Protein AF-A0A9W5TD82-F1 (afdb_monomer)

Radius of gyration: 38.45 Å; Cα contacts (8 Å, |Δi|>4): 663; chains: 1; bounding box: 114×70×144 Å

pLDDT: mean 74.04, std 18.41, range [22.84, 94.94]

Foldseek 3Di:
DDDDDDDDDDDDDDDVVNVVVVVVVVVVVVVVVVVVVVVVVVCVVPVDDDPVVVCVVAPPVRVVVVVCCVVVVVVVVPPPPPPPCDLVCVLCVQVQPVVPDDLVRLLLVLVQLLLAPDRPVVSNLVSLVVCLVCVVPDDLQSLLSVLLSLVSDDPVRSVVSLVRNVVSVLVVLVPDDLVNLLPPDLLSLLSSLLSCLPSPLVPLVSNLSSLQSRDQDDDDPLVSVLVSLLSNLNSCVSNVFDDLVSLVSVLVSLLVLLVQLLVVLVVVVVVVVVVVVVPDDDPPPVPDDRSQDPLVSVLSSVVSCLVLQFADASSLVSVQVSLLSVLLVLLVDPLSLVVLLCPLVDDSCPLVVLLSVLSVVLPQQDPPPRDGVSVVSVVVSVVVVPPPDDSDDDLVSLLSCLVFSYQELLSSVSSLVSSLVRHDLVSDDLVSLLSSLLSLVVNCLNPVVSVVCNVSSDDDDDDDDDDDPPPPPPDDPDPDDDDDDDVRVVLVVLLVVLLVVCVVPVDPVSVVSNVVSLVVQLVCPPRGGNPVSLQSVLVCCLPVVPLVCLVSSLSSLVSHQCLRPDCLSVLLSLLSNQVCLVVVPPPDPCSLVSLLSSLSVLLSVLVSQLSGQAHDLSNLLSLLLSLLVLLLCLVPNDPDDDPSSVVSSVSSNVSSLVSLLCPLVRYGSLLVDQADLVSLVSNLVSLCSNVVHDPPDPQSDLVNSLVVLVVCCPDDPVSSSVSCVVNSNSSSVNSVVVD

Structure (mmCIF, N/CA/C/O backbone):
data_AF-A0A9W5TD82-F1
#
_entry.id   AF-A0A9W5TD82-F1
#
loop_
_atom_site.group_PDB
_atom_site.id
_atom_site.type_symbol
_atom_site.label_atom_id
_atom_site.label_alt_id
_atom_site.label_comp_id
_atom_site.label_asym_id
_atom_site.label_entity_id
_atom_site.label_seq_id
_atom_site.pdbx_PDB_ins_code
_atom_site.Cartn_x
_atom_site.Cartn_y
_atom_site.Cartn_z
_atom_site.occupancy
_atom_site.B_iso_or_equiv
_atom_site.auth_seq_id
_atom_site.auth_comp_id
_atom_site.auth_asym_id
_atom_site.auth_atom_id
_atom_site.pdbx_PDB_model_num
ATOM 1 N N . MET A 1 1 ? -15.168 21.835 96.822 1.00 30.12 1 MET A N 1
ATOM 2 C CA . MET A 1 1 ? -13.746 21.613 96.493 1.00 30.12 1 MET A CA 1
ATOM 3 C C . MET A 1 1 ? -13.657 20.948 95.129 1.00 30.12 1 MET A C 1
ATOM 5 O O . MET A 1 1 ? -14.215 19.878 94.968 1.00 30.12 1 MET A O 1
ATOM 9 N N . VAL A 1 2 ? -12.972 21.638 94.210 1.00 30.30 2 VAL A N 1
ATOM 10 C CA . VAL A 1 2 ? -12.342 21.179 92.954 1.00 30.30 2 VAL A CA 1
ATOM 11 C C . VAL A 1 2 ? -13.241 20.743 91.771 1.00 30.30 2 VAL A C 1
ATOM 13 O O . VAL A 1 2 ? -13.835 19.673 91.743 1.00 30.30 2 VAL A O 1
ATOM 16 N N . LEU A 1 3 ? -13.264 21.672 90.801 1.00 34.59 3 LEU A N 1
ATOM 17 C CA . LEU A 1 3 ? -13.464 21.640 89.334 1.00 34.59 3 LEU A CA 1
ATOM 18 C C . LEU A 1 3 ? -13.036 20.316 88.640 1.00 34.59 3 LEU A C 1
ATOM 20 O O . LEU A 1 3 ? -12.207 19.596 89.170 1.00 34.59 3 LEU A O 1
ATOM 24 N N . GLU A 1 4 ? -13.491 19.925 87.439 1.00 35.03 4 GLU A N 1
ATOM 25 C CA . GLU A 1 4 ? -13.308 20.644 86.167 1.00 35.03 4 GLU A CA 1
ATOM 26 C C . GLU A 1 4 ? -13.984 19.897 84.977 1.00 35.03 4 GLU A C 1
ATOM 28 O O . GLU A 1 4 ? -13.792 18.693 84.822 1.00 35.03 4 GLU A O 1
ATOM 33 N N . LYS A 1 5 ? -14.746 20.610 84.123 1.00 30.27 5 LYS A N 1
ATOM 34 C CA . LYS A 1 5 ? -14.637 20.678 82.635 1.00 30.27 5 LYS A CA 1
ATOM 35 C C . LYS A 1 5 ? -15.947 21.102 81.941 1.00 30.27 5 LYS A C 1
ATOM 37 O O . LYS A 1 5 ? -17.017 20.535 82.132 1.00 30.27 5 LYS A O 1
ATOM 42 N N . ARG A 1 6 ? -15.814 22.140 81.107 1.00 33.31 6 ARG A N 1
ATOM 43 C CA . ARG A 1 6 ? -16.829 22.824 80.277 1.00 33.31 6 ARG A CA 1
ATOM 44 C C . ARG A 1 6 ? -16.805 22.286 78.811 1.00 33.31 6 ARG A C 1
ATOM 46 O O . ARG A 1 6 ? -15.998 21.407 78.527 1.00 33.31 6 ARG A O 1
ATOM 53 N N . PRO A 1 7 ? -17.700 22.727 77.896 1.00 50.22 7 PRO A N 1
ATOM 54 C CA . PRO A 1 7 ? -18.595 21.874 77.096 1.00 50.22 7 PRO A CA 1
ATOM 55 C C . PRO A 1 7 ? -18.141 21.633 75.640 1.00 50.22 7 PRO A C 1
ATOM 57 O O . PRO A 1 7 ? -17.290 22.352 75.126 1.00 50.22 7 PRO A O 1
ATOM 60 N N . THR A 1 8 ? -18.788 20.702 74.915 1.00 33.00 8 THR A N 1
ATOM 61 C CA . THR A 1 8 ? -18.704 20.648 73.438 1.00 33.00 8 THR A CA 1
ATOM 62 C C . THR A 1 8 ? -20.072 20.623 72.747 1.00 33.00 8 THR A C 1
ATOM 64 O O . THR A 1 8 ? -20.986 19.871 73.085 1.00 33.00 8 THR A O 1
ATOM 67 N N . ALA A 1 9 ? -20.188 21.489 71.741 1.00 38.78 9 ALA A N 1
ATOM 68 C CA . ALA A 1 9 ? -21.336 21.704 70.878 1.00 38.78 9 ALA A CA 1
ATOM 69 C C . ALA A 1 9 ? -21.517 20.562 69.859 1.00 38.78 9 ALA A C 1
ATOM 71 O O . ALA A 1 9 ? -20.910 20.564 68.792 1.00 38.78 9 ALA A O 1
ATOM 72 N N . LYS A 1 10 ? -22.396 19.598 70.152 1.00 39.66 10 LYS A N 1
ATOM 73 C CA . LYS A 1 10 ? -22.949 18.651 69.164 1.00 39.66 10 LYS 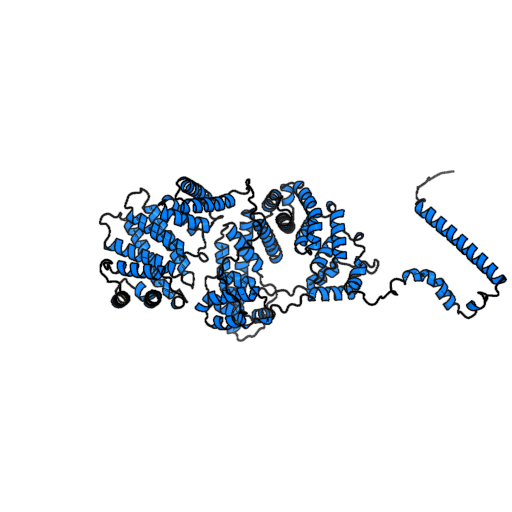A CA 1
ATOM 74 C C . LYS A 1 10 ? -24.371 18.242 69.556 1.00 39.66 10 LYS A C 1
ATOM 76 O O . LYS A 1 10 ? -24.547 17.169 70.115 1.00 39.66 10 LYS A O 1
ATOM 81 N N . ARG A 1 11 ? -25.387 19.070 69.266 1.00 43.03 11 ARG A N 1
ATOM 82 C CA . ARG A 1 11 ? -26.815 18.661 69.193 1.00 43.03 11 ARG A CA 1
ATOM 83 C C . ARG A 1 11 ? -27.714 19.810 68.707 1.00 43.03 11 ARG A C 1
ATOM 85 O O . ARG A 1 11 ? -28.364 20.466 69.502 1.00 43.03 11 ARG A O 1
ATOM 92 N N . ALA A 1 12 ? -27.750 20.037 67.393 1.00 43.84 12 ALA A N 1
ATOM 93 C CA . ALA A 1 12 ? -28.890 20.637 66.681 1.00 43.84 12 ALA A CA 1
ATOM 94 C C . ALA A 1 12 ? -28.622 20.602 65.165 1.00 43.84 12 ALA A C 1
ATOM 96 O O . ALA A 1 12 ? -27.940 21.467 64.626 1.00 43.84 12 ALA A O 1
ATOM 97 N N . ARG A 1 13 ? -29.126 19.586 64.455 1.00 43.56 13 ARG A N 1
ATOM 98 C CA . ARG A 1 13 ? -29.185 19.580 62.979 1.00 43.56 13 ARG A CA 1
ATOM 99 C C . ARG A 1 13 ? -30.500 18.963 62.499 1.00 43.56 13 ARG A C 1
ATOM 101 O O . ARG A 1 13 ? -30.515 17.939 61.823 1.00 43.56 13 ARG A O 1
ATOM 108 N N . PHE A 1 14 ? -31.618 19.590 62.848 1.00 44.75 14 PHE A N 1
ATOM 109 C CA . PHE A 1 14 ? -32.830 19.482 62.038 1.00 44.75 14 PHE A CA 1
ATOM 110 C C . PHE A 1 14 ? -32.966 20.796 61.273 1.00 44.75 14 PHE A C 1
ATOM 112 O O . PHE A 1 14 ? -33.014 21.862 61.875 1.00 44.75 14 PHE A O 1
ATOM 119 N N . THR A 1 15 ? -32.948 20.733 59.943 1.00 51.16 15 THR A N 1
ATOM 120 C CA . THR A 1 15 ? -33.184 21.906 59.093 1.00 51.16 15 THR A CA 1
ATOM 121 C C . THR A 1 15 ? -34.631 22.378 59.263 1.00 51.16 15 THR A C 1
ATOM 123 O O . THR A 1 15 ? -35.515 21.552 59.501 1.00 51.16 15 THR A O 1
ATOM 126 N N . CYS A 1 16 ? -34.916 23.674 59.088 1.00 46.06 16 CYS A N 1
ATOM 127 C CA . CYS A 1 16 ? -36.289 24.203 59.167 1.00 46.06 16 CYS A CA 1
ATOM 128 C C . CYS A 1 16 ? -37.269 23.458 58.239 1.00 46.06 16 CYS A C 1
ATOM 130 O O . CYS A 1 16 ? -38.423 23.260 58.602 1.00 46.06 16 CYS A O 1
ATOM 132 N N . LYS A 1 17 ? -36.800 22.926 57.098 1.00 47.19 17 LYS A N 1
ATOM 133 C CA . LYS A 1 17 ? -37.586 22.038 56.217 1.00 47.19 17 LYS A CA 1
ATOM 134 C C . LYS A 1 17 ? -38.019 20.733 56.894 1.00 47.19 17 LYS A C 1
ATOM 136 O O . LYS A 1 17 ? -39.119 20.254 56.647 1.00 47.19 17 LYS A O 1
ATOM 141 N N . LYS A 1 18 ? -37.167 20.148 57.740 1.00 48.59 18 LYS A N 1
ATOM 142 C CA . LYS A 1 18 ? -37.455 18.896 58.451 1.00 48.59 18 LYS A CA 1
ATOM 143 C C . LYS A 1 18 ? -38.401 19.123 59.633 1.00 48.59 18 LYS A C 1
ATOM 145 O O . LYS A 1 18 ? -39.261 18.283 59.865 1.00 48.59 18 LYS A O 1
ATOM 150 N N . LEU A 1 19 ? -38.308 20.273 60.305 1.00 51.56 19 LEU A N 1
ATOM 151 C CA . LEU A 1 19 ? -39.296 20.697 61.307 1.00 51.56 19 LEU A CA 1
ATOM 152 C C . LEU A 1 19 ? -40.656 21.007 60.662 1.00 51.56 19 LEU A C 1
ATOM 154 O O . LEU A 1 19 ? -41.666 20.494 61.123 1.00 51.56 19 LEU A O 1
ATOM 158 N N . ALA A 1 20 ? -40.682 21.725 59.534 1.00 48.22 20 ALA A N 1
ATOM 159 C CA . ALA A 1 20 ? -41.911 21.990 58.783 1.00 48.22 20 ALA A CA 1
ATOM 160 C C . ALA A 1 20 ? -42.574 20.704 58.254 1.00 48.22 20 ALA A C 1
ATOM 162 O O . ALA A 1 20 ? -43.794 20.575 58.291 1.00 48.22 20 ALA A O 1
ATOM 163 N N . PHE A 1 21 ? -41.785 19.718 57.811 1.00 55.75 21 PHE A N 1
ATOM 164 C CA . PHE A 1 21 ? -42.303 18.408 57.411 1.00 55.75 21 PHE A CA 1
ATOM 165 C C . PHE A 1 21 ? -42.918 17.637 58.587 1.00 55.75 21 PHE A C 1
ATOM 167 O O . PHE A 1 21 ? -43.986 17.044 58.440 1.00 55.75 21 PHE A O 1
ATOM 174 N N . LEU A 1 22 ? -42.271 17.647 59.757 1.00 55.12 22 LEU A N 1
ATOM 175 C CA . LEU A 1 22 ? -42.804 16.998 60.958 1.00 55.12 22 LEU A CA 1
ATOM 176 C C . LEU A 1 22 ? -44.090 17.681 61.446 1.00 55.12 22 LEU A C 1
ATOM 178 O O . LEU A 1 22 ? -45.036 16.989 61.822 1.00 55.12 22 LEU A O 1
ATOM 182 N N . GLU A 1 23 ? -44.173 19.007 61.336 1.00 56.53 23 GLU A N 1
ATOM 183 C CA . GLU A 1 23 ? -45.374 19.757 61.710 1.00 56.53 23 GLU A CA 1
ATOM 184 C C . GLU A 1 23 ? -46.519 19.563 60.704 1.00 56.53 23 GLU A C 1
ATOM 186 O O . GLU A 1 23 ? -47.672 19.395 61.102 1.00 56.53 23 GLU A O 1
ATOM 191 N N . LEU A 1 24 ? -46.211 19.436 59.407 1.00 54.56 24 LEU A N 1
ATOM 192 C CA . LEU A 1 24 ? -47.179 19.033 58.379 1.00 54.56 24 LEU A CA 1
ATOM 193 C C . LEU A 1 24 ? -47.731 17.621 58.649 1.00 54.56 24 LEU A C 1
ATOM 195 O O . LEU A 1 24 ? -48.933 17.385 58.525 1.00 54.56 24 LEU A O 1
ATOM 199 N N . GLN A 1 25 ? -46.875 16.677 59.052 1.00 57.06 25 GLN A N 1
ATOM 200 C CA . GLN A 1 25 ? -47.285 15.317 59.424 1.00 57.06 25 GLN A CA 1
ATOM 201 C C . GLN A 1 25 ? -48.162 15.307 60.683 1.00 57.06 25 GLN A C 1
ATOM 203 O O . GLN A 1 25 ? -49.162 14.588 60.739 1.00 57.06 25 GLN A O 1
ATOM 208 N N . ARG A 1 26 ? -47.841 16.143 61.678 1.00 64.56 26 ARG A N 1
ATOM 209 C CA . ARG A 1 26 ? -48.674 16.349 62.871 1.00 64.56 26 ARG A CA 1
ATOM 210 C C . ARG A 1 26 ? -50.048 16.917 62.504 1.00 64.56 26 ARG A C 1
ATOM 212 O O . ARG A 1 26 ? -51.060 16.407 62.985 1.00 64.56 26 ARG A O 1
ATOM 219 N N . HIS A 1 27 ? -50.097 17.910 61.615 1.00 54.66 27 HIS A N 1
ATOM 220 C CA . HIS A 1 27 ? -51.346 18.514 61.152 1.00 54.66 27 HIS A CA 1
ATOM 221 C C . HIS A 1 27 ? -52.212 17.516 60.364 1.00 54.66 27 HIS A C 1
ATOM 223 O O . HIS A 1 27 ? -53.412 17.411 60.619 1.00 54.66 27 HIS A O 1
ATOM 229 N N . ARG A 1 28 ? -51.614 16.706 59.478 1.00 57.12 28 ARG A N 1
ATOM 230 C CA . ARG A 1 28 ? -52.328 15.645 58.742 1.00 57.12 28 ARG A CA 1
ATOM 231 C C . ARG A 1 28 ? -52.883 14.557 59.665 1.00 57.12 28 ARG A C 1
ATOM 233 O O . ARG A 1 28 ? -53.996 14.088 59.448 1.00 57.12 28 ARG A O 1
ATOM 240 N N . ARG A 1 29 ? -52.164 14.186 60.733 1.00 57.06 29 ARG A N 1
ATOM 241 C CA . ARG A 1 29 ? -52.676 13.257 61.764 1.00 57.06 29 ARG A CA 1
ATOM 242 C C . ARG A 1 29 ? -53.866 13.836 62.530 1.00 57.06 29 ARG A C 1
ATOM 244 O O . ARG A 1 29 ? -54.816 13.108 62.807 1.00 57.06 29 ARG A O 1
ATOM 251 N N . LEU A 1 30 ? -53.839 15.132 62.844 1.00 57.97 30 LEU A N 1
ATOM 252 C CA . LEU A 1 30 ? -54.962 15.826 63.485 1.00 57.97 30 LEU A CA 1
ATOM 253 C C . LEU A 1 30 ? -56.186 15.906 62.563 1.00 57.97 30 LEU A C 1
ATOM 255 O O . LEU A 1 30 ? -57.307 15.690 63.023 1.00 57.97 30 LEU A O 1
ATOM 259 N N . GLU A 1 31 ? -55.993 16.154 61.267 1.00 54.47 31 GLU A N 1
ATOM 260 C CA . GLU A 1 31 ? -57.073 16.104 60.273 1.00 54.47 31 GLU A CA 1
ATOM 261 C C . GLU A 1 31 ? -57.645 14.697 60.101 1.00 54.47 31 GLU A C 1
ATOM 263 O O . GLU A 1 31 ? -58.865 14.542 60.080 1.00 54.47 31 GLU A O 1
ATOM 268 N N . TYR A 1 32 ? -56.793 13.670 60.074 1.00 53.03 32 TYR A N 1
ATOM 269 C CA . TYR A 1 32 ? -57.229 12.275 60.025 1.00 53.03 32 TYR A CA 1
ATOM 270 C C . TYR A 1 32 ? -58.030 11.898 61.278 1.00 53.03 32 TYR A C 1
ATOM 272 O O . TYR A 1 32 ? -59.094 11.294 61.177 1.00 53.03 32 TYR A O 1
ATOM 280 N N . GLY A 1 33 ? -57.592 12.340 62.463 1.00 52.53 33 GLY A N 1
ATOM 281 C CA . GLY A 1 33 ? -58.340 12.179 63.712 1.00 52.53 33 GLY A CA 1
ATOM 282 C C . GLY A 1 33 ? -59.697 12.892 63.689 1.00 52.53 33 GLY A C 1
ATOM 283 O O . GLY A 1 33 ? -60.710 12.310 64.081 1.00 52.53 33 GLY A O 1
ATOM 284 N N . ARG A 1 34 ? -59.762 14.121 63.158 1.00 57.97 34 ARG A N 1
ATOM 285 C CA . ARG A 1 34 ? -61.026 14.854 62.958 1.00 57.97 34 ARG A CA 1
ATOM 286 C C . ARG A 1 34 ? -61.945 14.137 61.968 1.00 57.97 34 ARG A C 1
ATOM 288 O O . ARG A 1 34 ? -63.142 14.048 62.230 1.00 57.97 34 ARG A O 1
ATOM 295 N N . TRP A 1 35 ? -61.406 13.592 60.879 1.00 55.91 35 TRP A N 1
ATOM 296 C CA . TRP A 1 35 ? -62.153 12.802 59.898 1.00 55.91 35 TRP A CA 1
ATOM 297 C C . TRP A 1 35 ? -62.719 11.518 60.515 1.00 55.91 35 TRP A C 1
ATOM 299 O O . TRP A 1 35 ? -63.910 11.253 60.384 1.00 55.91 35 TRP A O 1
ATOM 309 N N . LEU A 1 36 ? -61.916 10.789 61.293 1.00 51.50 36 LEU A N 1
ATOM 310 C CA . LEU A 1 36 ? -62.342 9.586 62.012 1.00 51.50 36 LEU A CA 1
ATOM 311 C C . LEU A 1 36 ? -63.442 9.893 63.040 1.00 51.50 36 LEU A C 1
ATOM 313 O O . LEU A 1 36 ? -64.390 9.131 63.198 1.00 51.50 36 LEU A O 1
ATOM 317 N N . THR A 1 37 ? -63.353 11.046 63.707 1.00 55.91 37 THR A N 1
ATOM 318 C CA . THR A 1 37 ? -64.356 11.500 64.684 1.00 55.91 37 THR A CA 1
ATOM 319 C C . THR A 1 37 ? -65.659 11.937 64.003 1.00 55.91 37 THR A C 1
ATOM 321 O O . THR A 1 37 ? -66.744 11.643 64.504 1.00 55.91 37 THR A O 1
ATOM 324 N N . ARG A 1 38 ? -65.574 12.592 62.835 1.00 51.44 38 ARG A N 1
ATOM 325 C CA . ARG A 1 38 ? -66.734 12.906 61.980 1.00 51.44 38 ARG A CA 1
ATOM 326 C C . ARG A 1 38 ? -67.393 11.634 61.446 1.00 51.44 38 ARG A C 1
ATOM 328 O O . ARG A 1 38 ? -68.615 11.549 61.459 1.00 51.44 38 ARG A O 1
ATOM 335 N N . ARG A 1 39 ? -66.601 10.627 61.069 1.00 51.06 39 ARG A N 1
ATOM 336 C CA . ARG A 1 39 ? -67.082 9.315 60.617 1.00 51.06 39 ARG A CA 1
ATOM 337 C C . ARG A 1 39 ? -67.772 8.539 61.744 1.00 51.06 39 ARG A C 1
ATOM 339 O O . ARG A 1 39 ? -68.879 8.074 61.530 1.00 51.06 39 ARG A O 1
ATOM 346 N N . LYS A 1 40 ? -67.221 8.538 62.966 1.00 51.84 40 LYS A N 1
ATOM 347 C CA . LYS A 1 40 ? -67.881 7.995 64.176 1.00 51.84 40 LYS A CA 1
ATOM 348 C C . LYS A 1 40 ? -69.170 8.732 64.567 1.00 51.84 40 LYS A C 1
ATOM 350 O O . LYS A 1 40 ? -70.061 8.143 65.169 1.00 51.84 40 LYS A O 1
ATOM 355 N N . ARG A 1 41 ? -69.290 10.032 64.256 1.00 52.47 41 ARG A N 1
ATOM 356 C CA . ARG A 1 41 ? -70.565 10.765 64.396 1.00 52.47 41 ARG A CA 1
ATOM 357 C C . ARG A 1 41 ? -71.565 10.386 63.305 1.00 52.47 41 ARG A C 1
ATOM 359 O O . ARG A 1 41 ? -72.737 10.246 63.624 1.00 52.47 41 ARG A O 1
ATOM 366 N N . ALA A 1 42 ? -71.116 10.192 62.065 1.00 46.56 42 ALA A N 1
ATOM 367 C CA . ALA A 1 42 ? -71.962 9.729 60.962 1.00 46.56 42 ALA A CA 1
ATOM 368 C C . ALA A 1 42 ? -72.470 8.288 61.180 1.00 46.56 42 ALA A C 1
ATOM 370 O O . ALA A 1 42 ? -73.617 7.990 60.864 1.00 46.56 42 ALA A O 1
ATOM 371 N N . GLU A 1 43 ? -71.658 7.437 61.816 1.00 44.81 43 GLU A N 1
ATOM 372 C CA . GLU A 1 43 ? -71.994 6.070 62.252 1.00 44.81 43 GLU A CA 1
ATOM 373 C C . GLU A 1 43 ? -73.216 6.041 63.194 1.00 44.81 43 GLU A C 1
ATOM 375 O O . GLU A 1 43 ? -74.022 5.120 63.129 1.00 44.81 43 GLU A O 1
ATOM 380 N N . ARG A 1 44 ? -73.426 7.091 64.008 1.00 47.72 44 ARG A N 1
ATOM 381 C CA . ARG A 1 44 ? -74.595 7.222 64.903 1.00 47.72 44 ARG A CA 1
ATOM 382 C C . ARG A 1 44 ? -75.876 7.712 64.223 1.00 47.72 44 ARG A C 1
ATOM 384 O O . ARG A 1 44 ? -76.928 7.647 64.847 1.00 47.72 44 ARG A O 1
ATOM 391 N N . VAL A 1 45 ? -75.795 8.238 63.001 1.00 50.28 45 VAL A N 1
ATOM 392 C CA . VAL A 1 45 ? -76.944 8.840 62.295 1.00 50.28 45 VAL A CA 1
ATOM 393 C C . VAL A 1 45 ? -77.456 7.940 61.165 1.00 50.28 45 VAL A C 1
ATOM 395 O O . VAL A 1 45 ? -78.639 7.989 60.855 1.00 50.28 45 VAL A O 1
ATOM 398 N N . TYR A 1 46 ? -76.604 7.087 60.584 1.00 41.91 46 TYR A N 1
ATOM 399 C CA . TYR A 1 46 ? -76.930 6.320 59.372 1.00 41.91 46 TYR A CA 1
ATOM 400 C C . TYR A 1 46 ? -76.959 4.788 59.532 1.00 41.91 46 TYR A C 1
ATOM 402 O O . TYR A 1 46 ? -77.027 4.102 58.519 1.00 41.91 46 TYR A O 1
ATOM 410 N N . PHE A 1 47 ? -76.917 4.241 60.759 1.00 47.91 47 PHE A N 1
ATOM 411 C CA . PHE A 1 47 ? -76.963 2.786 61.030 1.00 47.91 47 PHE A CA 1
ATOM 412 C C . PHE A 1 47 ? -76.083 1.944 60.075 1.00 47.91 47 PHE A C 1
ATOM 414 O O . PHE A 1 47 ? -76.516 0.932 59.530 1.00 47.91 47 PHE A O 1
ATOM 421 N N . LEU A 1 48 ? -74.836 2.373 59.855 1.00 47.81 48 LEU A N 1
ATOM 422 C CA . LEU A 1 48 ? -73.838 1.565 59.148 1.00 47.81 48 LEU A CA 1
ATOM 423 C C . LEU A 1 48 ? -73.165 0.581 60.129 1.00 47.81 48 LEU A C 1
ATOM 425 O O . LEU A 1 48 ? -73.077 0.904 61.318 1.00 47.81 48 LEU A O 1
ATOM 429 N N . PRO A 1 49 ? -72.686 -0.592 59.662 1.00 42.22 49 PRO A N 1
ATOM 430 C CA . PRO A 1 49 ? -72.108 -1.623 60.526 1.00 42.22 49 PRO A CA 1
ATOM 431 C C . PRO A 1 49 ? -70.913 -1.102 61.330 1.00 42.22 49 PRO A C 1
ATOM 433 O O . PRO A 1 49 ? -70.111 -0.314 60.822 1.00 42.22 49 PRO A O 1
ATOM 436 N N . SER A 1 50 ? -70.790 -1.550 62.583 1.00 44.03 50 SER A N 1
ATOM 437 C CA . SER A 1 50 ? -69.741 -1.084 63.486 1.00 44.03 50 SER A CA 1
ATOM 438 C C . SER A 1 50 ? -68.391 -1.726 63.152 1.00 44.03 50 SER A C 1
ATOM 440 O O . SER A 1 50 ? -68.291 -2.932 62.933 1.00 44.03 50 SER A O 1
ATOM 442 N N . VAL A 1 51 ? -67.311 -0.940 63.211 1.00 47.56 51 VAL A N 1
ATOM 443 C CA . VAL A 1 51 ? -65.920 -1.406 62.990 1.00 47.56 51 VAL A CA 1
ATOM 444 C C . VAL A 1 51 ? -65.494 -2.521 63.971 1.00 47.56 51 VAL A C 1
ATOM 446 O O . VAL A 1 51 ? -64.463 -3.159 63.780 1.00 47.56 51 VAL A O 1
ATOM 449 N N . LYS A 1 52 ? -66.264 -2.785 65.037 1.00 45.62 52 LYS A N 1
ATOM 450 C CA . LYS A 1 52 ? -65.990 -3.891 65.967 1.00 45.62 52 LYS A CA 1
ATOM 451 C C . LYS A 1 52 ? -66.441 -5.254 65.436 1.00 45.62 52 LYS A C 1
ATOM 453 O O . LYS A 1 52 ? -65.816 -6.246 65.799 1.00 45.62 52 LYS A O 1
ATOM 458 N N . ASP A 1 53 ? -67.443 -5.300 64.562 1.00 45.97 53 ASP A N 1
ATOM 459 C CA . ASP A 1 53 ? -68.009 -6.564 64.075 1.00 45.97 53 ASP A CA 1
ATOM 460 C C . ASP A 1 53 ? -67.173 -7.176 62.934 1.00 45.97 53 ASP A C 1
ATOM 462 O O . ASP A 1 53 ? -67.133 -8.393 62.777 1.00 45.97 53 ASP A O 1
ATOM 466 N N . GLU A 1 54 ? -66.395 -6.366 62.207 1.00 47.62 54 GLU A N 1
ATOM 467 C CA . GLU A 1 54 ? -65.483 -6.844 61.149 1.00 47.62 54 GLU A CA 1
ATOM 468 C C . GLU A 1 54 ? -64.102 -7.291 61.670 1.00 47.62 54 GLU A C 1
ATOM 470 O O . GLU A 1 54 ? -63.383 -8.023 60.991 1.00 47.62 54 GLU A O 1
ATOM 475 N N . VAL A 1 55 ? -63.714 -6.891 62.886 1.00 47.50 55 VAL A N 1
ATOM 476 C CA . VAL A 1 55 ? -62.390 -7.217 63.459 1.00 47.50 55 VAL A CA 1
ATOM 477 C C . VAL A 1 55 ? -62.436 -8.462 64.358 1.00 47.50 55 VAL A C 1
ATOM 479 O O . VAL A 1 55 ? -61.399 -9.066 64.619 1.00 47.50 55 VAL A O 1
ATOM 482 N N . GLY A 1 56 ? -63.625 -8.912 64.778 1.00 44.50 56 GLY A N 1
ATOM 483 C CA . GLY A 1 56 ? -63.800 -10.102 65.625 1.00 44.50 56 GLY A CA 1
ATOM 484 C C . GLY A 1 56 ? -63.509 -11.448 64.945 1.00 44.50 56 GLY A C 1
ATOM 485 O O . GLY A 1 56 ? -63.328 -12.445 65.637 1.00 44.50 56 GLY A O 1
ATOM 486 N N . VAL A 1 57 ? -63.428 -11.490 63.610 1.00 46.84 57 VAL A N 1
ATOM 487 C CA . VAL A 1 57 ? -63.173 -12.724 62.832 1.00 46.84 57 VAL A CA 1
ATOM 488 C C . VAL A 1 57 ? -61.706 -12.833 62.379 1.00 46.84 57 VAL A C 1
ATOM 490 O O . VAL A 1 57 ? -61.279 -13.844 61.826 1.00 46.84 57 VAL A O 1
ATOM 493 N N . LEU A 1 58 ? -60.888 -11.813 62.639 1.00 45.41 58 LEU A N 1
ATOM 494 C CA . LEU A 1 58 ? -59.505 -11.761 62.175 1.00 45.41 58 LEU A CA 1
ATOM 495 C C . LEU A 1 58 ? -58.548 -12.172 63.299 1.00 45.41 58 LEU A C 1
ATOM 497 O O . LEU A 1 58 ? -58.472 -11.529 64.343 1.00 45.41 58 LEU A O 1
ATOM 501 N N . SER A 1 59 ? -57.789 -13.249 63.072 1.00 49.53 59 SER A N 1
ATOM 502 C CA . SER A 1 59 ? -56.754 -13.719 64.000 1.00 49.53 59 SER A CA 1
ATOM 503 C C . SER A 1 59 ? -55.728 -12.618 64.316 1.00 49.53 59 SER A C 1
ATOM 505 O O . SER A 1 59 ? -55.506 -11.710 63.511 1.00 49.53 59 SER A O 1
ATOM 507 N N . ALA A 1 60 ? -55.042 -12.710 65.462 1.00 48.38 60 ALA A N 1
ATOM 508 C CA . ALA A 1 60 ? -53.978 -11.769 65.840 1.00 48.38 60 ALA A CA 1
ATOM 509 C C . ALA A 1 60 ? -52.882 -11.639 64.756 1.00 48.38 60 ALA A C 1
ATOM 511 O O . ALA A 1 60 ? -52.341 -10.552 64.549 1.00 48.38 60 ALA A O 1
ATOM 512 N N . GLU A 1 61 ? -52.633 -12.708 63.991 1.00 45.41 61 GLU A N 1
ATOM 513 C CA . GLU A 1 61 ? -51.788 -12.692 62.787 1.00 45.41 61 GLU A CA 1
ATOM 514 C C . GLU A 1 61 ? -52.348 -11.817 61.659 1.00 45.41 61 GLU A C 1
ATOM 516 O O . GLU A 1 61 ? -51.598 -11.135 60.964 1.00 45.41 61 GLU A O 1
ATOM 521 N N . SER A 1 62 ? -53.663 -11.806 61.465 1.00 48.19 62 SER A N 1
ATOM 522 C CA . SER A 1 62 ? -54.335 -11.012 60.432 1.00 48.19 62 SER A CA 1
ATOM 523 C C . SER A 1 62 ? -54.307 -9.519 60.774 1.00 48.19 62 SER A C 1
ATOM 525 O O . SER A 1 62 ? -54.040 -8.683 59.911 1.00 48.19 62 SER A O 1
ATOM 527 N N . VAL A 1 63 ? -54.478 -9.184 62.056 1.00 46.09 63 VAL A N 1
ATOM 528 C CA . VAL A 1 63 ? -54.335 -7.812 62.573 1.00 46.09 63 VAL A CA 1
ATOM 529 C C . VAL A 1 63 ? -52.879 -7.339 62.486 1.00 46.09 63 VAL A C 1
ATOM 531 O O . VAL A 1 63 ? -52.627 -6.201 62.081 1.00 46.09 63 VAL A O 1
ATOM 534 N N . GLN A 1 64 ? -51.908 -8.216 62.771 1.00 48.22 64 GLN A N 1
ATOM 535 C CA . GLN A 1 64 ? -50.493 -7.927 62.529 1.00 48.22 64 GLN A CA 1
ATOM 536 C C . GLN A 1 64 ? -50.184 -7.737 61.042 1.00 48.22 64 GLN A C 1
ATOM 538 O O . GLN A 1 64 ? -49.431 -6.824 60.724 1.00 48.22 64 GLN A O 1
ATOM 543 N N . ARG A 1 65 ? -50.787 -8.507 60.124 1.00 45.75 65 ARG A N 1
ATOM 544 C CA . ARG A 1 65 ? -50.620 -8.306 58.671 1.00 45.75 65 ARG A CA 1
ATOM 545 C C . ARG A 1 65 ? -51.162 -6.957 58.204 1.00 45.75 65 ARG A C 1
ATOM 547 O O . ARG A 1 65 ? -50.495 -6.298 57.414 1.00 45.75 65 ARG A O 1
ATOM 554 N N . ILE A 1 66 ? -52.310 -6.509 58.715 1.00 47.38 66 ILE A N 1
ATOM 555 C CA . ILE A 1 66 ? -52.897 -5.205 58.355 1.00 47.38 66 ILE A CA 1
ATOM 556 C C . ILE A 1 66 ? -52.063 -4.047 58.929 1.00 47.38 66 ILE A C 1
ATOM 558 O O . ILE A 1 66 ? -51.786 -3.076 58.229 1.00 47.38 66 ILE A O 1
ATOM 562 N N . LEU A 1 67 ? -51.573 -4.151 60.169 1.00 43.72 67 LEU A N 1
ATOM 563 C CA . LEU A 1 67 ? -50.685 -3.135 60.754 1.00 43.72 67 LEU A CA 1
ATOM 564 C C . LEU A 1 67 ? -49.278 -3.142 60.120 1.00 43.72 67 LEU A C 1
ATOM 566 O O . LEU A 1 67 ? -48.676 -2.079 59.956 1.00 43.72 67 LEU A O 1
ATOM 570 N N . HIS A 1 68 ? -48.788 -4.298 59.661 1.00 45.72 68 HIS A N 1
ATOM 571 C CA . HIS A 1 68 ? -47.565 -4.408 58.857 1.00 45.72 68 HIS A CA 1
ATOM 572 C C . HIS A 1 68 ? -47.735 -3.988 57.387 1.00 45.72 68 HIS A C 1
ATOM 574 O O . HIS A 1 68 ? -46.732 -3.857 56.680 1.00 45.72 68 HIS A O 1
ATOM 580 N N . GLN A 1 69 ? -48.938 -3.649 56.909 1.00 42.34 69 GLN A N 1
ATOM 581 C CA . GLN A 1 69 ? -49.080 -2.981 55.607 1.00 42.34 69 GLN A CA 1
ATOM 582 C C . GLN A 1 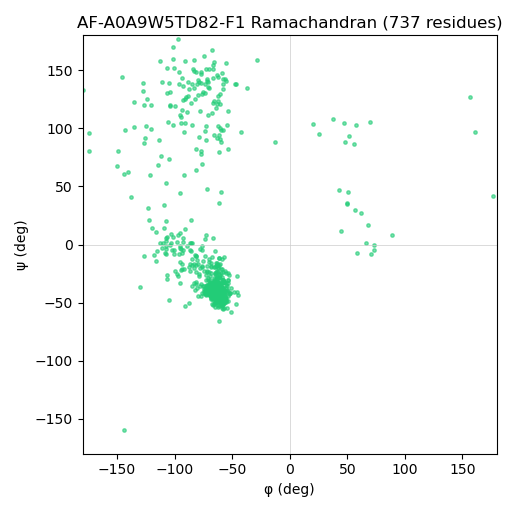69 ? -48.569 -1.530 55.620 1.00 42.34 69 GLN A C 1
ATOM 584 O O . GLN A 1 69 ? -48.265 -0.983 54.563 1.00 42.34 69 GLN A O 1
ATOM 589 N N . GLY A 1 70 ? -48.307 -0.939 56.794 1.00 38.03 70 GLY A N 1
ATOM 590 C CA . GLY A 1 70 ? -47.492 0.279 56.898 1.00 38.03 70 GLY A CA 1
ATOM 591 C C . GLY A 1 70 ? -46.035 0.087 56.440 1.00 38.03 70 GLY A C 1
ATOM 592 O O . GLY A 1 70 ? -45.395 1.044 56.011 1.00 38.03 70 GLY A O 1
ATOM 593 N N . SER A 1 71 ? -45.528 -1.153 56.459 1.00 39.53 71 SER A N 1
ATOM 594 C CA . SER A 1 71 ? -44.239 -1.547 55.865 1.00 39.53 71 SER A CA 1
ATOM 595 C C . SER A 1 71 ? -44.350 -2.058 54.418 1.00 39.53 71 SER A C 1
ATOM 597 O O . SER A 1 71 ? -43.329 -2.251 53.762 1.00 39.53 71 SER A O 1
ATOM 599 N N . ALA A 1 72 ? -45.565 -2.199 53.871 1.00 36.75 72 ALA A N 1
ATOM 600 C CA . ALA A 1 72 ? -45.804 -2.629 52.489 1.00 36.75 72 ALA A CA 1
ATOM 601 C C . ALA A 1 72 ? -45.747 -1.485 51.453 1.00 36.75 72 ALA A C 1
ATOM 603 O O . ALA A 1 72 ? -45.824 -1.745 50.255 1.00 36.75 72 ALA A O 1
ATOM 604 N N . PHE A 1 73 ? -45.477 -0.238 51.862 1.00 35.66 73 PHE A N 1
ATOM 605 C CA . PHE A 1 73 ? -45.074 0.834 50.932 1.00 35.66 73 PHE A CA 1
ATOM 606 C C . PHE A 1 73 ? -43.631 0.689 50.402 1.00 35.66 73 PHE A C 1
ATOM 608 O O . PHE A 1 73 ? -43.160 1.532 49.640 1.00 35.66 73 PHE A O 1
ATOM 615 N N . HIS A 1 74 ? -42.941 -0.404 50.750 1.00 38.28 74 HIS A N 1
ATOM 616 C CA . HIS A 1 74 ? -41.711 -0.842 50.087 1.00 38.28 74 HIS A CA 1
ATOM 617 C C . HIS A 1 74 ? -41.898 -2.035 49.130 1.00 38.28 74 HIS A C 1
ATOM 619 O O . HIS A 1 74 ? -40.935 -2.401 48.466 1.00 38.28 74 HIS A O 1
ATOM 625 N N . PHE A 1 75 ? -43.116 -2.579 48.983 1.00 32.84 75 PHE A N 1
ATOM 626 C CA . PHE A 1 75 ? -43.417 -3.701 48.075 1.00 32.84 75 PHE A CA 1
ATOM 627 C C . PHE A 1 75 ? -44.267 -3.322 46.847 1.00 32.84 75 PHE A C 1
ATOM 629 O O . PHE A 1 75 ? -44.534 -4.161 45.994 1.00 32.84 75 PHE A O 1
ATOM 636 N N . SER A 1 76 ? -44.637 -2.049 46.675 1.00 33.72 76 SER A N 1
ATOM 637 C CA . SER A 1 76 ? -45.406 -1.582 45.509 1.00 33.72 76 SER A CA 1
ATOM 638 C C . SER A 1 76 ? -44.551 -1.219 44.283 1.00 33.72 76 SER A C 1
ATOM 640 O O . SER A 1 76 ? -45.003 -0.453 43.435 1.00 33.72 76 SER A O 1
ATOM 642 N N . LYS A 1 77 ? -43.313 -1.722 44.181 1.00 37.56 77 LYS A N 1
ATOM 643 C CA . LYS A 1 77 ? -42.544 -1.673 42.924 1.00 37.56 77 LYS A CA 1
ATOM 644 C C . LYS A 1 77 ? -42.691 -2.933 42.070 1.00 37.56 77 LYS A C 1
ATOM 646 O O . LYS A 1 77 ? -42.441 -2.844 40.878 1.00 37.56 77 LYS A O 1
ATOM 651 N N . ASP A 1 78 ? -43.179 -4.036 42.638 1.00 32.28 78 ASP A N 1
ATOM 652 C CA . ASP A 1 78 ? -43.198 -5.334 41.949 1.00 32.28 78 ASP A CA 1
ATOM 653 C C . ASP A 1 78 ? -44.604 -5.778 41.481 1.00 32.28 78 ASP A C 1
ATOM 655 O O . ASP A 1 78 ? -44.763 -6.894 40.994 1.00 32.28 78 ASP A O 1
ATOM 659 N N . ILE A 1 79 ? -45.642 -4.930 41.604 1.00 33.38 79 ILE A N 1
ATOM 660 C CA . ILE A 1 79 ? -47.050 -5.282 41.274 1.00 33.38 79 ILE A CA 1
ATOM 661 C C . ILE A 1 79 ? -47.654 -4.387 40.166 1.00 33.38 79 ILE A C 1
ATOM 663 O O . ILE A 1 79 ? -48.847 -4.424 39.893 1.00 33.38 79 ILE A O 1
ATOM 667 N N . VAL A 1 80 ? -46.828 -3.637 39.432 1.00 31.83 80 VAL A N 1
ATOM 668 C CA . VAL A 1 80 ? -47.199 -3.143 38.092 1.00 31.83 80 VAL A CA 1
ATOM 669 C C . VAL A 1 80 ? -46.270 -3.808 37.086 1.00 31.83 80 VAL A C 1
ATOM 671 O O . VAL A 1 80 ? -45.410 -3.174 36.491 1.00 31.83 80 VAL A O 1
ATOM 674 N N . ARG A 1 81 ? -46.424 -5.125 36.911 1.00 32.31 81 ARG A N 1
ATOM 675 C CA . ARG A 1 81 ? -46.003 -5.769 35.664 1.00 32.31 81 ARG A CA 1
ATOM 676 C C . ARG A 1 81 ? -47.064 -5.458 34.620 1.00 32.31 81 ARG A C 1
ATOM 678 O O . ARG A 1 81 ? -47.932 -6.277 34.330 1.00 32.31 81 ARG A O 1
ATOM 685 N N . GLU A 1 82 ? -47.004 -4.241 34.090 1.00 30.81 82 GLU A N 1
ATOM 686 C CA . GLU A 1 82 ? -47.539 -3.995 32.760 1.00 30.81 82 GLU A CA 1
ATOM 687 C C . GLU A 1 82 ? -46.763 -4.897 31.801 1.00 30.81 82 GLU A C 1
ATOM 689 O O . GLU A 1 82 ? -45.533 -4.882 31.723 1.00 30.81 82 GLU A O 1
ATOM 694 N N . SER A 1 83 ? -47.509 -5.754 31.119 1.00 36.88 83 SER A N 1
ATOM 695 C CA . SER A 1 83 ? -47.059 -6.641 30.062 1.00 36.88 83 SER A CA 1
ATOM 696 C C . SER A 1 83 ? -46.507 -5.828 28.888 1.00 36.88 83 SER A C 1
ATOM 698 O O . SER A 1 83 ? -47.210 -5.568 27.920 1.00 36.88 83 SER A O 1
ATOM 700 N N . SER A 1 84 ? -45.267 -5.359 29.021 1.00 32.88 84 SER A N 1
ATOM 701 C CA . SER A 1 84 ? -44.316 -4.999 27.959 1.00 32.88 84 SER A CA 1
ATOM 702 C C . SER A 1 84 ? -43.031 -4.417 28.570 1.00 32.88 84 SER A C 1
ATOM 704 O O . SER A 1 84 ? -42.475 -3.440 28.069 1.00 32.88 84 SER A O 1
ATOM 706 N N . GLU A 1 85 ? -42.515 -5.003 29.661 1.00 37.12 85 GLU A N 1
ATOM 707 C CA . GLU A 1 85 ? -41.144 -4.709 30.091 1.00 37.12 85 GLU A CA 1
ATOM 708 C C . GLU A 1 85 ? -40.198 -5.139 28.967 1.00 37.12 85 GLU A C 1
ATOM 710 O O . GLU A 1 85 ? -39.820 -6.305 28.846 1.00 37.12 85 GLU A O 1
ATOM 715 N N . SER A 1 86 ? -39.846 -4.191 28.094 1.00 45.78 86 SER A N 1
ATOM 716 C CA . SER A 1 86 ? -38.772 -4.375 27.126 1.00 45.78 86 SER A CA 1
ATOM 717 C C . SER A 1 86 ? -37.572 -4.956 27.875 1.00 45.78 86 SER A C 1
ATOM 719 O O . SER A 1 86 ? -37.268 -4.532 28.990 1.00 45.78 86 SER A O 1
ATOM 721 N N . PHE A 1 87 ? -36.881 -5.924 27.279 1.00 47.28 87 PHE A N 1
ATOM 722 C CA . PHE A 1 87 ? -35.669 -6.544 27.830 1.00 47.28 87 PHE A CA 1
ATOM 723 C C . PHE A 1 87 ? -34.661 -5.504 28.378 1.00 47.28 87 PHE A C 1
ATOM 725 O O . PHE A 1 87 ? -33.938 -5.763 29.338 1.00 47.28 87 PHE A O 1
ATOM 732 N N . HIS A 1 88 ? -34.693 -4.282 27.833 1.00 49.00 88 HIS A N 1
ATOM 733 C CA . HIS A 1 88 ? -33.980 -3.101 28.313 1.00 49.00 88 HIS A CA 1
ATOM 734 C C . HIS A 1 88 ? -34.396 -2.578 29.703 1.00 49.00 88 HIS A C 1
ATOM 736 O O . HIS A 1 88 ? -33.521 -2.158 30.456 1.00 49.00 88 HIS A O 1
ATOM 742 N N . GLY A 1 89 ? -35.677 -2.581 30.079 1.00 47.19 89 GLY A N 1
ATOM 743 C CA . GLY A 1 89 ? -36.132 -2.143 31.410 1.00 47.19 89 GLY A CA 1
ATOM 744 C C . GLY A 1 89 ? -35.569 -3.030 32.525 1.00 47.19 89 GLY A C 1
ATOM 745 O O . GLY A 1 89 ? -34.903 -2.549 33.440 1.00 47.19 89 GLY A O 1
ATOM 746 N N . LEU A 1 90 ? -35.686 -4.350 32.355 1.00 48.88 90 LEU A N 1
ATOM 747 C CA . LEU A 1 90 ? -35.179 -5.354 33.300 1.00 48.88 90 LEU A CA 1
ATOM 748 C C . LEU A 1 90 ? -33.651 -5.317 33.493 1.00 48.88 90 LEU A C 1
ATOM 750 O O . LEU A 1 90 ? -33.163 -5.614 34.584 1.00 48.88 90 LEU A O 1
ATOM 754 N N . LEU A 1 91 ? -32.885 -4.960 32.454 1.00 50.88 91 LEU A N 1
ATOM 755 C CA . LEU A 1 91 ? -31.418 -4.891 32.521 1.00 50.88 91 LEU A CA 1
ATOM 756 C C . LEU A 1 91 ? -30.893 -3.595 33.155 1.00 50.88 91 LEU A C 1
ATOM 758 O O . LEU A 1 91 ? -29.850 -3.620 33.810 1.00 50.88 91 LEU A O 1
ATOM 762 N N . PHE A 1 92 ? -31.596 -2.471 32.978 1.00 55.44 92 PHE A N 1
ATOM 763 C CA . PHE A 1 92 ? -31.067 -1.139 33.291 1.00 55.44 92 PHE A CA 1
ATOM 764 C C . PHE A 1 92 ? -31.798 -0.395 34.421 1.00 55.44 92 PHE A C 1
ATOM 766 O O . PHE A 1 92 ? -31.298 0.642 34.864 1.00 55.44 92 PHE A O 1
ATOM 773 N N . ASP A 1 93 ? -32.906 -0.915 34.962 1.00 52.59 93 ASP A N 1
ATOM 774 C CA . ASP A 1 93 ? -33.671 -0.258 36.037 1.00 52.59 93 ASP A CA 1
ATOM 775 C C . ASP A 1 93 ? -32.857 0.004 37.320 1.00 52.59 93 ASP A C 1
ATOM 777 O O . ASP A 1 93 ? -33.086 0.990 38.028 1.00 52.59 93 ASP A O 1
ATOM 781 N N . GLY A 1 94 ? -31.832 -0.812 37.591 1.00 52.34 94 GLY A N 1
ATOM 782 C CA . GLY A 1 94 ? -30.872 -0.589 38.683 1.00 52.34 94 GLY A CA 1
ATOM 783 C C . GLY A 1 94 ? -29.816 0.498 38.410 1.00 52.34 94 GLY A C 1
ATOM 784 O O . GLY A 1 94 ? -29.222 1.021 39.354 1.00 52.34 94 GLY A O 1
ATOM 785 N N . ILE A 1 95 ? -29.598 0.863 37.141 1.00 56.72 95 ILE A N 1
ATOM 786 C CA . ILE A 1 95 ? -28.546 1.779 36.649 1.00 56.72 95 ILE A CA 1
ATOM 787 C C . ILE A 1 95 ? -29.111 3.195 36.376 1.00 56.72 95 ILE A C 1
ATOM 789 O O . ILE A 1 95 ? -28.366 4.157 36.196 1.00 56.72 95 ILE A O 1
ATOM 793 N N . LEU A 1 96 ? -30.436 3.384 36.437 1.00 53.88 96 LEU A N 1
ATOM 794 C CA . LEU A 1 96 ? -31.124 4.638 36.085 1.00 53.88 96 LEU A CA 1
ATOM 795 C C . LEU A 1 96 ? -30.688 5.886 36.874 1.00 53.88 96 LEU A C 1
ATOM 797 O O . LEU A 1 96 ? -30.862 7.005 36.381 1.00 53.88 96 LEU A O 1
ATOM 801 N N . ASN A 1 97 ? -30.125 5.745 38.080 1.00 60.75 97 ASN A N 1
ATOM 802 C CA . ASN A 1 97 ? -29.682 6.891 38.881 1.00 60.75 97 ASN A CA 1
ATOM 803 C C . ASN A 1 97 ? -28.209 7.239 38.631 1.00 60.75 97 ASN A C 1
ATOM 805 O O . ASN A 1 97 ? -27.387 7.264 39.550 1.00 60.75 97 ASN A O 1
ATOM 809 N N . VAL A 1 98 ? -27.913 7.550 37.369 1.00 62.09 98 VAL A N 1
ATOM 810 C CA . VAL A 1 98 ? -26.572 7.820 36.828 1.00 62.09 98 VAL A CA 1
ATOM 811 C C . VAL A 1 98 ? -25.799 8.889 37.622 1.00 62.09 98 VAL A C 1
ATOM 813 O O . VAL A 1 98 ? -24.579 8.851 37.728 1.00 62.09 98 VAL A O 1
ATOM 816 N N . ARG A 1 99 ? -26.515 9.798 38.300 1.00 60.31 99 ARG A N 1
ATOM 817 C CA . ARG A 1 99 ? -25.947 10.831 39.186 1.00 60.31 99 ARG A CA 1
ATOM 818 C C . ARG A 1 99 ? -25.136 10.274 40.365 1.00 60.31 99 ARG A C 1
ATOM 820 O O . ARG A 1 99 ? -24.369 11.025 40.961 1.00 60.31 99 ARG A O 1
ATOM 827 N N . ARG A 1 100 ? -25.333 9.011 40.756 1.00 66.00 100 ARG A N 1
ATOM 828 C CA . ARG A 1 100 ? -24.655 8.388 41.909 1.00 66.00 100 ARG A CA 1
ATOM 829 C C . ARG A 1 100 ? -23.384 7.618 41.547 1.00 66.00 100 ARG A C 1
ATOM 831 O O . ARG A 1 100 ? -22.739 7.121 42.471 1.00 66.00 100 ARG A O 1
ATOM 838 N N . PHE A 1 101 ? -23.061 7.508 40.260 1.00 71.56 101 PHE A N 1
ATOM 839 C CA . PHE A 1 101 ? -21.827 6.877 39.805 1.00 71.56 101 PHE A CA 1
ATOM 840 C C . PHE A 1 101 ? -20.626 7.809 39.995 1.00 71.56 101 PHE A C 1
ATOM 842 O O . PHE A 1 101 ? -20.760 9.040 39.913 1.00 71.56 101 PHE A O 1
ATOM 849 N N . SER A 1 102 ? -19.471 7.208 40.284 1.00 77.44 102 SER A N 1
ATOM 850 C CA . SER A 1 102 ? -18.162 7.868 40.215 1.00 77.44 102 SER A CA 1
ATOM 851 C C . SER A 1 102 ? -17.801 8.206 38.761 1.00 77.44 102 SER A C 1
ATOM 853 O O . SER A 1 102 ? -18.459 7.727 37.836 1.00 77.44 102 SER A O 1
ATOM 855 N N . GLN A 1 103 ? -16.771 9.036 38.531 1.00 81.81 103 GLN A N 1
ATOM 856 C CA . GLN A 1 103 ? -16.304 9.316 37.163 1.00 81.81 103 GLN A CA 1
ATOM 857 C C . GLN A 1 103 ? -15.918 8.024 36.442 1.00 81.81 103 GLN A C 1
ATOM 859 O O . GLN A 1 103 ? -16.433 7.748 35.363 1.00 81.81 103 GLN A O 1
ATOM 864 N N . HIS A 1 104 ? -15.110 7.189 37.094 1.00 81.56 104 HIS A N 1
ATOM 865 C CA . HIS A 1 104 ? -14.654 5.923 36.536 1.00 81.56 104 HIS A CA 1
ATOM 866 C C . HIS A 1 104 ? -15.812 4.977 36.170 1.00 81.56 104 HIS A C 1
ATOM 868 O O . HIS A 1 104 ? -15.832 4.396 35.088 1.00 81.56 104 HIS A O 1
ATOM 874 N N . GLU A 1 105 ? -16.830 4.868 37.032 1.00 76.00 105 GLU A N 1
ATOM 875 C CA . GLU A 1 105 ? -18.031 4.064 36.760 1.00 76.00 105 GLU A CA 1
ATOM 876 C C . GLU A 1 105 ? -18.838 4.607 35.565 1.00 76.00 105 GLU A C 1
ATOM 878 O O . GLU A 1 105 ? -19.391 3.818 34.799 1.00 76.00 105 GLU A O 1
ATOM 883 N N . LEU A 1 106 ? -18.895 5.934 35.379 1.00 81.31 106 LEU A N 1
ATOM 884 C CA . LEU A 1 106 ? -19.538 6.552 34.211 1.00 81.31 106 LEU A CA 1
ATOM 885 C C . LEU A 1 106 ? -18.793 6.222 32.918 1.00 81.31 106 LEU A C 1
ATOM 887 O O . LEU A 1 106 ? -19.437 5.871 31.929 1.00 81.31 106 LEU A O 1
ATOM 891 N N . VAL A 1 107 ? -17.459 6.305 32.934 1.00 84.00 107 VAL A N 1
ATOM 892 C CA . VAL A 1 107 ? -16.624 5.948 31.781 1.00 84.00 107 VAL A CA 1
ATOM 893 C C . VAL A 1 107 ? -16.870 4.492 31.396 1.00 84.00 107 VAL A C 1
ATOM 895 O O . VAL A 1 107 ? -17.267 4.227 30.265 1.00 84.00 107 VAL A O 1
ATOM 898 N N . LEU A 1 108 ? -16.747 3.569 32.355 1.00 79.19 108 LEU A N 1
ATOM 899 C CA . LEU A 1 108 ? -16.982 2.139 32.139 1.00 79.19 108 LEU A CA 1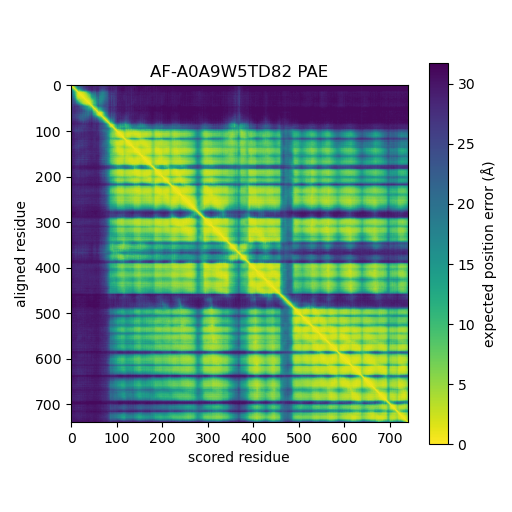
ATOM 900 C C . LEU A 1 108 ? -18.384 1.848 31.593 1.00 79.19 108 LEU A C 1
ATOM 902 O O . LEU A 1 108 ? -18.534 1.034 30.684 1.00 79.19 108 LEU A O 1
ATOM 906 N N . LEU A 1 109 ? -19.411 2.517 32.125 1.00 78.94 109 LEU A N 1
ATOM 907 C CA . LEU A 1 109 ? -20.786 2.350 31.662 1.00 78.94 109 LEU A CA 1
ATOM 908 C C . LEU A 1 109 ? -20.933 2.749 30.187 1.00 78.94 109 LEU A C 1
ATOM 910 O O . LEU A 1 109 ? -21.532 2.005 29.411 1.00 78.94 109 LEU A O 1
ATOM 914 N N . ILE A 1 110 ? -20.378 3.895 29.784 1.00 83.81 110 ILE A N 1
ATOM 915 C CA . ILE A 1 110 ? -20.447 4.360 28.392 1.00 83.81 110 ILE A CA 1
ATOM 916 C C . ILE A 1 110 ? -19.667 3.409 27.475 1.00 83.81 110 ILE A C 1
ATOM 918 O O . ILE A 1 110 ? -20.206 3.005 26.447 1.00 83.81 110 ILE A O 1
ATOM 922 N N . SER A 1 111 ? -18.469 2.963 27.872 1.00 81.69 111 SER A N 1
ATOM 923 C CA . SER A 1 111 ? -17.651 2.016 27.093 1.00 81.69 111 SER A CA 1
ATOM 924 C C . SER A 1 111 ? -18.379 0.712 26.747 1.00 81.69 111 SER A C 1
ATOM 926 O O . SER A 1 111 ? -18.006 0.039 25.787 1.00 81.69 111 SER A O 1
ATOM 928 N N . VAL A 1 112 ? -19.391 0.336 27.533 1.00 75.81 112 VAL A N 1
ATOM 929 C CA . VAL A 1 112 ? -20.240 -0.841 27.299 1.00 75.81 112 VAL A CA 1
ATOM 930 C C . VAL A 1 112 ? -21.457 -0.499 26.483 1.00 75.81 112 VAL A C 1
ATOM 932 O O . VAL A 1 112 ? -21.717 -1.166 25.490 1.00 75.81 112 VAL A O 1
ATOM 935 N N . LEU A 1 113 ? -22.215 0.517 26.911 1.00 77.44 113 LEU A N 1
ATOM 936 C CA . LEU A 1 113 ? -23.499 0.862 26.302 1.00 77.44 113 LEU A CA 1
ATOM 937 C C . LEU A 1 113 ? -23.367 1.100 24.805 1.00 77.44 113 LEU A C 1
ATOM 939 O O . LEU A 1 113 ? -24.270 0.765 24.050 1.00 77.44 113 LEU A O 1
ATOM 943 N N . VAL A 1 114 ? -22.230 1.655 24.408 1.00 78.44 114 VAL A N 1
ATOM 944 C CA . VAL A 1 114 ? -21.905 2.001 23.034 1.00 78.44 114 VAL A CA 1
ATOM 945 C C . VAL A 1 114 ? -21.519 0.777 22.182 1.00 78.44 114 VAL A C 1
ATOM 947 O O . VAL A 1 114 ? -21.630 0.820 20.965 1.00 78.44 114 VAL A O 1
ATOM 950 N N . LYS A 1 115 ? -21.130 -0.343 22.805 1.00 73.62 115 LYS A N 1
ATOM 951 C CA . LYS A 1 115 ? -20.796 -1.610 22.127 1.00 73.62 115 LYS A CA 1
ATOM 952 C C . LYS A 1 115 ? -21.959 -2.604 22.050 1.00 73.62 115 LYS A C 1
ATOM 954 O O . LYS A 1 115 ? -21.789 -3.696 21.517 1.00 73.62 115 LYS A O 1
ATOM 959 N N . LEU A 1 116 ? -23.115 -2.282 22.630 1.00 71.31 116 LEU A N 1
ATOM 960 C CA . LEU A 1 116 ? -24.291 -3.151 22.576 1.00 71.31 116 LEU A CA 1
ATOM 961 C C . LEU A 1 116 ? -24.985 -3.014 21.216 1.00 71.31 116 LEU A C 1
ATOM 963 O O . LEU A 1 116 ? -25.151 -1.897 20.732 1.00 71.31 116 LEU A O 1
ATOM 967 N N . SER A 1 117 ? -25.461 -4.131 20.652 1.00 63.91 117 SER A N 1
ATOM 968 C CA . SER A 1 117 ? -26.181 -4.155 19.364 1.00 63.91 117 SER A CA 1
ATOM 969 C C . SER A 1 117 ? -27.422 -3.251 19.357 1.00 63.91 117 SER A C 1
ATOM 971 O O . SER A 1 117 ? -27.745 -2.633 18.347 1.00 63.91 117 SER A O 1
ATOM 973 N N . THR A 1 118 ? -28.080 -3.101 20.508 1.00 66.12 118 THR A N 1
ATOM 974 C CA . THR A 1 118 ? -29.190 -2.161 20.724 1.00 66.12 118 THR A CA 1
ATOM 975 C C . THR A 1 118 ? -28.887 -1.259 21.931 1.00 66.12 118 THR A C 1
ATOM 977 O O . THR A 1 118 ? -29.177 -1.643 23.073 1.00 66.12 118 THR A O 1
ATOM 980 N N . PRO A 1 119 ? -28.275 -0.075 21.742 1.00 65.25 119 PRO A N 1
ATOM 981 C CA . PRO A 1 119 ? -27.954 0.818 22.850 1.00 65.25 119 PRO A CA 1
ATOM 982 C C . PRO A 1 119 ? -29.227 1.451 23.433 1.00 65.25 119 PRO A C 1
ATOM 984 O O . PRO A 1 119 ? -30.086 1.963 22.717 1.00 65.25 119 PRO A O 1
ATOM 987 N N . ASN A 1 120 ? -29.355 1.490 24.765 1.00 71.25 120 ASN A N 1
ATOM 988 C CA . ASN A 1 120 ? -30.428 2.257 25.405 1.00 71.25 120 ASN A CA 1
ATOM 989 C C . ASN A 1 120 ? -30.119 3.760 25.292 1.00 71.25 120 ASN A C 1
ATOM 991 O O . ASN A 1 120 ? -29.486 4.342 26.177 1.00 71.25 120 ASN A O 1
ATOM 995 N N . HIS A 1 121 ? -30.587 4.389 24.211 1.00 75.00 121 HIS A N 1
ATOM 996 C CA . HIS A 1 121 ? -30.326 5.798 23.896 1.00 75.00 121 HIS A CA 1
ATOM 997 C C . HIS A 1 121 ? -30.685 6.760 25.040 1.00 75.00 121 HIS A C 1
ATOM 999 O O . HIS A 1 121 ? -29.983 7.747 25.252 1.00 75.00 121 HIS A O 1
ATOM 1005 N N . LYS A 1 122 ? -31.727 6.464 25.835 1.00 76.00 122 LYS A N 1
ATOM 1006 C CA . LYS A 1 122 ? -32.121 7.298 26.987 1.00 76.00 122 LYS A CA 1
ATOM 1007 C C . LYS A 1 122 ? -31.099 7.231 28.120 1.00 76.00 122 LYS A C 1
ATOM 1009 O O . LYS A 1 122 ? -30.800 8.252 28.738 1.00 76.00 122 LYS A O 1
ATOM 1014 N N . LEU A 1 123 ? -30.582 6.039 28.420 1.00 77.62 123 LEU A N 1
ATOM 1015 C CA . LEU A 1 123 ? -29.551 5.865 29.443 1.00 77.62 123 LEU A CA 1
ATOM 1016 C C . LEU A 1 123 ? -28.214 6.449 28.977 1.00 77.62 123 LEU A C 1
ATOM 1018 O O . LEU A 1 123 ? -27.575 7.170 29.742 1.00 77.62 123 LEU A O 1
ATOM 1022 N N . LEU A 1 124 ? -27.842 6.193 27.720 1.00 83.25 124 LEU A N 1
ATOM 1023 C CA . LEU A 1 124 ? -26.625 6.713 27.104 1.00 83.25 124 LEU A CA 1
ATOM 1024 C C . LEU A 1 124 ? -26.624 8.248 27.080 1.00 83.25 124 LEU A C 1
ATOM 1026 O O . LEU A 1 124 ? -25.687 8.857 27.582 1.00 83.25 124 LEU A O 1
ATOM 1030 N N . SER A 1 125 ? -27.711 8.880 26.626 1.00 83.19 125 SER A N 1
ATOM 1031 C CA . SER A 1 125 ? -27.878 10.342 26.652 1.00 83.19 125 SER A CA 1
ATOM 1032 C C . SER A 1 125 ? -27.733 10.921 28.068 1.00 83.19 125 SER A C 1
ATOM 1034 O O . SER A 1 125 ? -26.998 11.886 28.285 1.00 83.19 125 SER A O 1
ATOM 1036 N N . ARG A 1 126 ? -28.358 10.295 29.078 1.00 82.06 126 ARG A N 1
ATOM 1037 C CA . ARG A 1 126 ? -28.226 10.729 30.481 1.00 82.06 126 ARG A CA 1
ATOM 1038 C C . ARG A 1 126 ? -26.803 10.579 31.016 1.00 82.06 126 ARG A C 1
ATOM 1040 O O . ARG A 1 126 ? -26.377 11.427 31.800 1.00 82.06 126 ARG A O 1
ATOM 1047 N N . ALA A 1 127 ? -26.095 9.516 30.636 1.00 84.25 127 ALA A N 1
ATOM 1048 C CA . ALA A 1 127 ? -24.700 9.303 31.013 1.00 84.25 127 ALA A CA 1
ATOM 1049 C C . ALA A 1 127 ? -23.780 10.346 30.376 1.00 84.25 127 ALA A C 1
ATOM 1051 O O . ALA A 1 127 ? -23.038 11.005 31.103 1.00 84.25 127 ALA A O 1
ATOM 1052 N N . LEU A 1 128 ? -23.921 10.589 29.072 1.00 88.00 128 LEU A N 1
ATOM 1053 C CA . LEU A 1 128 ? -23.175 11.619 28.346 1.00 88.00 128 LEU A CA 1
ATOM 1054 C C . LEU A 1 128 ? -23.396 13.015 28.948 1.00 88.00 128 LEU A C 1
ATOM 1056 O O . LEU A 1 128 ? -22.431 13.738 29.184 1.00 88.00 128 LEU A O 1
ATOM 1060 N N . LEU A 1 129 ? -24.637 13.365 29.309 1.00 86.94 129 LEU A N 1
ATOM 1061 C CA . LEU A 1 129 ? -24.939 14.630 29.989 1.00 86.94 129 LEU A CA 1
ATOM 1062 C C . LEU A 1 129 ? -24.258 14.741 31.366 1.00 86.94 129 LEU A C 1
ATOM 1064 O O . LEU A 1 129 ? -23.830 15.818 31.774 1.00 86.94 129 LEU A O 1
ATOM 1068 N N . GLN A 1 130 ? -24.163 13.648 32.129 1.00 86.25 130 GLN A N 1
ATOM 1069 C CA . GLN A 1 130 ? -23.423 13.679 33.396 1.00 86.25 130 GLN A CA 1
ATOM 1070 C C . GLN A 1 130 ? -21.915 13.826 33.173 1.00 86.25 130 GLN A C 1
ATOM 1072 O O . GLN A 1 130 ? -21.270 14.506 33.971 1.00 86.25 130 GLN A O 1
ATOM 1077 N N . CYS A 1 131 ? -21.366 13.259 32.096 1.00 88.69 131 CYS A N 1
ATOM 1078 C CA . CYS A 1 131 ? -19.976 13.478 31.710 1.00 88.69 131 CYS A CA 1
ATOM 1079 C C . CYS A 1 131 ? -19.718 14.950 31.369 1.00 88.69 131 CYS A C 1
ATOM 1081 O O . CYS A 1 131 ? -18.808 15.546 31.942 1.00 88.69 131 CYS A O 1
ATOM 1083 N N . THR A 1 132 ? -20.548 15.584 30.530 1.00 88.44 132 THR A N 1
ATOM 1084 C CA . THR A 1 132 ? -20.351 17.001 30.164 1.00 88.44 132 THR A CA 1
ATOM 1085 C C . THR A 1 132 ? -20.431 17.933 31.374 1.00 88.44 132 THR A C 1
ATOM 1087 O O . THR A 1 132 ? -19.636 18.871 31.476 1.00 88.44 132 THR A O 1
ATOM 1090 N N . LEU A 1 133 ? -21.345 17.678 32.317 1.00 87.12 133 LEU A N 1
ATOM 1091 C CA . LEU A 1 133 ? -21.496 18.476 33.542 1.00 87.12 133 LEU A CA 1
ATOM 1092 C C . LEU A 1 133 ? -20.334 18.311 34.530 1.00 87.12 133 LEU A C 1
ATOM 1094 O O . LEU A 1 133 ? -20.083 19.217 35.319 1.00 87.12 133 LEU A O 1
ATOM 1098 N N . ARG A 1 134 ? -19.642 17.168 34.509 1.00 88.19 134 ARG A N 1
ATOM 1099 C CA . ARG A 1 134 ? -18.557 16.830 35.446 1.00 88.19 134 ARG A CA 1
ATOM 1100 C C . ARG A 1 134 ? -17.170 16.866 34.802 1.00 88.19 134 ARG A C 1
ATOM 1102 O O . ARG A 1 134 ? -16.250 16.262 35.347 1.00 88.19 134 ARG A O 1
ATOM 1109 N N . PHE A 1 135 ? -17.022 17.561 33.674 1.00 88.69 135 PHE A N 1
ATOM 1110 C CA . PHE A 1 135 ? -15.797 17.583 32.869 1.00 88.69 135 PHE A CA 1
ATOM 1111 C C . PHE A 1 135 ? -14.520 17.801 33.699 1.00 88.69 135 PHE A C 1
ATOM 1113 O O . PHE A 1 135 ? -13.620 16.972 33.648 1.00 88.69 135 PHE A O 1
ATOM 1120 N N . ASP A 1 136 ? -14.493 18.837 34.544 1.00 86.69 136 ASP A N 1
ATOM 1121 C CA . ASP A 1 136 ? -13.304 19.246 35.319 1.00 86.69 136 ASP A CA 1
ATOM 1122 C C . ASP A 1 136 ? -12.843 18.219 36.366 1.00 86.69 136 ASP A C 1
ATOM 1124 O O . ASP A 1 136 ? -11.838 18.408 37.043 1.00 86.69 136 ASP A O 1
ATOM 1128 N N . SER A 1 137 ? -13.613 17.149 36.549 1.00 86.75 137 SER A N 1
ATOM 1129 C CA . SER A 1 137 ? -13.372 16.135 37.565 1.00 86.75 137 SER A CA 1
ATOM 1130 C C . SER A 1 137 ? -12.865 14.806 36.995 1.00 86.75 137 SER A C 1
ATOM 1132 O O . SER A 1 137 ? -12.576 13.898 37.769 1.00 86.75 137 SER A O 1
ATOM 1134 N N . PHE A 1 138 ? -12.770 14.684 35.667 1.00 88.12 138 PHE A N 1
ATOM 1135 C CA . PHE A 1 138 ? -12.184 13.522 35.001 1.00 88.12 138 PHE A CA 1
ATOM 1136 C C . PHE A 1 138 ? -10.661 13.632 34.929 1.00 88.12 138 PHE A C 1
ATOM 1138 O O . PHE A 1 138 ? -10.103 14.723 34.806 1.00 88.12 138 PHE A O 1
ATOM 1145 N N . THR A 1 139 ? -9.987 12.486 34.963 1.00 88.38 139 THR A N 1
ATOM 1146 C CA . THR A 1 139 ? -8.548 12.418 34.675 1.00 88.38 139 THR A CA 1
ATOM 1147 C C . THR A 1 139 ? -8.279 12.567 33.173 1.00 88.38 139 THR A C 1
ATOM 1149 O O . THR A 1 139 ? -9.167 12.356 32.345 1.00 88.38 139 THR A O 1
ATOM 1152 N N . PHE A 1 140 ? -7.040 12.895 32.791 1.00 86.94 140 PHE A N 1
ATOM 1153 C CA . PHE A 1 140 ? -6.657 13.045 31.380 1.00 86.94 140 PHE A CA 1
ATOM 1154 C C . PHE A 1 140 ? -6.951 11.785 30.545 1.00 86.94 140 PHE A C 1
ATOM 1156 O O . PHE A 1 140 ? -7.503 11.879 29.450 1.00 86.94 140 PHE A O 1
ATOM 1163 N N . SER A 1 141 ? -6.662 10.596 31.086 1.00 87.62 141 SER A N 1
ATOM 1164 C CA . SER A 1 141 ? -6.923 9.318 30.412 1.00 87.62 141 SER A CA 1
ATOM 1165 C C . SER A 1 141 ? -8.419 9.017 30.266 1.00 87.62 141 SER A C 1
ATOM 1167 O O . SER A 1 141 ? -8.848 8.470 29.248 1.00 87.62 141 SER A O 1
ATOM 1169 N N . GLU A 1 142 ? -9.242 9.424 31.236 1.00 89.56 142 GLU A N 1
ATOM 1170 C CA . GLU A 1 142 ? -10.702 9.329 31.145 1.00 89.56 142 GLU A CA 1
ATOM 1171 C C . GLU A 1 142 ? -11.270 10.289 30.095 1.00 89.56 142 GLU A C 1
ATOM 1173 O O . GLU A 1 142 ? -12.131 9.889 29.309 1.00 89.56 142 GLU A O 1
ATOM 1178 N N . VAL A 1 143 ? -10.759 11.525 30.026 1.00 91.44 143 VAL A N 1
ATOM 1179 C CA . VAL A 1 143 ? -11.129 12.492 28.979 1.00 91.44 143 VAL A CA 1
ATOM 1180 C C . VAL A 1 143 ? -10.750 11.955 27.599 1.00 91.44 143 VAL A C 1
ATOM 1182 O O . VAL A 1 143 ? -11.576 11.991 26.684 1.00 91.44 143 VAL A O 1
ATOM 1185 N N . ALA A 1 144 ? -9.548 11.394 27.451 1.00 90.19 144 ALA A N 1
ATOM 1186 C CA . ALA A 1 144 ? -9.101 10.759 26.215 1.00 90.19 144 ALA A CA 1
ATOM 1187 C C . ALA A 1 144 ? -10.012 9.595 25.803 1.00 90.19 144 ALA A C 1
ATOM 1189 O O . ALA A 1 144 ? -10.439 9.509 24.651 1.00 90.19 144 ALA A O 1
ATOM 1190 N N . HIS A 1 145 ? -10.367 8.719 26.748 1.00 90.19 145 HIS A N 1
ATOM 1191 C CA . HIS A 1 145 ? -11.238 7.586 26.459 1.00 90.19 145 HIS A CA 1
ATOM 1192 C C . HIS A 1 145 ? -12.654 8.019 26.066 1.00 90.19 145 HIS A C 1
ATOM 1194 O O . HIS A 1 145 ? -13.175 7.531 25.067 1.00 90.19 145 HIS A O 1
ATOM 1200 N N . LEU A 1 146 ? -13.263 8.960 26.795 1.00 90.94 146 LEU A N 1
ATOM 1201 C CA . LEU A 1 146 ? -14.590 9.490 26.464 1.00 90.94 146 LEU A CA 1
ATOM 1202 C C . LEU A 1 146 ? -14.611 10.186 25.098 1.00 90.94 146 LEU A C 1
ATOM 1204 O O . LEU A 1 146 ? -15.575 10.027 24.354 1.00 90.94 146 LEU A O 1
ATOM 1208 N N . SER A 1 147 ? -13.541 10.903 24.750 1.00 92.00 147 SER A N 1
ATOM 1209 C CA . SER A 1 147 ? -13.407 11.560 23.444 1.00 92.00 147 SER A CA 1
ATOM 1210 C C . SER A 1 147 ? -13.300 10.539 22.307 1.00 92.00 147 SER A C 1
ATOM 1212 O O . SER A 1 147 ? -13.926 10.705 21.266 1.00 92.00 147 SER A O 1
ATOM 1214 N N . PHE A 1 148 ? -12.581 9.435 22.520 1.00 91.12 148 PHE A N 1
ATOM 1215 C CA . PHE A 1 148 ? -12.514 8.334 21.556 1.00 91.12 148 PHE A CA 1
ATOM 1216 C C . PHE A 1 148 ? -13.862 7.623 21.363 1.00 91.12 148 PHE A C 1
ATOM 1218 O O . PHE A 1 148 ? -14.217 7.261 20.240 1.00 91.12 148 PHE A O 1
ATOM 1225 N N . LEU A 1 149 ? -14.643 7.452 22.437 1.00 88.88 149 LEU A N 1
ATOM 1226 C CA . LEU A 1 149 ? -15.945 6.775 22.388 1.00 88.88 149 LEU A CA 1
ATOM 1227 C C . LEU A 1 149 ? -16.986 7.497 21.521 1.00 88.88 149 LEU A C 1
ATOM 1229 O O . LEU A 1 149 ? -17.966 6.865 21.132 1.00 88.88 149 LEU A O 1
ATOM 1233 N N . ILE A 1 150 ? -16.761 8.769 21.171 1.00 87.75 150 ILE A N 1
ATOM 1234 C CA . ILE A 1 150 ? -17.613 9.528 20.245 1.00 87.75 150 ILE A CA 1
ATOM 1235 C C . ILE A 1 150 ? -17.772 8.795 18.906 1.00 87.75 150 ILE A C 1
ATOM 1237 O O . ILE A 1 150 ? -18.872 8.782 18.360 1.00 87.75 150 ILE A O 1
ATOM 1241 N N . SER A 1 151 ? -16.721 8.116 18.434 1.00 85.94 151 SER A N 1
ATOM 1242 C CA . SER A 1 151 ? -16.718 7.365 17.165 1.00 85.94 151 SER A CA 1
ATOM 1243 C C . SER A 1 151 ? -17.704 6.212 17.088 1.00 85.94 151 SER A C 1
ATOM 1245 O O . SER A 1 151 ? -18.076 5.796 15.997 1.00 85.94 151 SER A O 1
ATOM 1247 N N . TYR A 1 152 ? -18.159 5.723 18.233 1.00 84.88 152 TYR A N 1
ATOM 1248 C CA . TYR A 1 152 ? -19.108 4.624 18.304 1.00 84.88 152 TYR A CA 1
ATOM 1249 C C . TYR A 1 152 ? -20.509 5.103 18.721 1.00 84.88 152 TYR A C 1
ATOM 1251 O O . TYR A 1 152 ? -21.436 4.300 18.824 1.00 84.88 152 TYR A O 1
ATOM 1259 N N . LEU A 1 153 ? -20.692 6.403 18.993 1.00 85.50 153 LEU A N 1
ATOM 1260 C CA . LEU A 1 153 ? -21.996 6.946 19.361 1.00 85.50 153 LEU A CA 1
ATOM 1261 C C . LEU A 1 153 ? -22.939 6.986 18.148 1.00 85.50 153 LEU A C 1
ATOM 1263 O O . LEU A 1 153 ? -22.518 7.366 17.058 1.00 85.50 153 LEU A O 1
ATOM 1267 N N . PRO A 1 154 ? -24.242 6.706 18.343 1.00 84.25 154 PRO A N 1
ATOM 1268 C CA . PRO A 1 154 ? -25.255 6.961 17.323 1.00 84.25 154 PRO A CA 1
ATOM 1269 C C . PRO A 1 154 ? -25.234 8.428 16.878 1.00 84.25 154 PRO A C 1
ATOM 1271 O O . PRO A 1 154 ? -25.137 9.317 17.731 1.00 84.25 154 PRO A O 1
ATOM 1274 N N . GLU A 1 155 ? -25.407 8.690 15.578 1.00 81.38 155 GLU A N 1
ATOM 1275 C CA . GLU A 1 155 ? -25.366 10.045 14.993 1.00 81.38 155 GLU A CA 1
ATOM 1276 C C . GLU A 1 155 ? -26.276 11.047 15.717 1.00 81.38 155 GLU A C 1
ATOM 1278 O O . GLU A 1 155 ? -25.904 12.196 15.955 1.00 81.38 155 GLU A O 1
ATOM 1283 N N . SER A 1 156 ? -27.451 10.586 16.162 1.00 81.19 156 SER A N 1
ATOM 1284 C CA . SER A 1 156 ? -28.419 11.404 16.898 1.00 81.19 156 SER A CA 1
ATOM 1285 C C . SER A 1 156 ? -27.883 11.963 18.223 1.00 81.19 156 SER A C 1
ATOM 1287 O O . SER A 1 156 ? -28.400 12.958 18.716 1.00 81.19 156 SER A O 1
ATOM 1289 N N . LEU A 1 157 ? -26.899 11.299 18.841 1.00 83.94 157 LEU A N 1
ATOM 1290 C CA . LEU A 1 157 ? -26.300 11.695 20.121 1.00 83.94 157 LEU A CA 1
ATOM 1291 C C . LEU A 1 157 ? -24.891 12.272 19.953 1.00 83.94 157 LEU A C 1
ATOM 1293 O O . LEU A 1 157 ? -24.481 13.104 20.765 1.00 83.94 157 LEU A O 1
ATOM 1297 N N . SER A 1 158 ? -24.151 11.841 18.928 1.00 86.88 158 SER A N 1
ATOM 1298 C CA . SER A 1 158 ? -22.764 12.259 18.712 1.00 86.88 158 SER A CA 1
ATOM 1299 C C . SER A 1 158 ? -22.669 13.766 18.472 1.00 86.88 158 SER A C 1
ATOM 1301 O O . SER A 1 158 ? -21.894 14.433 19.152 1.00 86.88 158 SER A O 1
ATOM 1303 N N . LEU A 1 159 ? -23.513 14.329 17.602 1.00 86.69 159 LEU A N 1
ATOM 1304 C CA . LEU A 1 159 ? -23.476 15.751 17.237 1.00 86.69 159 LEU A CA 1
ATOM 1305 C C . LEU A 1 159 ? -23.714 16.685 18.432 1.00 86.69 159 LEU A C 1
ATOM 1307 O O . LEU A 1 159 ? -23.012 17.685 18.591 1.00 86.69 159 LEU A O 1
ATOM 1311 N N . GLU A 1 160 ? -24.694 16.374 19.284 1.00 86.88 160 GLU A N 1
ATOM 1312 C CA . GLU A 1 160 ? -24.992 17.189 20.468 1.00 86.88 160 GLU A CA 1
ATOM 1313 C C . GLU A 1 160 ? -23.868 17.093 21.506 1.00 86.88 160 GLU A C 1
ATOM 1315 O O . GLU A 1 160 ? -23.454 18.105 22.079 1.00 86.88 160 GLU A O 1
ATOM 1320 N N . PHE A 1 161 ? -23.330 15.888 21.710 1.00 90.56 161 PHE A N 1
ATOM 1321 C CA . PHE A 1 161 ? -22.230 15.673 22.638 1.00 90.56 161 PHE A CA 1
ATOM 1322 C C . PHE A 1 161 ? -20.939 16.350 22.162 1.00 90.56 161 PHE A C 1
ATOM 1324 O O . PHE A 1 161 ? -20.312 17.049 22.955 1.00 90.56 161 PHE A O 1
ATOM 1331 N N . ILE A 1 162 ? -20.582 16.239 20.876 1.00 90.69 162 ILE A N 1
ATOM 1332 C CA . ILE A 1 162 ? -19.410 16.894 20.265 1.00 90.69 162 ILE A CA 1
ATOM 1333 C C . ILE A 1 162 ? -19.439 18.403 20.525 1.00 90.69 162 ILE A C 1
ATOM 1335 O O . ILE A 1 162 ? -18.458 18.951 21.031 1.00 90.69 162 ILE A O 1
ATOM 1339 N N . LYS A 1 163 ? -20.581 19.060 20.269 1.00 89.31 163 LYS A N 1
ATOM 1340 C CA . LYS A 1 163 ? -20.752 20.512 20.466 1.00 89.31 163 LYS A CA 1
ATOM 1341 C C . LYS A 1 163 ? -20.486 20.969 21.901 1.00 89.31 163 LYS A C 1
ATOM 1343 O O . LYS A 1 163 ? -20.053 22.098 22.106 1.00 89.31 163 LYS A O 1
ATOM 1348 N N . GLN A 1 164 ? -20.751 20.123 22.897 1.00 91.25 164 GLN A N 1
ATOM 1349 C CA . GLN A 1 164 ? -20.552 20.459 24.312 1.00 91.25 164 GLN A CA 1
ATOM 1350 C C . GLN A 1 164 ? -19.203 19.979 24.864 1.00 91.25 164 GLN A C 1
ATOM 1352 O O . GLN A 1 164 ? -18.650 20.606 25.769 1.00 91.25 164 GLN A O 1
ATOM 1357 N N . TRP A 1 165 ? -18.701 18.850 24.365 1.00 94.12 165 TRP A N 1
ATOM 1358 C CA . TRP A 1 165 ? -17.524 18.158 24.884 1.00 94.12 165 TRP A CA 1
ATOM 1359 C C . TRP A 1 165 ? -16.227 18.673 24.257 1.00 94.12 165 TRP A C 1
ATOM 1361 O O . TRP A 1 165 ? -15.312 19.059 24.985 1.00 94.12 165 TRP A O 1
ATOM 1371 N N . MET A 1 166 ? -16.156 18.758 22.924 1.00 92.81 166 MET A N 1
ATOM 1372 C CA . MET A 1 166 ? -14.917 19.104 22.214 1.00 92.81 166 MET A CA 1
ATOM 1373 C C . MET A 1 166 ? -14.376 20.503 22.542 1.00 92.81 166 MET A C 1
ATOM 1375 O O . MET A 1 166 ? -13.167 20.612 22.749 1.00 92.81 166 MET A O 1
ATOM 1379 N N . PRO A 1 167 ? -15.203 21.558 22.712 1.00 91.94 167 PRO 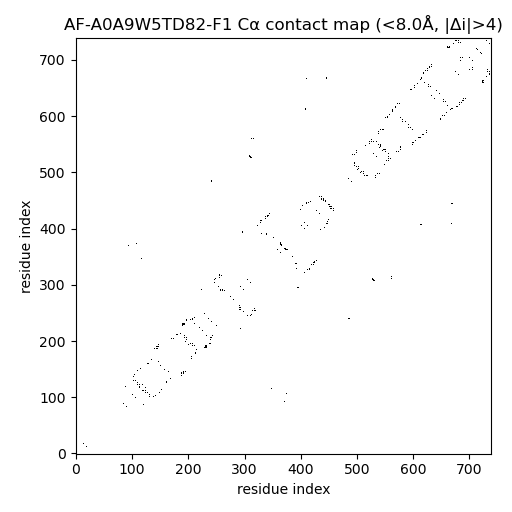A N 1
ATOM 1380 C CA . PRO A 1 167 ? -14.690 22.859 23.143 1.00 91.94 167 PRO A CA 1
ATOM 1381 C C . PRO A 1 167 ? -13.996 22.810 24.510 1.00 91.94 167 PRO A C 1
ATOM 1383 O O . PRO A 1 167 ? -12.991 23.486 24.719 1.00 91.94 167 PRO A O 1
ATOM 1386 N N . LYS A 1 168 ? -14.491 21.982 25.443 1.00 92.50 168 LYS A N 1
ATOM 1387 C CA . LYS A 1 168 ? -13.864 21.808 26.762 1.00 92.50 168 LYS A CA 1
ATOM 1388 C C . LYS A 1 168 ? -12.533 21.070 26.657 1.00 92.50 168 LYS A C 1
ATOM 1390 O O . LYS A 1 168 ? -11.572 21.474 27.305 1.00 92.50 168 LYS A O 1
ATOM 1395 N N . VAL A 1 169 ? -12.467 20.041 25.809 1.00 91.50 169 VAL A N 1
ATOM 1396 C CA . VAL A 1 169 ? -11.220 19.321 25.506 1.00 91.50 169 VAL A CA 1
ATOM 1397 C C . VAL A 1 169 ? -10.189 20.268 24.892 1.00 91.50 169 VAL A C 1
ATOM 1399 O O . VAL A 1 169 ? -9.064 20.318 25.372 1.00 91.50 169 VAL A O 1
ATOM 1402 N N . ALA A 1 170 ? -10.573 21.088 23.910 1.00 88.88 170 ALA A N 1
ATOM 1403 C CA . ALA A 1 170 ? -9.670 22.056 23.288 1.00 88.88 170 ALA A CA 1
ATOM 1404 C C . ALA A 1 170 ? -9.132 23.091 24.295 1.00 88.88 170 ALA A C 1
ATOM 1406 O O . ALA A 1 170 ? -7.946 23.410 24.277 1.00 88.88 170 ALA A O 1
ATOM 1407 N N . ILE A 1 171 ? -9.973 23.592 25.210 1.00 89.12 171 ILE A N 1
ATOM 1408 C CA . ILE A 1 171 ? -9.539 24.507 26.281 1.00 89.12 171 ILE A CA 1
ATOM 1409 C C . ILE A 1 171 ? -8.577 23.811 27.250 1.00 89.12 171 ILE A C 1
ATOM 1411 O O . ILE A 1 171 ? -7.598 24.425 27.666 1.00 89.12 171 ILE A O 1
ATOM 1415 N N . LEU A 1 172 ? -8.849 22.556 27.618 1.00 88.50 172 LEU A N 1
ATOM 1416 C CA . LEU A 1 172 ? -7.969 21.768 28.480 1.00 88.50 172 LEU A CA 1
ATOM 1417 C C . LEU A 1 172 ? -6.600 21.561 27.822 1.00 88.50 172 LEU A C 1
ATOM 1419 O O . LEU A 1 172 ? -5.588 21.822 28.461 1.00 88.50 172 LEU A O 1
ATOM 1423 N N . LEU A 1 173 ? -6.571 21.181 26.543 1.00 85.94 173 LEU A N 1
ATOM 1424 C CA . LEU A 1 173 ? -5.332 20.965 25.796 1.00 85.94 173 LEU A CA 1
ATOM 1425 C C . LEU A 1 173 ? -4.511 22.247 25.632 1.00 85.94 173 LEU A C 1
ATOM 1427 O O . LEU A 1 173 ? -3.311 22.210 25.842 1.00 85.94 173 LEU A O 1
ATOM 1431 N N . ARG A 1 174 ? -5.148 23.396 25.362 1.00 85.25 174 ARG A N 1
ATOM 1432 C CA . ARG A 1 174 ? -4.453 24.699 25.274 1.00 85.25 174 ARG A CA 1
ATOM 1433 C C . ARG A 1 174 ? -3.830 25.169 26.591 1.00 85.25 174 ARG A C 1
ATOM 1435 O O . ARG A 1 174 ? -3.023 26.091 26.579 1.00 85.25 174 ARG A O 1
ATOM 1442 N N . ARG A 1 175 ? -4.278 24.631 27.728 1.00 81.62 175 ARG A N 1
ATOM 1443 C CA . ARG A 1 175 ? -3.769 24.992 29.062 1.00 81.62 175 ARG A CA 1
ATOM 1444 C C . ARG A 1 175 ? -2.621 24.106 29.522 1.00 81.62 175 ARG A C 1
ATOM 1446 O O . ARG A 1 175 ? -1.919 24.503 30.444 1.00 81.62 175 ARG A O 1
ATOM 1453 N N . LEU A 1 176 ? -2.496 22.913 28.951 1.00 76.50 176 LEU A N 1
ATOM 1454 C CA . LEU A 1 176 ? -1.398 22.003 29.243 1.00 76.50 176 LEU A CA 1
ATOM 1455 C C . LEU A 1 176 ? -0.185 22.468 28.442 1.00 76.50 176 LEU A C 1
ATOM 1457 O O . LEU A 1 176 ? -0.301 22.708 27.241 1.00 76.50 176 LEU A O 1
ATOM 1461 N N . ASP A 1 177 ? 0.954 22.642 29.109 1.00 65.50 177 ASP A N 1
ATOM 1462 C CA . ASP A 1 177 ? 2.186 22.978 28.406 1.00 65.50 177 ASP A CA 1
ATOM 1463 C C . ASP A 1 177 ? 2.689 21.738 27.652 1.00 65.50 177 ASP A C 1
ATOM 1465 O O . ASP A 1 177 ? 2.484 20.600 28.080 1.00 65.50 177 ASP A O 1
ATOM 1469 N N . PHE A 1 178 ? 3.392 21.936 26.540 1.00 61.88 178 PHE A N 1
ATOM 1470 C CA . PHE A 1 178 ? 3.876 20.840 25.690 1.00 61.88 178 PHE A CA 1
ATOM 1471 C C . PHE A 1 178 ? 4.775 19.859 26.446 1.00 61.88 178 PHE A C 1
ATOM 1473 O O . PHE A 1 178 ? 4.812 18.664 26.157 1.00 61.88 178 PHE A O 1
ATOM 1480 N N . LYS A 1 179 ? 5.491 20.373 27.449 1.00 59.56 179 LYS A N 1
ATOM 1481 C CA . LYS A 1 179 ? 6.375 19.597 28.322 1.00 59.56 179 LYS A CA 1
ATOM 1482 C C . LYS A 1 179 ? 5.609 18.704 29.300 1.00 59.56 179 LYS A C 1
ATOM 1484 O O . LYS A 1 179 ? 6.152 17.688 29.726 1.00 59.56 179 LYS A O 1
ATOM 1489 N N . ASP A 1 180 ? 4.355 19.032 29.609 1.00 58.06 180 ASP A N 1
ATOM 1490 C CA . ASP A 1 180 ? 3.515 18.252 30.521 1.00 58.06 180 ASP A CA 1
ATOM 1491 C C . ASP A 1 180 ? 2.942 16.992 29.848 1.00 58.06 180 ASP A C 1
ATOM 1493 O O . ASP A 1 180 ? 2.602 16.028 30.538 1.00 58.06 180 ASP A O 1
ATOM 1497 N N . PHE A 1 181 ? 2.897 16.941 28.508 1.00 59.62 181 PHE A N 1
ATOM 1498 C CA . PHE A 1 181 ? 2.508 15.734 27.767 1.00 59.62 181 PHE A CA 1
ATOM 1499 C C . PHE A 1 181 ? 3.556 14.615 27.848 1.00 59.62 181 PHE A C 1
ATOM 1501 O O . PHE A 1 181 ? 3.193 13.444 27.734 1.00 59.62 181 PHE A O 1
ATOM 1508 N N . GLY A 1 182 ? 4.828 14.938 28.112 1.00 51.88 182 GLY A N 1
ATOM 1509 C CA . GLY A 1 182 ? 5.932 13.967 28.135 1.00 51.88 182 GLY A CA 1
ATOM 1510 C C . GLY A 1 182 ? 5.813 12.872 29.206 1.00 51.88 182 GLY A C 1
ATOM 1511 O O . GLY A 1 182 ? 6.443 11.827 29.077 1.00 51.88 182 GLY A O 1
ATOM 1512 N N . ASN A 1 183 ? 4.972 13.076 30.227 1.00 55.88 183 ASN A N 1
ATOM 1513 C CA . ASN A 1 183 ? 4.666 12.086 31.270 1.00 55.88 183 ASN A CA 1
ATOM 1514 C C . ASN A 1 183 ? 3.315 11.372 31.063 1.00 55.88 183 ASN A C 1
ATOM 1516 O O . ASN A 1 183 ? 2.859 10.656 31.956 1.00 55.88 183 ASN A O 1
ATOM 1520 N N . THR A 1 184 ? 2.632 11.596 29.936 1.00 65.75 184 THR A N 1
ATOM 1521 C CA . THR A 1 184 ? 1.298 11.030 29.677 1.00 65.75 184 THR A CA 1
ATOM 1522 C C . THR A 1 184 ? 1.357 9.745 28.851 1.00 65.75 184 THR A C 1
ATOM 1524 O O . THR A 1 184 ? 2.230 9.560 28.006 1.00 65.75 184 THR A O 1
ATOM 1527 N N . ASP A 1 185 ? 0.403 8.839 29.090 1.00 79.69 185 ASP A N 1
ATOM 1528 C CA . ASP A 1 185 ? 0.321 7.561 28.377 1.00 79.69 185 ASP A CA 1
ATOM 1529 C C . ASP A 1 185 ? 0.099 7.775 26.869 1.00 79.69 185 ASP A C 1
ATOM 1531 O O . ASP A 1 185 ? -0.894 8.398 26.474 1.00 79.69 185 ASP A O 1
ATOM 1535 N N . PHE A 1 186 ? 0.940 7.156 26.028 1.00 85.00 186 PHE A N 1
ATOM 1536 C CA . PHE A 1 186 ? 0.826 7.153 24.558 1.00 85.00 186 PHE A CA 1
ATOM 1537 C C . PHE A 1 186 ? -0.613 6.899 24.075 1.00 85.00 186 PHE A C 1
ATOM 1539 O O . PHE A 1 186 ? -1.140 7.607 23.220 1.00 85.00 186 PHE A O 1
ATOM 1546 N N . SER A 1 187 ? -1.295 5.929 24.695 1.00 87.81 187 SER A N 1
ATOM 1547 C CA . SER A 1 187 ? -2.677 5.561 24.365 1.00 87.81 187 SER A CA 1
ATOM 1548 C C . SER A 1 187 ? -3.675 6.710 24.538 1.00 87.81 187 SER A C 1
ATOM 1550 O O . SER A 1 187 ? -4.668 6.793 23.814 1.00 87.81 187 SER A O 1
ATOM 1552 N N . SER A 1 188 ? -3.454 7.582 25.522 1.00 89.12 188 SER A N 1
ATOM 1553 C CA . SER A 1 188 ? -4.321 8.735 25.773 1.00 89.12 188 SER A CA 1
ATOM 1554 C C . SER A 1 188 ? -4.098 9.816 24.716 1.00 89.12 188 SER A C 1
ATOM 1556 O O . SER A 1 188 ? -5.071 10.352 24.187 1.00 89.12 188 SER A O 1
ATOM 1558 N N . LEU A 1 189 ? -2.839 10.072 24.350 1.00 89.25 189 LEU A N 1
ATOM 1559 C CA . LEU A 1 189 ? -2.487 11.020 23.290 1.00 89.25 189 LEU A CA 1
ATOM 1560 C C . LEU A 1 189 ? -3.013 10.567 21.923 1.00 89.25 189 LEU A C 1
ATOM 1562 O O . LEU A 1 189 ? -3.661 11.358 21.246 1.00 89.25 189 LEU A O 1
ATOM 1566 N N . ALA A 1 190 ? -2.849 9.289 21.564 1.00 90.25 190 ALA A N 1
ATOM 1567 C CA . ALA A 1 190 ? -3.367 8.719 20.315 1.00 90.25 190 ALA A CA 1
ATOM 1568 C C . ALA A 1 190 ? -4.900 8.836 20.188 1.00 90.25 190 ALA A C 1
ATOM 1570 O O . ALA A 1 190 ? -5.443 9.132 19.124 1.00 90.25 190 ALA A O 1
ATOM 1571 N N . LYS A 1 191 ? -5.626 8.633 21.293 1.00 92.12 191 LYS A N 1
ATOM 1572 C CA . LYS A 1 191 ? -7.089 8.796 21.332 1.00 92.12 191 LYS A CA 1
ATOM 1573 C C . LYS A 1 191 ? -7.517 10.252 21.194 1.00 92.12 191 LYS A C 1
ATOM 1575 O O . LYS A 1 191 ? -8.525 10.529 20.545 1.00 92.12 191 LYS A O 1
ATOM 1580 N N . LEU A 1 192 ? -6.784 11.172 21.819 1.00 92.06 192 LEU A N 1
ATOM 1581 C CA . LEU A 1 192 ? -7.075 12.602 21.749 1.00 92.06 192 LEU A CA 1
ATOM 1582 C C . LEU A 1 192 ? -6.734 13.186 20.381 1.00 92.06 192 LEU A C 1
ATOM 1584 O O . LEU A 1 192 ? -7.551 13.933 19.854 1.00 92.06 192 LEU A O 1
ATOM 1588 N N . SER A 1 193 ? -5.600 12.817 19.779 1.00 90.94 193 SER A N 1
ATOM 1589 C CA . SER A 1 193 ? -5.243 13.256 18.425 1.00 90.94 193 SER A CA 1
ATOM 1590 C C . SER A 1 193 ? -6.305 12.813 17.416 1.00 90.94 193 SER A C 1
ATOM 1592 O O . SER A 1 193 ? -6.837 13.638 16.671 1.00 90.94 193 SER A O 1
ATOM 1594 N N . TYR A 1 194 ? -6.735 11.549 17.493 1.00 92.81 194 TYR A N 1
ATOM 1595 C CA . TYR A 1 194 ? -7.852 11.029 16.706 1.00 92.81 194 TYR A CA 1
ATOM 1596 C C . TYR A 1 194 ? -9.154 11.820 16.929 1.00 92.81 194 TYR A C 1
ATOM 1598 O O . TYR A 1 194 ? -9.782 12.271 15.973 1.00 92.81 194 TYR A O 1
ATOM 1606 N N . ALA A 1 195 ? -9.561 12.041 18.182 1.00 92.00 195 ALA A N 1
ATOM 1607 C CA . ALA A 1 195 ? -10.817 12.731 18.472 1.00 92.00 195 ALA A CA 1
ATOM 1608 C C . ALA A 1 195 ? -10.803 14.210 18.041 1.00 92.00 195 ALA A C 1
ATOM 1610 O O . ALA A 1 195 ? -11.796 14.709 17.513 1.00 92.00 195 ALA A O 1
ATOM 1611 N N . VAL A 1 196 ? -9.695 14.924 18.254 1.00 90.69 196 VAL A N 1
ATOM 1612 C CA . VAL A 1 196 ? -9.571 16.342 17.880 1.00 90.69 196 VAL A CA 1
ATOM 1613 C C . VAL A 1 196 ? -9.533 16.501 16.362 1.00 90.69 196 VAL A C 1
ATOM 1615 O O . VAL A 1 196 ? -10.248 17.356 15.844 1.00 90.69 196 VAL A O 1
ATOM 1618 N N . SER A 1 197 ? -8.781 15.658 15.646 1.00 89.44 197 SER A N 1
ATOM 1619 C CA . SER A 1 197 ? -8.710 15.705 14.177 1.00 89.44 197 SER A CA 1
ATOM 1620 C C . SER A 1 197 ? -10.068 15.461 13.510 1.00 89.44 197 SER A C 1
ATOM 1622 O O . SER A 1 197 ? -10.427 16.192 12.592 1.00 89.44 197 SER A O 1
ATOM 1624 N N . HIS A 1 198 ? -10.855 14.497 14.001 1.00 88.38 198 HIS A N 1
ATOM 1625 C CA . HIS A 1 198 ? -12.130 14.120 13.378 1.00 88.38 198 HIS A CA 1
ATOM 1626 C C . HIS A 1 198 ? -13.313 14.998 13.809 1.00 88.38 198 HIS A C 1
ATOM 1628 O O . HIS A 1 198 ? -14.203 15.267 13.006 1.00 88.38 198 HIS A O 1
ATOM 1634 N N . TYR A 1 199 ? -13.355 15.443 15.071 1.00 88.75 199 TYR A N 1
ATOM 1635 C CA . TYR A 1 199 ? -14.528 16.143 15.622 1.00 88.75 199 TYR A CA 1
ATOM 1636 C C . TYR A 1 199 ? -14.316 17.637 15.860 1.00 88.75 199 TYR A C 1
ATOM 1638 O O . TYR A 1 199 ? -15.267 18.340 16.199 1.00 88.75 199 TYR A O 1
ATOM 1646 N N . SER A 1 200 ? -13.090 18.138 15.706 1.00 85.62 200 SER A N 1
ATOM 1647 C CA . SER A 1 200 ? -12.762 19.556 15.858 1.00 85.62 200 SER A CA 1
ATOM 1648 C C . SER A 1 200 ? -11.677 19.992 14.857 1.00 85.62 200 SER A C 1
ATOM 1650 O O . SER A 1 200 ? -10.625 20.488 15.275 1.00 85.62 200 SER A O 1
ATOM 1652 N N . PRO A 1 201 ? -11.928 19.872 13.537 1.00 78.12 201 PRO A N 1
ATOM 1653 C CA . PRO A 1 201 ? -10.924 20.108 12.492 1.00 78.12 201 PRO A CA 1
ATOM 1654 C C . PRO A 1 201 ? -10.389 21.551 12.450 1.00 78.12 201 PRO A C 1
ATOM 1656 O O . PRO A 1 201 ? -9.354 21.817 11.849 1.00 78.12 201 PRO A O 1
ATOM 1659 N N . GLU A 1 202 ? -11.067 22.502 13.095 1.00 80.19 202 GLU A N 1
ATOM 1660 C CA . GLU A 1 202 ? -10.599 23.886 13.249 1.00 80.19 202 GLU A CA 1
ATOM 1661 C C . GLU A 1 202 ? -9.362 23.997 14.163 1.00 80.19 202 GLU A C 1
ATOM 1663 O O . GLU A 1 202 ? -8.618 24.972 14.099 1.00 80.19 202 GLU A O 1
ATOM 1668 N N . CYS A 1 203 ? -9.104 22.989 15.002 1.00 81.25 203 CYS A N 1
ATOM 1669 C CA . CYS A 1 203 ? -8.013 22.964 15.976 1.00 81.25 203 CYS A CA 1
ATOM 1670 C C . CYS A 1 203 ? -6.754 22.246 15.456 1.00 81.25 203 CYS A C 1
ATOM 1672 O O . CYS A 1 203 ? -6.149 21.462 16.183 1.00 81.25 203 CYS A O 1
ATOM 1674 N N . HIS A 1 204 ? -6.346 22.513 14.214 1.00 77.50 204 HIS A N 1
ATOM 1675 C CA . HIS A 1 204 ? -5.201 21.848 13.574 1.00 77.50 204 HIS A CA 1
ATOM 1676 C C . HIS A 1 204 ? -3.879 22.014 14.346 1.00 77.50 204 HIS A C 1
ATOM 1678 O O . HIS A 1 204 ? -3.127 21.049 14.463 1.00 77.50 204 HIS A O 1
ATOM 1684 N N . LEU A 1 205 ? -3.631 23.190 14.943 1.00 81.44 205 LEU A N 1
ATOM 1685 C CA . LEU A 1 205 ? -2.436 23.438 15.762 1.00 81.44 205 LEU A CA 1
ATOM 1686 C C . LEU A 1 205 ? -2.352 22.454 16.934 1.00 81.44 205 LEU A C 1
ATOM 1688 O O . LEU A 1 205 ? -1.331 21.810 17.114 1.00 81.44 205 LEU A O 1
ATOM 1692 N N . LEU A 1 206 ? -3.468 22.214 17.634 1.00 85.50 206 LEU A N 1
ATOM 1693 C CA . LEU A 1 206 ? -3.503 21.253 18.743 1.00 85.50 206 LEU A CA 1
ATOM 1694 C C . LEU A 1 206 ? -3.207 19.820 18.293 1.00 85.50 206 LEU A C 1
ATOM 1696 O O . LEU A 1 206 ? -2.661 19.037 19.063 1.00 85.50 206 LEU A O 1
ATOM 1700 N N . VAL A 1 207 ? -3.584 19.452 17.066 1.00 85.69 207 VAL A N 1
ATOM 1701 C CA . VAL A 1 207 ? -3.247 18.131 16.521 1.00 85.69 207 VAL A CA 1
ATOM 1702 C C . VAL A 1 207 ? -1.745 18.039 16.270 1.00 85.69 207 VAL A C 1
ATOM 1704 O O . VAL A 1 207 ? -1.138 17.047 16.663 1.00 85.69 207 VAL A O 1
ATOM 1707 N N . SER A 1 208 ? -1.139 19.076 15.686 1.00 83.38 208 SER A N 1
ATOM 1708 C CA . SER A 1 208 ? 0.317 19.161 15.510 1.00 83.38 208 SER A CA 1
ATOM 1709 C C . SER A 1 208 ? 1.050 19.031 16.843 1.00 83.38 208 SER A C 1
ATOM 1711 O O . SER A 1 208 ? 1.972 18.229 16.980 1.00 83.38 208 SER A O 1
ATOM 1713 N N . ASP A 1 209 ? 0.569 19.751 17.850 1.00 84.06 209 ASP A N 1
ATOM 1714 C CA . ASP A 1 209 ? 1.123 19.758 19.196 1.00 84.06 209 ASP A CA 1
ATOM 1715 C C . ASP A 1 209 ? 1.101 18.357 19.819 1.00 84.06 209 ASP A C 1
ATOM 1717 O O . ASP A 1 209 ? 2.130 17.849 20.269 1.00 84.06 209 ASP A O 1
ATOM 1721 N N . LEU A 1 210 ? -0.052 17.683 19.755 1.00 87.00 210 LEU A N 1
ATOM 1722 C CA . LEU A 1 210 ? -0.225 16.319 20.257 1.00 87.00 210 LEU A CA 1
ATOM 1723 C C . LEU A 1 210 ? 0.654 15.298 19.525 1.00 87.00 210 LEU A C 1
ATOM 1725 O O . LEU A 1 210 ? 1.215 14.416 20.170 1.00 87.00 210 LEU A O 1
ATOM 1729 N N . LEU A 1 211 ? 0.772 15.402 18.198 1.00 85.62 211 LEU A N 1
ATOM 1730 C CA . LEU A 1 211 ? 1.586 14.492 17.386 1.00 85.62 211 LEU A CA 1
ATOM 1731 C C . LEU A 1 211 ? 3.089 14.687 17.628 1.00 85.62 211 LEU A C 1
ATOM 1733 O O . LEU A 1 211 ? 3.845 13.716 17.583 1.00 85.62 211 LEU A O 1
ATOM 1737 N N . SER A 1 212 ? 3.517 15.920 17.907 1.00 82.06 212 SER A N 1
ATOM 1738 C CA . SER A 1 212 ? 4.910 16.242 18.241 1.00 82.06 212 SER A CA 1
ATOM 1739 C C . SER A 1 212 ? 5.315 15.776 19.645 1.00 82.06 212 SER A C 1
ATOM 1741 O O . SER A 1 212 ? 6.485 15.491 19.887 1.00 82.06 212 SER A O 1
ATOM 1743 N N . ALA A 1 213 ? 4.345 15.661 20.557 1.00 82.69 213 ALA A N 1
ATOM 1744 C CA . ALA A 1 213 ? 4.556 15.262 21.945 1.00 82.69 213 ALA A CA 1
ATOM 1745 C C . ALA A 1 213 ? 4.406 13.748 22.191 1.00 82.69 213 ALA A C 1
ATOM 1747 O O . ALA A 1 213 ? 4.438 13.312 23.344 1.00 82.69 213 ALA A O 1
ATOM 1748 N N . LEU A 1 214 ? 4.215 12.941 21.139 1.00 83.56 214 LEU A N 1
ATOM 1749 C CA . LEU A 1 214 ? 4.093 11.490 21.274 1.00 83.56 214 LEU A CA 1
ATOM 1750 C C . LEU A 1 214 ? 5.390 10.899 21.859 1.00 83.56 214 LEU A C 1
ATOM 1752 O O . LEU A 1 214 ? 6.460 11.095 21.281 1.00 83.56 214 LEU A O 1
ATOM 1756 N N . PRO A 1 215 ? 5.326 10.165 22.986 1.00 77.81 215 PRO A N 1
ATOM 1757 C CA . PRO A 1 215 ? 6.504 9.514 23.538 1.00 77.81 215 PRO A CA 1
ATOM 1758 C C . PRO A 1 215 ? 6.940 8.346 22.645 1.00 77.81 215 PRO A C 1
ATOM 1760 O O . PRO A 1 215 ? 6.107 7.687 22.018 1.00 77.81 215 PRO A O 1
ATOM 1763 N N . GLY A 1 216 ? 8.243 8.053 22.651 1.00 68.69 216 GLY A N 1
ATOM 1764 C CA . GLY A 1 216 ? 8.776 6.831 22.049 1.00 68.69 216 GLY A CA 1
ATOM 1765 C C . GLY A 1 216 ? 8.162 5.583 22.694 1.00 68.69 216 GLY A C 1
ATOM 1766 O O . GLY A 1 216 ? 7.812 5.580 23.880 1.00 68.69 216 GLY A O 1
ATOM 1767 N N . TYR A 1 217 ? 8.001 4.520 21.908 1.00 65.19 217 TYR A N 1
ATOM 1768 C CA . TYR A 1 217 ? 7.392 3.282 22.386 1.00 65.19 217 TYR A CA 1
ATOM 1769 C C . TYR A 1 217 ? 8.227 2.629 23.498 1.00 65.19 217 TYR A C 1
ATOM 1771 O O . TYR A 1 217 ? 9.370 2.232 23.287 1.00 65.19 217 TYR A O 1
ATOM 1779 N N . ASN A 1 218 ? 7.611 2.448 24.669 1.00 58.03 218 ASN A N 1
ATOM 1780 C CA . ASN A 1 218 ? 8.186 1.738 25.807 1.00 58.03 218 ASN A CA 1
ATOM 1781 C C . ASN A 1 218 ? 7.385 0.453 26.051 1.00 58.03 218 ASN A C 1
ATOM 1783 O O . ASN A 1 218 ? 6.395 0.485 26.776 1.00 58.03 218 ASN A O 1
ATOM 1787 N N . GLY A 1 219 ? 7.799 -0.642 25.400 1.00 58.12 219 GLY A N 1
ATOM 1788 C CA . GLY A 1 219 ? 7.389 -2.041 25.618 1.00 58.12 219 GLY A CA 1
ATOM 1789 C C . GLY A 1 219 ? 6.059 -2.287 26.349 1.00 58.12 219 GLY A C 1
ATOM 1790 O O . GLY A 1 219 ? 5.989 -2.220 27.575 1.00 58.12 219 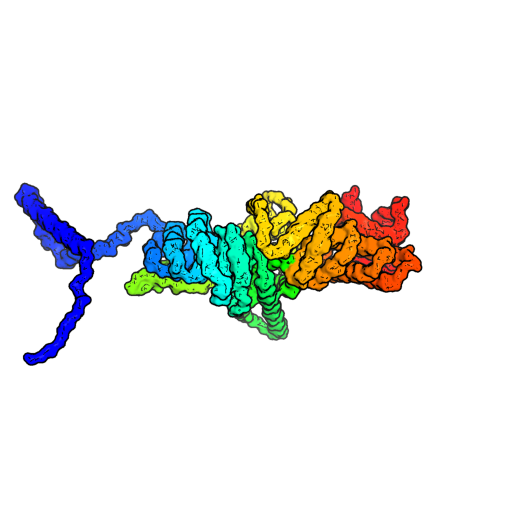GLY A O 1
ATOM 1791 N N . GLY A 1 220 ? 5.016 -2.659 25.602 1.00 66.38 220 GLY A N 1
ATOM 1792 C CA . GLY A 1 220 ? 3.684 -2.984 26.113 1.00 66.38 220 GLY A CA 1
ATOM 1793 C C . GLY A 1 220 ? 3.013 -4.128 25.344 1.00 66.38 220 GLY A C 1
ATOM 1794 O O . GLY A 1 220 ? 3.667 -4.934 24.696 1.00 66.38 220 GLY A O 1
ATOM 1795 N N . ASN A 1 221 ? 1.682 -4.227 25.433 1.00 73.50 221 ASN A N 1
ATOM 1796 C CA . ASN A 1 221 ? 0.918 -5.188 24.634 1.00 73.50 221 ASN A CA 1
ATOM 1797 C C . ASN A 1 221 ? 0.913 -4.751 23.161 1.00 73.50 221 ASN A C 1
ATOM 1799 O O . ASN A 1 221 ? 0.249 -3.775 22.807 1.00 73.50 221 ASN A O 1
ATOM 1803 N N . ASP A 1 222 ? 1.597 -5.524 22.325 1.00 76.38 222 ASP A N 1
ATOM 1804 C CA . ASP A 1 222 ? 1.749 -5.336 20.881 1.00 76.38 222 ASP A CA 1
ATOM 1805 C C . ASP A 1 222 ? 0.446 -5.017 20.138 1.00 76.38 222 ASP A C 1
ATOM 1807 O O . ASP A 1 222 ? 0.411 -4.117 19.300 1.00 76.38 222 ASP A O 1
ATOM 1811 N N . ARG A 1 223 ? -0.664 -5.682 20.483 1.00 75.56 223 ARG A N 1
ATOM 1812 C CA . ARG A 1 223 ? -1.970 -5.420 19.850 1.00 75.56 223 ARG A CA 1
ATOM 1813 C C . ARG A 1 223 ? -2.540 -4.060 20.238 1.00 75.56 223 ARG A C 1
ATOM 1815 O O . ARG A 1 223 ? -3.140 -3.376 19.415 1.00 75.56 223 ARG A O 1
ATOM 1822 N N . LEU A 1 224 ? -2.391 -3.670 21.506 1.00 78.31 224 LEU A N 1
ATOM 1823 C CA . LEU A 1 224 ? -2.851 -2.357 21.970 1.00 78.31 224 LEU A CA 1
ATOM 1824 C C . LEU A 1 224 ? -2.010 -1.240 21.355 1.00 78.31 224 LEU A C 1
ATOM 1826 O O . LEU A 1 224 ? -2.557 -0.192 21.024 1.00 78.31 224 LEU A O 1
ATOM 1830 N N . CYS A 1 225 ? -0.715 -1.492 21.174 1.00 83.62 225 CYS A N 1
ATOM 1831 C CA . CYS A 1 225 ? 0.193 -0.579 20.501 1.00 83.62 225 CYS A CA 1
ATOM 1832 C C . CYS A 1 225 ? -0.174 -0.410 19.020 1.00 83.62 225 CYS A C 1
ATOM 1834 O O . CYS A 1 225 ? -0.374 0.719 18.585 1.00 83.62 225 CYS A O 1
ATOM 1836 N N . SER A 1 226 ? -0.386 -1.509 18.288 1.00 85.25 226 SER A N 1
ATOM 1837 C CA . SER A 1 226 ? -0.803 -1.478 16.878 1.00 85.25 226 SER A CA 1
ATOM 1838 C C . SER A 1 226 ? -2.127 -0.722 16.671 1.00 85.25 226 SER A C 1
ATOM 1840 O O . SER A 1 226 ? -2.208 0.149 15.803 1.00 85.25 226 SER A O 1
ATOM 1842 N N . ARG A 1 227 ? -3.110 -0.921 17.564 1.00 87.19 227 ARG A N 1
ATOM 1843 C CA . ARG A 1 227 ? -4.347 -0.120 17.590 1.00 87.19 227 ARG A CA 1
ATOM 1844 C C . ARG A 1 227 ? -4.068 1.368 17.807 1.00 87.19 227 ARG A C 1
ATOM 1846 O O . ARG A 1 227 ? -4.664 2.221 17.161 1.00 87.19 227 ARG A O 1
ATOM 1853 N N . ASP A 1 228 ? -3.226 1.711 18.777 1.00 88.75 228 ASP A N 1
ATOM 1854 C CA . ASP A 1 228 ? -2.963 3.118 19.085 1.00 88.75 228 ASP A CA 1
ATOM 1855 C C . ASP A 1 228 ? -2.169 3.789 17.945 1.00 88.75 228 ASP A C 1
ATOM 1857 O O . ASP A 1 228 ? -2.435 4.944 17.619 1.00 88.75 228 ASP A O 1
ATOM 1861 N N . PHE A 1 229 ? -1.300 3.049 17.248 1.00 91.69 229 PHE A N 1
ATOM 1862 C CA . PHE A 1 229 ? -0.661 3.499 16.008 1.00 91.69 229 PHE A CA 1
ATOM 1863 C C . PHE A 1 229 ? -1.677 3.749 14.895 1.00 91.69 229 PHE A C 1
ATOM 1865 O O . PHE A 1 229 ? -1.585 4.770 14.213 1.00 91.69 229 PHE A O 1
ATOM 1872 N N . SER A 1 230 ? -2.676 2.876 14.733 1.00 91.81 230 SER A N 1
ATOM 1873 C CA . SER A 1 230 ? -3.712 3.070 13.716 1.00 91.81 230 SER A CA 1
ATOM 1874 C C . SER A 1 230 ? -4.578 4.306 13.997 1.00 91.81 230 SER A C 1
ATOM 1876 O O . SER A 1 230 ? -4.946 5.018 13.061 1.00 91.81 230 SER A O 1
ATOM 1878 N N . LEU A 1 231 ? -4.813 4.661 15.267 1.00 91.62 231 LEU A N 1
ATOM 1879 C CA . LEU A 1 231 ? -5.463 5.927 15.642 1.00 91.62 231 LEU A CA 1
ATOM 1880 C C . LEU A 1 231 ? -4.627 7.157 15.274 1.00 91.62 231 LEU A C 1
ATOM 1882 O O . LEU A 1 231 ? -5.173 8.116 14.724 1.00 91.62 231 LEU A O 1
ATOM 1886 N N . VAL A 1 232 ? -3.316 7.119 15.531 1.00 92.44 232 VAL A N 1
ATOM 1887 C CA . VAL A 1 232 ? -2.398 8.197 15.134 1.00 92.44 232 VAL A CA 1
ATOM 1888 C C . VAL A 1 232 ? -2.378 8.347 13.613 1.00 92.44 232 VAL A C 1
ATOM 1890 O O . VAL A 1 232 ? -2.534 9.459 13.118 1.00 92.44 232 VAL A O 1
ATOM 1893 N N . CYS A 1 233 ? -2.305 7.241 12.866 1.00 92.69 233 CYS A N 1
ATOM 1894 C CA . CYS A 1 233 ? -2.348 7.255 11.402 1.00 92.69 233 CYS A CA 1
ATOM 1895 C C . CYS A 1 233 ? -3.631 7.906 10.868 1.00 92.69 233 CYS A C 1
ATOM 1897 O O . CYS A 1 233 ? -3.570 8.803 10.030 1.00 92.69 233 CYS A O 1
ATOM 1899 N N . ARG A 1 234 ? -4.804 7.532 11.402 1.00 91.94 234 ARG A N 1
ATOM 1900 C CA . ARG A 1 234 ? -6.082 8.174 11.035 1.00 91.94 234 ARG A CA 1
ATOM 1901 C C . ARG A 1 234 ? -6.090 9.660 11.362 1.00 91.94 234 ARG A C 1
ATOM 1903 O O . ARG A 1 234 ? -6.628 10.445 10.585 1.00 91.94 234 ARG A O 1
ATOM 1910 N N . SER A 1 235 ? -5.510 10.044 12.500 1.00 90.56 235 SER A N 1
ATOM 1911 C CA . SER A 1 235 ? -5.373 11.452 12.868 1.00 90.56 235 SER A CA 1
ATOM 1912 C C . SER A 1 235 ? -4.542 12.207 11.837 1.00 90.56 235 SER A C 1
ATOM 1914 O O . SER A 1 235 ? -4.992 13.252 11.384 1.00 90.56 235 SER A O 1
ATOM 1916 N N . MET A 1 236 ? -3.380 11.671 11.452 1.00 88.50 236 MET A N 1
ATOM 1917 C CA . MET A 1 236 ? -2.498 12.279 10.454 1.00 88.50 236 MET A CA 1
ATOM 1918 C C . MET A 1 236 ? -3.205 12.421 9.103 1.00 88.50 236 MET A C 1
ATOM 1920 O O . MET A 1 236 ? -3.237 13.516 8.553 1.00 88.50 236 MET A O 1
ATOM 1924 N N . LEU A 1 237 ? -3.833 11.349 8.601 1.00 87.31 237 LEU A N 1
ATOM 1925 C CA . LEU A 1 237 ? -4.566 11.359 7.326 1.00 87.31 237 LEU A CA 1
ATOM 1926 C C . LEU A 1 237 ? -5.701 12.393 7.305 1.00 87.31 237 LEU A C 1
ATOM 1928 O O . LEU A 1 237 ? -5.947 13.020 6.283 1.00 87.31 237 LEU A O 1
ATOM 1932 N N . THR A 1 238 ? -6.385 12.586 8.434 1.00 86.50 238 THR A N 1
ATOM 1933 C CA . THR A 1 238 ? -7.518 13.523 8.528 1.00 86.50 238 THR A CA 1
ATOM 1934 C C . THR A 1 238 ? -7.061 14.970 8.692 1.00 86.50 238 THR A C 1
ATOM 1936 O O . THR A 1 238 ? -7.692 15.881 8.162 1.00 86.50 238 THR A O 1
ATOM 1939 N N . SER A 1 239 ? -5.989 15.210 9.454 1.00 83.19 239 SER A N 1
ATOM 1940 C CA . SER A 1 239 ? -5.487 16.564 9.708 1.00 83.19 239 SER A CA 1
ATOM 1941 C C . SER A 1 239 ? -4.505 17.069 8.651 1.00 83.19 239 SER A C 1
ATOM 1943 O O . SER A 1 239 ? -4.279 18.276 8.595 1.00 83.19 239 SER A O 1
ATOM 1945 N N . GLY A 1 240 ? -3.899 16.178 7.860 1.00 77.56 240 GLY A N 1
ATOM 1946 C CA . GLY A 1 240 ? -2.776 16.500 6.975 1.00 77.56 240 GLY A CA 1
ATOM 1947 C C . GLY A 1 240 ? -1.486 16.848 7.728 1.00 77.56 240 GLY A C 1
ATOM 1948 O O . GLY A 1 240 ? -0.596 17.475 7.170 1.00 77.56 240 GLY A O 1
ATOM 1949 N N . VAL A 1 241 ? -1.382 16.506 9.019 1.00 82.44 241 VAL A N 1
ATOM 1950 C CA . VAL A 1 241 ? -0.190 16.801 9.833 1.00 82.44 241 VAL A CA 1
ATOM 1951 C C . VAL A 1 241 ? 0.624 15.532 10.033 1.00 82.44 241 VAL A C 1
ATOM 1953 O O . VAL A 1 241 ? 0.079 14.507 10.442 1.00 82.44 241 VAL A O 1
ATOM 1956 N N . VAL A 1 242 ? 1.932 15.609 9.787 1.00 83.12 242 VAL A N 1
ATOM 1957 C CA . VAL A 1 242 ? 2.844 14.458 9.801 1.00 83.12 242 VAL A CA 1
ATOM 1958 C C . VAL A 1 242 ? 3.800 14.533 10.982 1.00 83.12 242 VAL A C 1
ATOM 1960 O O . VAL A 1 242 ? 4.327 15.590 11.298 1.00 83.12 242 VAL A O 1
ATOM 1963 N N . SER A 1 243 ? 4.062 13.388 11.613 1.00 85.38 243 SER A N 1
ATOM 1964 C CA . SER A 1 243 ? 5.166 13.217 12.559 1.00 85.38 243 SER A CA 1
ATOM 1965 C C . SER A 1 243 ? 6.100 12.120 12.051 1.00 85.38 243 SER A C 1
ATOM 1967 O O . SER A 1 243 ? 5.828 10.929 12.205 1.00 85.38 243 SER A O 1
ATOM 1969 N N . TYR A 1 244 ? 7.212 12.512 11.425 1.00 83.06 244 TYR A N 1
ATOM 1970 C CA . TYR A 1 244 ? 8.203 11.561 10.901 1.00 83.06 244 TYR A CA 1
ATOM 1971 C C . TYR A 1 244 ? 8.909 10.766 12.005 1.00 83.06 244 TYR A C 1
ATOM 1973 O O . TYR A 1 244 ? 9.288 9.618 11.784 1.00 83.06 244 TYR A O 1
ATOM 1981 N N . GLY A 1 245 ? 9.044 11.350 13.202 1.00 82.88 245 GLY A N 1
ATOM 1982 C CA . GLY A 1 245 ? 9.543 10.634 14.379 1.00 82.88 245 GLY A CA 1
ATOM 1983 C C . GLY A 1 245 ? 8.646 9.448 14.729 1.00 82.88 245 GLY A C 1
ATOM 1984 O O . GLY A 1 245 ? 9.134 8.330 14.861 1.00 82.88 245 GLY A O 1
ATOM 1985 N N . PHE A 1 246 ? 7.327 9.670 14.759 1.00 88.25 246 PHE A N 1
ATOM 1986 C CA . PHE A 1 246 ? 6.354 8.598 14.965 1.00 88.25 246 PHE A CA 1
ATOM 1987 C C . PHE A 1 246 ? 6.412 7.537 13.857 1.00 88.25 246 PHE A C 1
ATOM 1989 O O . PHE A 1 246 ? 6.428 6.348 14.164 1.00 88.25 246 PHE A O 1
ATOM 1996 N N . LEU A 1 247 ? 6.469 7.943 12.580 1.00 89.62 247 LEU A N 1
ATOM 1997 C CA . LEU A 1 247 ? 6.533 6.993 11.462 1.00 89.62 247 LEU A CA 1
ATOM 1998 C C . LEU A 1 247 ? 7.775 6.097 11.537 1.00 89.62 247 LEU A C 1
ATOM 2000 O O . LEU A 1 247 ? 7.672 4.896 11.301 1.00 89.62 247 LEU A O 1
ATOM 2004 N N . ARG A 1 248 ? 8.927 6.650 11.928 1.00 88.12 248 ARG A N 1
ATOM 2005 C CA . ARG A 1 248 ? 10.146 5.867 12.156 1.00 88.12 248 ARG A CA 1
ATOM 2006 C C . ARG A 1 248 ? 9.965 4.852 13.278 1.00 88.12 248 ARG A C 1
ATOM 2008 O O . ARG A 1 248 ? 10.173 3.663 13.054 1.00 88.12 248 ARG A O 1
ATOM 2015 N N . ASP A 1 249 ? 9.525 5.304 14.447 1.00 88.12 249 ASP A N 1
ATOM 2016 C CA . ASP A 1 249 ? 9.401 4.442 15.622 1.00 88.12 249 ASP A CA 1
ATOM 2017 C C . ASP A 1 249 ? 8.348 3.328 15.398 1.00 88.12 249 ASP A C 1
ATOM 2019 O O . ASP A 1 249 ? 8.554 2.173 15.778 1.00 88.12 249 ASP A O 1
ATOM 2023 N N . ALA A 1 250 ? 7.241 3.640 14.713 1.00 90.56 250 ALA A N 1
ATOM 2024 C CA . ALA A 1 250 ? 6.223 2.662 14.327 1.00 90.56 250 ALA A CA 1
ATOM 2025 C C . ALA A 1 250 ? 6.718 1.680 13.251 1.00 90.56 250 ALA A C 1
ATOM 2027 O O . ALA A 1 250 ? 6.377 0.495 13.287 1.00 90.56 250 ALA A O 1
ATOM 2028 N N . SER A 1 251 ? 7.547 2.144 12.314 1.00 91.75 251 SER A N 1
ATOM 2029 C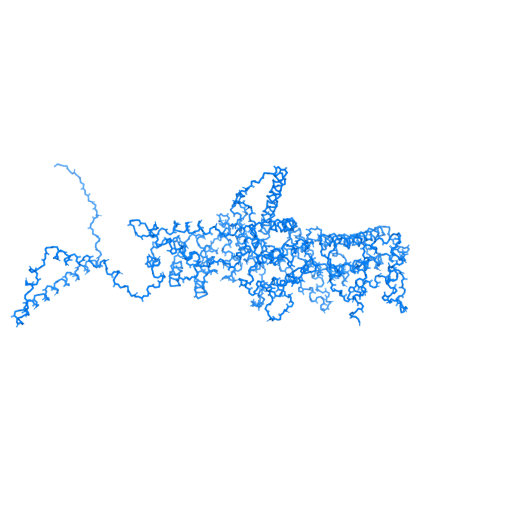 CA . SER A 1 251 ? 8.156 1.290 11.294 1.00 91.75 251 SER A CA 1
ATOM 2030 C C . SER A 1 251 ? 9.118 0.270 11.904 1.00 91.75 251 SER A C 1
ATOM 2032 O O . SER A 1 251 ? 9.067 -0.911 11.550 1.00 91.75 251 SER A O 1
ATOM 2034 N N . ASP A 1 252 ? 9.952 0.687 12.858 1.00 90.44 252 ASP A N 1
ATOM 2035 C CA . ASP A 1 252 ? 10.872 -0.208 13.569 1.00 90.44 252 ASP A CA 1
ATOM 2036 C C . ASP A 1 252 ? 10.102 -1.269 14.368 1.00 90.44 252 ASP A C 1
ATOM 2038 O O . ASP A 1 252 ? 10.416 -2.464 14.312 1.00 90.44 252 ASP A O 1
ATOM 2042 N N . PHE A 1 253 ? 9.020 -0.854 15.032 1.00 91.06 253 PHE A N 1
ATOM 2043 C CA . PHE A 1 253 ? 8.104 -1.756 15.722 1.00 91.06 253 PHE A CA 1
ATOM 2044 C C . PHE A 1 253 ? 7.511 -2.810 14.777 1.00 91.06 253 PHE A C 1
ATOM 2046 O O . PHE A 1 253 ? 7.680 -4.007 15.024 1.00 91.06 253 PHE A O 1
ATOM 2053 N N . TYR A 1 254 ? 6.873 -2.411 13.672 1.00 92.31 254 TYR A N 1
ATOM 2054 C CA . TYR A 1 254 ? 6.260 -3.370 12.747 1.00 92.31 254 TYR A CA 1
ATOM 2055 C C . TYR A 1 254 ? 7.295 -4.269 12.065 1.00 92.31 254 TYR A C 1
ATOM 2057 O O . TYR A 1 254 ? 7.048 -5.463 11.891 1.00 92.31 254 TYR A O 1
ATOM 2065 N N . THR A 1 255 ? 8.479 -3.742 11.750 1.00 93.00 255 THR A N 1
ATOM 2066 C CA . THR A 1 255 ? 9.590 -4.537 11.208 1.00 93.00 255 THR A CA 1
ATOM 2067 C C . THR A 1 255 ? 10.001 -5.635 12.187 1.00 93.00 255 THR A C 1
ATOM 2069 O O . THR A 1 255 ? 10.165 -6.792 11.790 1.00 93.00 255 THR A O 1
ATOM 2072 N N . SER A 1 256 ? 10.124 -5.306 13.478 1.00 90.62 256 SER A N 1
ATOM 2073 C CA . SER A 1 256 ? 10.452 -6.287 14.518 1.00 90.62 256 SER A CA 1
ATOM 2074 C C . SER A 1 256 ? 9.369 -7.364 14.661 1.00 90.62 256 SER A C 1
ATOM 2076 O O . SER A 1 256 ? 9.696 -8.551 14.675 1.00 90.62 256 SER A O 1
ATOM 2078 N N . GLN A 1 257 ? 8.087 -6.979 14.650 1.00 89.06 257 GLN A N 1
ATOM 2079 C CA . GLN A 1 257 ? 6.971 -7.921 14.756 1.00 89.06 257 GLN A CA 1
ATOM 2080 C C . GLN A 1 257 ? 6.879 -8.873 13.564 1.00 89.06 257 GLN A C 1
ATOM 2082 O O . GLN A 1 257 ? 6.666 -10.072 13.746 1.00 89.06 257 GLN A O 1
ATOM 2087 N N . LEU A 1 258 ? 7.054 -8.358 12.344 1.00 91.44 258 LEU A N 1
ATOM 2088 C CA . LEU A 1 258 ? 7.038 -9.171 11.128 1.00 91.44 258 LEU A CA 1
ATOM 2089 C C . LEU A 1 258 ? 8.174 -10.196 11.143 1.00 91.44 258 LEU A C 1
ATOM 2091 O O . LEU A 1 258 ? 7.933 -11.380 10.905 1.00 91.44 258 LEU A O 1
ATOM 2095 N N . ASN A 1 259 ? 9.396 -9.769 11.478 1.00 90.56 259 ASN A N 1
ATOM 2096 C CA . ASN A 1 259 ? 10.540 -10.676 11.578 1.00 90.56 259 ASN A CA 1
ATOM 2097 C C . ASN A 1 259 ? 10.327 -11.731 12.676 1.00 90.56 259 ASN A C 1
ATOM 2099 O O . ASN A 1 259 ? 10.548 -12.915 12.424 1.00 90.56 259 ASN A O 1
ATOM 2103 N N . GLN A 1 260 ? 9.817 -11.341 13.849 1.00 88.44 260 GLN A N 1
ATOM 2104 C CA . GLN A 1 260 ? 9.505 -12.277 14.931 1.00 88.44 260 GLN A CA 1
ATOM 2105 C C . GLN A 1 260 ? 8.446 -13.308 14.507 1.00 88.44 260 GLN A C 1
ATOM 2107 O O . GLN A 1 260 ? 8.583 -14.496 14.800 1.00 88.44 260 GLN A O 1
ATOM 2112 N N . ALA A 1 261 ? 7.411 -12.887 13.776 1.00 85.06 261 ALA A N 1
ATOM 2113 C CA . ALA A 1 261 ? 6.388 -13.794 13.266 1.00 85.06 261 ALA A CA 1
ATOM 2114 C C . ALA A 1 261 ? 6.943 -14.791 12.234 1.00 85.06 261 ALA A C 1
ATOM 2116 O O . ALA A 1 261 ? 6.625 -15.982 12.302 1.00 85.06 261 ALA A O 1
ATOM 2117 N N . ILE A 1 262 ? 7.822 -14.339 11.331 1.00 84.94 262 ILE A N 1
ATOM 2118 C CA . ILE A 1 262 ? 8.523 -15.215 10.378 1.00 84.94 262 ILE A CA 1
ATOM 2119 C C . ILE A 1 262 ? 9.415 -16.216 11.124 1.00 84.94 262 ILE A C 1
ATOM 2121 O O . ILE A 1 262 ? 9.375 -17.412 10.835 1.00 84.94 262 ILE A O 1
ATOM 2125 N N . GLU A 1 263 ? 10.195 -15.770 12.110 1.00 85.19 263 GLU A N 1
ATOM 2126 C CA . GLU A 1 263 ? 11.059 -16.649 12.904 1.00 85.19 263 GLU A CA 1
ATOM 2127 C C . GLU A 1 263 ? 10.256 -17.717 13.652 1.00 85.19 263 GLU A C 1
ATOM 2129 O O . GLU A 1 263 ? 10.614 -18.899 13.619 1.00 85.19 263 GLU A O 1
ATOM 2134 N N . CYS A 1 264 ? 9.136 -17.338 14.273 1.00 82.00 264 CYS A N 1
ATOM 2135 C CA . CYS A 1 264 ? 8.227 -18.286 14.910 1.00 82.00 264 CYS A CA 1
ATOM 2136 C C . CYS A 1 264 ? 7.692 -19.323 13.908 1.00 82.00 264 CYS A C 1
ATOM 2138 O O . CYS A 1 264 ? 7.654 -20.519 14.218 1.00 82.00 264 CYS A O 1
ATOM 2140 N N . LEU A 1 265 ? 7.327 -18.900 12.696 1.00 77.50 265 LEU A N 1
ATOM 2141 C CA . LEU A 1 265 ? 6.866 -19.791 11.631 1.00 77.50 265 LEU A CA 1
ATOM 2142 C C . LEU A 1 265 ? 7.968 -20.757 11.174 1.00 77.50 265 LEU A C 1
ATOM 2144 O O . LEU A 1 265 ? 7.733 -21.966 11.104 1.00 77.50 265 LEU A O 1
ATOM 2148 N N . LEU A 1 266 ? 9.186 -20.266 10.940 1.00 76.56 266 LEU A N 1
ATOM 2149 C CA . LEU A 1 266 ? 10.332 -21.098 10.561 1.00 76.56 266 LEU A CA 1
ATOM 2150 C C . LEU A 1 266 ? 10.672 -22.119 11.651 1.00 76.56 266 LEU A C 1
ATOM 2152 O O . LEU A 1 266 ? 10.904 -23.294 11.356 1.00 76.56 266 LEU A O 1
ATOM 2156 N N . GLN A 1 267 ? 10.639 -21.717 12.924 1.00 78.19 267 GLN A N 1
ATOM 2157 C CA . GLN A 1 267 ? 10.826 -22.635 14.047 1.00 78.19 267 GLN A CA 1
ATOM 2158 C C . GLN A 1 267 ? 9.743 -23.720 14.083 1.00 78.19 267 GLN A C 1
ATOM 2160 O O . GLN A 1 267 ? 10.063 -24.891 14.306 1.00 78.19 267 GLN A O 1
ATOM 2165 N N . ARG A 1 268 ? 8.473 -23.375 13.827 1.00 71.69 268 ARG A N 1
ATOM 2166 C CA . ARG A 1 268 ? 7.373 -24.354 13.749 1.00 71.69 268 ARG A CA 1
ATOM 2167 C C . ARG A 1 268 ? 7.564 -25.333 12.595 1.00 71.69 268 ARG A C 1
ATOM 2169 O O . ARG A 1 268 ? 7.457 -26.541 12.812 1.00 71.69 268 ARG A O 1
ATOM 2176 N N . LEU A 1 269 ? 7.895 -24.848 11.399 1.00 70.44 269 LEU A N 1
ATOM 2177 C CA . LEU A 1 269 ? 8.158 -25.700 10.235 1.00 70.44 269 LEU A CA 1
ATOM 2178 C C . LEU A 1 269 ? 9.346 -26.642 10.479 1.00 70.44 269 LEU A C 1
ATOM 2180 O O . LEU A 1 269 ? 9.247 -27.836 10.196 1.00 70.44 269 LEU A O 1
ATOM 2184 N N . ASN A 1 270 ? 10.423 -26.148 11.093 1.00 70.81 270 ASN A N 1
ATOM 2185 C CA . ASN A 1 270 ? 11.586 -26.959 11.460 1.00 70.81 270 ASN A CA 1
ATOM 2186 C C . ASN A 1 270 ? 11.252 -28.019 12.520 1.00 70.81 270 ASN A C 1
ATOM 2188 O O . ASN A 1 270 ? 11.674 -29.169 12.403 1.00 70.81 270 ASN A O 1
ATOM 2192 N N . ARG A 1 271 ? 10.442 -27.690 13.533 1.00 69.75 271 ARG A N 1
ATOM 2193 C CA . ARG A 1 271 ? 9.962 -28.686 14.509 1.00 69.75 271 ARG A CA 1
ATOM 2194 C C . ARG A 1 271 ? 9.117 -29.765 13.829 1.00 69.75 271 ARG A C 1
ATOM 2196 O O . ARG A 1 271 ? 9.328 -30.951 14.080 1.00 69.75 271 ARG A O 1
ATOM 2203 N N . ARG A 1 272 ? 8.203 -29.376 12.932 1.00 66.50 272 ARG A N 1
ATOM 2204 C CA . ARG A 1 272 ? 7.366 -30.315 12.165 1.00 66.50 272 ARG A CA 1
ATOM 2205 C C . ARG A 1 272 ? 8.204 -31.210 11.248 1.00 66.50 272 ARG A C 1
ATOM 2207 O O . ARG A 1 272 ? 7.947 -32.411 11.195 1.00 66.50 272 ARG A O 1
ATOM 2214 N N . SER A 1 273 ? 9.236 -30.683 10.585 1.00 64.44 273 SER A N 1
ATOM 2215 C CA . SER A 1 273 ? 10.112 -31.480 9.714 1.00 64.44 273 SER A CA 1
ATOM 2216 C C . SER A 1 273 ? 10.931 -32.511 10.506 1.00 64.44 273 SER A C 1
ATOM 2218 O O . SER A 1 273 ? 10.989 -33.679 10.111 1.00 64.44 273 SER A O 1
ATOM 2220 N N . VAL A 1 274 ? 11.456 -32.143 11.681 1.00 61.50 274 VAL A N 1
ATOM 2221 C CA . VAL A 1 274 ? 12.168 -33.060 12.592 1.00 61.50 274 VAL A CA 1
ATOM 2222 C C . VAL A 1 274 ? 11.244 -34.159 13.134 1.00 61.50 274 VAL A C 1
ATOM 2224 O O . VAL A 1 274 ? 11.646 -35.323 13.198 1.00 61.50 274 VAL A O 1
ATOM 2227 N N . LEU A 1 275 ? 9.997 -33.824 13.478 1.00 57.50 275 LEU A N 1
ATOM 2228 C CA . LEU A 1 275 ? 9.010 -34.783 13.992 1.00 57.50 275 LEU A CA 1
ATOM 2229 C C . LEU A 1 275 ? 8.451 -35.708 12.898 1.00 57.50 275 LEU A C 1
ATOM 2231 O O . LEU A 1 275 ? 8.257 -36.900 13.146 1.00 57.50 275 LEU A O 1
ATOM 2235 N N . SER A 1 276 ? 8.274 -35.204 11.671 1.00 54.75 276 SER A N 1
ATOM 2236 C CA . SER A 1 276 ? 7.820 -36.001 10.520 1.00 54.75 276 SER A CA 1
ATOM 2237 C C . SER A 1 276 ? 8.783 -37.146 10.180 1.00 54.75 276 SER A C 1
ATOM 2239 O O . SER A 1 276 ? 8.342 -38.243 9.836 1.00 54.75 276 SER A O 1
ATOM 2241 N N . ARG A 1 277 ? 10.095 -36.950 10.396 1.00 53.03 277 ARG A N 1
ATOM 2242 C CA . ARG A 1 277 ? 11.120 -37.998 10.240 1.00 53.03 277 ARG A CA 1
ATOM 2243 C C . ARG A 1 277 ? 11.023 -39.112 11.288 1.00 53.03 277 ARG A C 1
ATOM 2245 O O . ARG A 1 277 ? 11.616 -40.166 11.087 1.00 53.03 277 ARG A O 1
ATOM 2252 N N . ARG A 1 278 ? 10.288 -38.912 12.391 1.00 47.44 278 ARG A N 1
ATOM 2253 C CA . ARG A 1 278 ? 10.188 -39.880 13.498 1.00 47.44 278 ARG A CA 1
ATOM 2254 C C . ARG A 1 278 ? 8.846 -40.620 13.596 1.00 47.44 278 ARG A C 1
ATOM 2256 O O . ARG A 1 278 ? 8.712 -41.438 14.493 1.00 47.44 278 ARG A O 1
ATOM 2263 N N . ARG A 1 279 ? 7.876 -40.414 12.685 1.00 43.12 279 ARG A N 1
ATOM 2264 C CA . ARG A 1 279 ? 6.517 -41.022 12.762 1.00 43.12 279 ARG A CA 1
ATOM 2265 C C . ARG A 1 279 ? 5.847 -40.844 14.138 1.00 43.12 279 ARG A C 1
ATOM 2267 O O . ARG A 1 279 ? 5.111 -41.712 14.594 1.00 43.12 279 ARG A O 1
ATOM 2274 N N . ILE A 1 280 ? 6.083 -39.719 14.808 1.00 46.38 280 ILE A N 1
ATOM 2275 C CA . ILE A 1 280 ? 5.403 -39.407 16.066 1.00 46.38 280 ILE A CA 1
ATOM 2276 C C . ILE A 1 280 ? 4.358 -38.333 15.770 1.00 46.38 280 ILE A C 1
ATOM 2278 O O . ILE A 1 280 ? 4.692 -37.172 15.541 1.00 46.38 280 ILE A O 1
ATOM 2282 N N . VAL A 1 281 ? 3.088 -38.741 15.741 1.00 41.38 281 VAL A N 1
ATOM 2283 C CA . VAL A 1 281 ? 1.932 -37.842 15.649 1.00 41.38 281 VAL A CA 1
ATOM 2284 C C . VAL A 1 281 ? 1.654 -37.315 17.053 1.00 41.38 281 VAL A C 1
ATOM 2286 O O . VAL A 1 281 ? 0.817 -37.852 17.770 1.00 41.38 281 VAL A O 1
ATOM 2289 N N . PHE A 1 282 ? 2.384 -36.284 17.470 1.00 44.56 282 PHE A N 1
ATOM 2290 C CA . PHE A 1 282 ? 1.875 -35.415 18.524 1.00 44.56 282 PHE A CA 1
ATOM 2291 C C . PHE A 1 282 ? 0.999 -34.359 17.862 1.00 44.56 282 PHE A C 1
ATOM 2293 O O . PHE A 1 282 ? 1.458 -33.604 17.003 1.00 44.56 282 PHE A O 1
ATOM 2300 N N . THR A 1 283 ? -0.263 -34.292 18.280 1.00 45.19 283 THR A N 1
ATOM 2301 C CA . THR A 1 283 ? -0.999 -33.032 18.311 1.00 45.19 283 THR A CA 1
ATOM 2302 C C . THR A 1 283 ? -0.209 -32.108 19.230 1.00 45.19 283 THR A C 1
ATOM 2304 O O . THR A 1 283 ? -0.396 -32.122 20.444 1.00 45.19 283 THR A O 1
ATOM 2307 N N . LEU A 1 284 ? 0.761 -31.383 18.667 1.00 44.72 284 LEU A N 1
ATOM 2308 C CA . LEU A 1 284 ? 1.279 -30.180 19.298 1.00 44.72 284 LEU A CA 1
ATOM 2309 C C . LEU A 1 284 ? 0.060 -29.278 19.459 1.00 44.72 284 LEU A C 1
ATOM 2311 O O . LEU A 1 284 ? -0.408 -28.688 18.488 1.00 44.72 284 LEU A O 1
ATOM 2315 N N . GLU A 1 285 ? -0.514 -29.269 20.659 1.00 44.44 285 GLU A N 1
ATOM 2316 C CA . GLU A 1 285 ? -1.370 -28.181 21.099 1.00 44.44 285 GLU A CA 1
ATOM 2317 C C . GLU A 1 285 ? -0.480 -26.938 21.061 1.00 44.44 285 GLU A C 1
ATOM 2319 O O . GLU A 1 285 ? 0.297 -26.673 21.977 1.00 44.44 285 GLU A O 1
ATOM 2324 N N . ASP A 1 286 ? -0.493 -26.264 19.909 1.00 46.06 286 ASP A N 1
ATOM 2325 C CA . ASP A 1 286 ? 0.212 -25.016 19.664 1.00 46.06 286 ASP A CA 1
ATOM 2326 C C . ASP A 1 286 ? -0.335 -24.004 20.684 1.00 46.06 286 ASP A C 1
ATOM 2328 O O . ASP A 1 286 ? -1.438 -23.473 20.549 1.00 46.06 286 ASP A O 1
ATOM 2332 N N . SER A 1 287 ? 0.395 -23.801 21.780 1.00 45.22 287 SER A N 1
ATOM 2333 C CA . SER A 1 287 ? -0.003 -22.906 22.860 1.00 45.22 287 SER A CA 1
ATOM 2334 C C . SER A 1 287 ? -0.019 -21.447 22.378 1.00 45.22 287 SER A C 1
ATOM 2336 O O . SER A 1 287 ? 1.008 -20.776 22.359 1.00 45.22 287 SER A O 1
ATOM 2338 N N . ALA A 1 288 ? -1.203 -21.005 21.952 1.00 42.59 288 ALA A N 1
ATOM 2339 C CA . ALA A 1 288 ? -1.957 -19.779 22.262 1.00 42.59 288 ALA A CA 1
ATOM 2340 C C . ALA A 1 288 ? -1.304 -18.379 22.323 1.00 42.59 288 ALA A C 1
ATOM 2342 O O . ALA A 1 288 ? -1.985 -17.440 22.736 1.00 42.59 288 ALA A O 1
ATOM 2343 N N . SER A 1 289 ? -0.072 -18.154 21.878 1.00 50.75 289 SER A N 1
ATOM 2344 C CA . SER A 1 289 ? 0.364 -16.776 21.598 1.00 50.75 289 SER A CA 1
ATOM 2345 C C . SER A 1 289 ? 1.409 -16.730 20.495 1.00 50.75 289 SER A C 1
ATOM 2347 O O . SER A 1 289 ? 2.575 -16.412 20.723 1.00 50.75 289 SER A O 1
ATOM 2349 N N . GLU A 1 290 ? 0.989 -17.071 19.280 1.00 56.28 290 GLU A N 1
ATOM 2350 C CA . GLU A 1 290 ? 1.722 -16.619 18.101 1.00 56.28 290 GLU A CA 1
ATOM 2351 C C . GLU A 1 290 ? 1.759 -15.083 18.122 1.00 56.28 290 GLU A C 1
ATOM 2353 O O . GLU A 1 290 ? 0.740 -14.470 18.469 1.00 56.28 290 GLU A O 1
ATOM 2358 N N . PRO A 1 291 ? 2.898 -14.443 17.799 1.00 56.91 291 PRO A N 1
ATOM 2359 C CA . PRO A 1 291 ? 2.937 -13.000 17.614 1.00 56.91 291 PRO A CA 1
ATOM 2360 C C . PRO A 1 291 ? 1.982 -12.652 16.471 1.00 56.91 291 PRO A C 1
ATOM 2362 O O . PRO A 1 291 ? 2.261 -12.868 15.292 1.00 56.91 291 PRO A O 1
ATOM 2365 N N . THR A 1 292 ? 0.790 -12.190 16.834 1.00 67.38 292 THR A N 1
ATOM 2366 C CA . THR A 1 292 ? -0.238 -11.831 15.867 1.00 67.38 292 THR A CA 1
ATOM 2367 C C . THR A 1 292 ? 0.014 -10.406 15.420 1.00 67.38 292 THR A C 1
ATOM 2369 O O . THR A 1 292 ? -0.310 -9.465 16.149 1.00 67.38 292 THR A O 1
ATOM 2372 N N . VAL A 1 293 ? 0.570 -10.262 14.223 1.00 80.25 293 VAL A N 1
ATOM 2373 C CA . VAL A 1 293 ? 0.593 -8.986 13.513 1.00 80.25 293 VAL A CA 1
ATOM 2374 C C . VAL A 1 293 ? -0.849 -8.634 13.158 1.00 80.25 293 VAL A C 1
ATOM 2376 O O . VAL A 1 293 ? -1.543 -9.410 12.496 1.00 80.25 293 VAL A O 1
ATOM 2379 N N . VAL A 1 294 ? -1.324 -7.481 13.622 1.00 84.12 294 VAL A N 1
ATOM 2380 C CA . VAL A 1 294 ? -2.661 -6.993 13.269 1.00 84.12 294 VAL A CA 1
ATOM 2381 C C . VAL A 1 294 ? -2.581 -6.384 11.871 1.00 84.12 294 VAL A C 1
ATOM 2383 O O . VAL A 1 294 ? -2.219 -5.224 11.697 1.00 84.12 294 VAL A O 1
ATOM 2386 N N . MET A 1 295 ? -2.868 -7.199 10.855 1.00 87.75 295 MET A N 1
ATOM 2387 C CA . MET A 1 295 ? -2.635 -6.823 9.456 1.00 87.75 295 MET A CA 1
ATOM 2388 C C . MET A 1 295 ? -3.432 -5.609 8.994 1.00 87.75 295 MET A C 1
ATOM 2390 O O . MET A 1 295 ? -2.897 -4.805 8.240 1.00 87.75 295 MET A O 1
ATOM 2394 N N . ASP A 1 296 ? -4.669 -5.434 9.464 1.00 87.31 296 ASP A N 1
ATOM 2395 C CA . ASP A 1 296 ? -5.475 -4.264 9.098 1.00 87.31 296 ASP A CA 1
ATOM 2396 C C . ASP A 1 296 ? -4.827 -2.953 9.600 1.00 87.31 296 ASP A C 1
ATOM 2398 O O . ASP A 1 296 ? -4.813 -1.952 8.882 1.00 87.31 296 ASP A O 1
ATOM 2402 N N . ASP A 1 297 ? -4.231 -2.968 10.799 1.00 90.19 297 ASP A N 1
ATOM 2403 C CA . ASP A 1 297 ? -3.526 -1.814 11.373 1.00 90.19 297 ASP A CA 1
ATOM 2404 C C . ASP A 1 297 ? -2.185 -1.561 10.657 1.00 90.19 297 ASP A C 1
ATOM 2406 O O . ASP A 1 297 ? -1.844 -0.410 10.374 1.00 90.19 297 ASP A O 1
ATOM 2410 N N . LEU A 1 298 ? -1.449 -2.622 10.301 1.00 92.56 298 LEU A N 1
ATOM 2411 C CA . LEU A 1 298 ? -0.216 -2.521 9.511 1.00 92.56 298 LEU A CA 1
ATOM 2412 C C . LEU A 1 298 ? -0.482 -1.983 8.097 1.00 92.56 298 LEU A C 1
ATOM 2414 O O . LEU A 1 298 ? 0.250 -1.122 7.621 1.00 92.56 298 LEU A O 1
ATOM 2418 N N . LEU A 1 299 ? -1.528 -2.456 7.419 1.00 92.00 299 LEU A N 1
ATOM 2419 C CA . LEU A 1 299 ? -1.894 -1.968 6.088 1.00 92.00 299 LEU A CA 1
ATOM 2420 C C . LEU A 1 299 ? -2.303 -0.495 6.126 1.00 92.00 299 LEU A C 1
ATOM 2422 O O . LEU A 1 299 ? -1.923 0.263 5.234 1.00 92.00 299 LEU A O 1
ATOM 2426 N N . LEU A 1 300 ? -3.018 -0.071 7.175 1.00 92.38 300 LEU A N 1
ATOM 2427 C CA . LEU A 1 300 ? -3.308 1.344 7.383 1.00 92.38 300 LEU A CA 1
ATOM 2428 C C . LEU A 1 300 ? -2.017 2.148 7.567 1.00 92.38 300 LEU A C 1
ATOM 2430 O O . LEU A 1 300 ? -1.868 3.199 6.946 1.00 92.38 300 LEU A O 1
ATOM 2434 N N . PHE A 1 301 ? -1.071 1.644 8.361 1.00 94.00 301 PHE A N 1
ATOM 2435 C CA . PHE A 1 301 ? 0.234 2.275 8.535 1.00 94.00 301 PHE A CA 1
ATOM 2436 C C . PHE A 1 301 ? 0.994 2.396 7.205 1.00 94.00 301 PHE A C 1
ATOM 2438 O O . PHE A 1 301 ? 1.375 3.502 6.839 1.00 94.00 301 PHE A O 1
ATOM 2445 N N . ILE A 1 302 ? 1.119 1.316 6.424 1.00 91.94 302 ILE A N 1
ATOM 2446 C CA . ILE A 1 302 ? 1.782 1.340 5.106 1.00 91.94 302 ILE A CA 1
ATOM 2447 C C . ILE A 1 302 ? 1.084 2.327 4.160 1.00 91.94 302 ILE A C 1
ATOM 2449 O O . ILE A 1 302 ? 1.750 3.124 3.509 1.00 91.94 302 ILE A O 1
ATOM 2453 N N . SER A 1 303 ? -0.253 2.354 4.131 1.00 89.44 303 SER A N 1
ATOM 2454 C CA . SER A 1 303 ? -0.992 3.330 3.315 1.00 89.44 303 SER A CA 1
ATOM 2455 C C . SER A 1 303 ? -0.761 4.779 3.761 1.00 89.44 303 SER A C 1
ATOM 2457 O O . SER A 1 303 ? -0.744 5.690 2.938 1.00 89.44 303 SER A O 1
ATOM 2459 N N . THR A 1 304 ? -0.540 4.990 5.061 1.00 88.75 304 THR A N 1
ATOM 2460 C CA . THR A 1 304 ? -0.215 6.298 5.639 1.00 88.75 304 THR A CA 1
ATOM 2461 C C . THR A 1 304 ? 1.202 6.712 5.250 1.00 88.75 304 THR A C 1
ATOM 2463 O O . THR A 1 304 ? 1.419 7.853 4.851 1.00 88.75 304 THR A O 1
ATOM 2466 N N . CYS A 1 305 ? 2.152 5.776 5.294 1.00 88.50 305 CYS A N 1
ATOM 2467 C CA . CYS A 1 305 ? 3.508 5.965 4.792 1.00 88.50 305 CYS A CA 1
ATOM 2468 C C . CYS A 1 305 ? 3.504 6.354 3.309 1.00 88.50 305 CYS A C 1
ATOM 2470 O O . CYS A 1 305 ? 4.092 7.372 2.960 1.00 88.50 305 CYS A O 1
ATOM 2472 N N . ASP A 1 306 ? 2.760 5.631 2.468 1.00 83.44 306 ASP A N 1
ATOM 2473 C CA . ASP A 1 306 ? 2.615 5.954 1.045 1.00 83.44 306 ASP A CA 1
ATOM 2474 C C . ASP A 1 306 ? 2.017 7.353 0.824 1.00 83.44 306 ASP A C 1
ATOM 2476 O O . ASP A 1 306 ? 2.518 8.110 -0.005 1.00 83.44 306 ASP A O 1
ATOM 2480 N N . HIS A 1 307 ? 0.974 7.721 1.579 1.00 82.62 307 HIS A N 1
ATOM 2481 C CA . HIS A 1 307 ? 0.313 9.025 1.457 1.00 82.62 307 HIS A CA 1
ATOM 2482 C C . HIS A 1 307 ? 1.242 10.198 1.804 1.00 82.62 307 HIS A C 1
ATOM 2484 O O . HIS A 1 307 ? 1.208 11.236 1.146 1.00 82.62 307 HIS A O 1
ATOM 2490 N N . PHE A 1 308 ? 2.086 10.036 2.825 1.00 79.06 308 PHE A N 1
ATOM 2491 C CA . PHE A 1 308 ? 3.040 11.064 3.249 1.00 79.06 308 PHE A CA 1
ATOM 2492 C C . PHE A 1 308 ? 4.420 10.929 2.594 1.00 79.06 308 PHE A C 1
ATOM 2494 O O . PHE A 1 308 ? 5.321 11.707 2.901 1.00 79.06 308 PHE A O 1
ATOM 2501 N N . GLY A 1 309 ? 4.601 9.951 1.703 1.00 74.56 309 GLY A N 1
ATOM 2502 C CA . GLY A 1 309 ? 5.889 9.652 1.088 1.00 74.56 309 GLY A CA 1
ATOM 2503 C C . GLY A 1 309 ? 6.956 9.236 2.101 1.00 74.56 309 GLY A C 1
ATOM 2504 O O . GLY A 1 309 ? 8.129 9.480 1.863 1.00 74.56 309 GLY A O 1
ATOM 2505 N N . TYR A 1 310 ? 6.592 8.656 3.245 1.00 84.50 310 TYR A N 1
ATOM 2506 C CA . TYR A 1 310 ? 7.565 8.059 4.158 1.00 84.50 310 TYR A CA 1
ATOM 2507 C C . TYR A 1 310 ? 7.903 6.654 3.676 1.00 84.50 310 TYR A C 1
ATOM 2509 O O . TYR A 1 310 ? 7.012 5.824 3.511 1.00 84.50 310 TYR A O 1
ATOM 2517 N N . HIS A 1 311 ? 9.185 6.364 3.480 1.00 82.12 311 HIS A N 1
ATOM 2518 C CA . HIS A 1 311 ? 9.614 5.076 2.949 1.00 82.12 311 HIS A CA 1
ATOM 2519 C C . HIS A 1 311 ? 10.607 4.403 3.888 1.00 82.12 311 HIS A C 1
ATOM 2521 O O . HIS A 1 311 ? 11.649 4.959 4.216 1.00 82.12 311 HIS A O 1
ATOM 2527 N N . ASN A 1 312 ? 10.306 3.170 4.296 1.00 85.31 312 ASN A N 1
ATOM 2528 C CA . ASN A 1 312 ? 11.220 2.351 5.083 1.00 85.31 312 ASN A CA 1
ATOM 2529 C C . ASN A 1 312 ? 11.448 1.018 4.369 1.00 85.31 312 ASN A C 1
ATOM 2531 O O . ASN A 1 312 ? 10.608 0.116 4.385 1.00 85.31 312 ASN A O 1
ATOM 2535 N N . ARG A 1 313 ? 12.606 0.908 3.713 1.00 85.75 313 ARG A N 1
ATOM 2536 C CA . ARG A 1 313 ? 13.005 -0.289 2.970 1.00 85.75 313 ARG A CA 1
ATOM 2537 C C . ARG A 1 313 ? 13.015 -1.559 3.846 1.00 85.75 313 ARG A C 1
ATOM 2539 O O . ARG A 1 313 ? 12.370 -2.521 3.432 1.00 85.75 313 ARG A O 1
ATOM 2546 N N . PRO A 1 314 ? 13.635 -1.578 5.048 1.00 89.62 314 PRO A N 1
ATOM 2547 C CA . PRO A 1 314 ? 13.575 -2.732 5.952 1.00 89.62 314 PRO A CA 1
ATOM 2548 C C . PRO A 1 314 ? 12.160 -3.241 6.250 1.00 89.62 314 PRO A C 1
ATOM 2550 O O . PRO A 1 314 ? 11.936 -4.455 6.241 1.00 89.62 314 PRO A O 1
ATOM 2553 N N . LEU A 1 315 ? 11.204 -2.334 6.475 1.00 92.00 315 LEU A N 1
ATOM 2554 C CA . LEU A 1 315 ? 9.811 -2.696 6.728 1.00 92.00 315 LEU A CA 1
ATOM 2555 C C . LEU A 1 315 ? 9.181 -3.380 5.516 1.00 92.00 315 LEU A C 1
ATOM 2557 O O . LEU A 1 315 ? 8.580 -4.442 5.660 1.00 92.00 315 LEU A O 1
ATOM 2561 N N . LEU A 1 316 ? 9.320 -2.793 4.327 1.00 90.94 316 LEU A N 1
ATOM 2562 C CA . LEU A 1 316 ? 8.727 -3.337 3.103 1.00 90.94 316 LEU A CA 1
ATOM 2563 C C . LEU A 1 316 ? 9.364 -4.677 2.705 1.00 90.94 316 LEU A C 1
ATOM 2565 O O . LEU A 1 316 ? 8.653 -5.595 2.293 1.00 90.94 316 LEU A O 1
ATOM 2569 N N . ASP A 1 317 ? 10.673 -4.833 2.915 1.00 89.75 317 ASP A N 1
ATOM 2570 C CA . ASP A 1 317 ? 11.389 -6.101 2.737 1.00 89.75 317 ASP A CA 1
ATOM 2571 C C . ASP A 1 317 ? 10.903 -7.180 3.726 1.00 89.75 317 ASP A C 1
ATOM 2573 O O . ASP A 1 317 ? 10.716 -8.346 3.359 1.00 89.75 317 ASP A O 1
ATOM 2577 N N . ALA A 1 318 ? 10.691 -6.825 5.000 1.00 91.69 318 ALA A N 1
ATOM 2578 C CA . ALA A 1 318 ? 10.119 -7.730 5.999 1.00 91.69 318 ALA A CA 1
ATOM 2579 C C . ALA A 1 318 ? 8.662 -8.087 5.673 1.00 91.69 318 ALA A C 1
ATOM 2581 O O . ALA A 1 318 ? 8.280 -9.253 5.770 1.00 91.69 318 ALA A O 1
ATOM 2582 N N . PHE A 1 319 ? 7.876 -7.113 5.219 1.00 93.44 319 PHE A N 1
ATOM 2583 C CA . PHE A 1 319 ? 6.481 -7.290 4.835 1.00 93.44 319 PHE A CA 1
ATOM 2584 C C . PHE A 1 319 ? 6.328 -8.228 3.637 1.00 93.44 319 PHE A C 1
ATOM 2586 O O . PHE A 1 319 ? 5.530 -9.164 3.686 1.00 93.44 319 PHE A O 1
ATOM 2593 N N . ASN A 1 320 ? 7.149 -8.053 2.598 1.00 91.38 320 ASN A N 1
ATOM 2594 C CA . ASN A 1 320 ? 7.122 -8.921 1.424 1.00 91.38 320 ASN A CA 1
ATOM 2595 C C . ASN A 1 320 ? 7.467 -10.380 1.779 1.00 91.38 320 ASN A C 1
ATOM 2597 O O . ASN A 1 320 ? 6.788 -11.318 1.355 1.00 91.38 320 ASN A O 1
ATOM 2601 N N . ARG A 1 321 ? 8.496 -10.584 2.618 1.00 90.00 321 ARG A N 1
ATOM 2602 C CA . ARG A 1 321 ? 8.858 -11.919 3.127 1.00 90.00 321 ARG A CA 1
ATOM 2603 C C . ARG A 1 321 ? 7.732 -12.528 3.960 1.00 90.00 321 ARG A C 1
ATOM 2605 O O . ARG A 1 321 ? 7.396 -13.693 3.761 1.00 90.00 321 ARG A O 1
ATOM 2612 N N . TYR A 1 322 ? 7.117 -11.732 4.834 1.00 90.75 322 TYR A N 1
ATOM 2613 C CA . TYR A 1 322 ? 5.995 -12.161 5.663 1.00 90.75 322 TYR A CA 1
ATOM 2614 C C . TYR A 1 322 ? 4.817 -12.640 4.808 1.00 90.75 322 TYR A C 1
ATOM 2616 O O . TYR A 1 322 ? 4.325 -13.744 5.032 1.00 90.75 322 TYR A O 1
ATOM 2624 N N . ILE A 1 323 ? 4.405 -11.870 3.791 1.00 90.56 323 ILE A N 1
ATOM 2625 C CA . ILE A 1 323 ? 3.288 -12.244 2.910 1.00 90.56 323 ILE A CA 1
ATOM 2626 C C . ILE A 1 323 ? 3.554 -13.587 2.228 1.00 90.56 323 ILE A C 1
ATOM 2628 O O . ILE A 1 323 ? 2.698 -14.477 2.247 1.00 90.56 323 ILE A O 1
ATOM 2632 N N . ARG A 1 324 ? 4.745 -13.752 1.646 1.00 88.00 324 ARG A N 1
ATOM 2633 C CA . ARG A 1 324 ? 5.131 -14.981 0.946 1.00 88.00 324 ARG A CA 1
ATOM 2634 C C . ARG A 1 324 ? 5.121 -16.195 1.879 1.00 88.00 324 ARG A C 1
ATOM 2636 O O . ARG A 1 324 ? 4.524 -17.216 1.552 1.00 88.00 324 ARG A O 1
ATOM 2643 N N . ASP A 1 325 ? 5.749 -16.087 3.044 1.00 85.81 325 ASP A N 1
ATOM 2644 C CA . ASP A 1 325 ? 5.976 -17.244 3.914 1.00 85.81 325 ASP A CA 1
ATOM 2645 C C . ASP A 1 325 ? 4.699 -17.636 4.696 1.00 85.81 325 ASP A C 1
ATOM 2647 O O . ASP A 1 325 ? 4.406 -18.823 4.875 1.00 85.81 325 ASP A O 1
ATOM 2651 N N . ILE A 1 326 ? 3.887 -16.656 5.109 1.00 85.19 326 ILE A N 1
ATOM 2652 C CA . ILE A 1 326 ? 2.638 -16.883 5.860 1.00 85.19 326 ILE A CA 1
ATOM 2653 C C . ILE A 1 326 ? 1.515 -17.392 4.958 1.00 85.19 326 ILE A C 1
ATOM 2655 O O . ILE A 1 326 ? 0.806 -18.321 5.349 1.00 85.19 326 ILE A O 1
ATOM 2659 N N . SER A 1 327 ? 1.367 -16.845 3.745 1.00 86.31 327 SER A N 1
ATOM 2660 C CA . SER A 1 327 ? 0.331 -17.300 2.805 1.00 86.31 327 SER A CA 1
ATOM 2661 C C . SER A 1 327 ? 0.479 -18.789 2.474 1.00 86.31 327 SER A C 1
ATOM 2663 O O . SER A 1 327 ? -0.506 -19.529 2.501 1.00 86.31 327 SER A O 1
ATOM 2665 N N . LEU A 1 328 ? 1.713 -19.265 2.271 1.00 82.69 328 LEU A N 1
ATOM 2666 C CA . LEU A 1 328 ? 2.015 -20.686 2.076 1.00 82.69 328 LEU A CA 1
ATOM 2667 C C . LEU A 1 328 ? 1.672 -21.535 3.307 1.00 82.69 328 LEU A C 1
ATOM 2669 O O . LEU A 1 328 ? 1.151 -22.643 3.168 1.00 82.69 328 LEU A O 1
ATOM 2673 N N . SER A 1 329 ? 1.932 -21.020 4.510 1.00 81.62 329 SER A N 1
ATOM 2674 C CA . SER A 1 329 ? 1.604 -21.712 5.759 1.00 81.62 329 SER A CA 1
ATOM 2675 C C . SER A 1 329 ? 0.093 -21.875 5.945 1.00 81.62 329 SER A C 1
ATOM 2677 O O . SER A 1 329 ? -0.368 -22.985 6.225 1.00 81.62 329 SER A O 1
ATOM 2679 N N . PHE A 1 330 ? -0.692 -20.817 5.702 1.00 83.25 330 PHE A N 1
ATOM 2680 C CA . PHE A 1 330 ? -2.152 -20.835 5.857 1.00 83.25 330 PHE A CA 1
ATOM 2681 C C . PHE A 1 330 ? -2.841 -21.875 4.973 1.00 83.25 330 PHE A C 1
ATOM 2683 O O . PHE A 1 330 ? -3.772 -22.527 5.438 1.00 83.25 330 PHE A O 1
ATOM 2690 N N . ILE A 1 331 ? -2.350 -22.106 3.749 1.00 84.06 331 ILE A N 1
ATOM 2691 C CA . ILE A 1 331 ? -2.895 -23.140 2.847 1.00 84.06 331 ILE A CA 1
ATOM 2692 C C . ILE A 1 331 ? -2.860 -24.535 3.498 1.00 84.06 331 ILE A C 1
ATOM 2694 O O . ILE A 1 331 ? -3.717 -25.379 3.235 1.00 84.06 331 ILE A O 1
ATOM 2698 N N . THR A 1 332 ? -1.868 -24.794 4.353 1.00 79.25 332 THR A N 1
ATOM 2699 C CA . THR A 1 332 ? -1.688 -26.094 5.018 1.00 79.25 332 THR A CA 1
ATOM 2700 C C . THR A 1 332 ? -2.344 -26.180 6.397 1.00 79.25 332 THR A C 1
ATOM 2702 O O . THR A 1 332 ? -2.384 -27.264 6.987 1.00 79.25 332 THR A O 1
ATOM 2705 N N . ASP A 1 333 ? -2.869 -25.068 6.917 1.00 76.38 333 ASP A N 1
ATOM 2706 C CA . ASP A 1 333 ? -3.418 -24.991 8.266 1.00 76.38 333 ASP A CA 1
ATOM 2707 C C . ASP A 1 333 ? -4.924 -25.307 8.299 1.00 76.38 333 ASP A C 1
ATOM 2709 O O . ASP A 1 333 ? -5.756 -24.687 7.632 1.00 76.38 333 ASP A O 1
ATOM 2713 N N . ARG A 1 334 ? -5.299 -26.281 9.136 1.00 77.44 334 ARG A N 1
ATOM 2714 C CA . ARG A 1 334 ? -6.701 -26.659 9.358 1.00 77.44 334 ARG A CA 1
ATOM 2715 C C . ARG A 1 334 ? -7.481 -25.580 10.112 1.00 77.44 334 ARG A C 1
ATOM 2717 O O . ARG A 1 334 ? -8.688 -25.469 9.898 1.00 77.44 334 ARG A O 1
ATOM 2724 N N . HIS A 1 335 ? -6.820 -24.810 10.976 1.00 78.44 335 HIS A N 1
ATOM 2725 C CA . HIS A 1 335 ? -7.439 -23.704 11.704 1.00 78.44 335 HIS A CA 1
ATOM 2726 C C . HIS A 1 335 ? -7.797 -22.566 10.748 1.00 78.44 335 HIS A C 1
ATOM 2728 O O . HIS A 1 335 ? -8.941 -22.119 10.760 1.00 78.44 335 HIS A O 1
ATOM 2734 N N . ALA A 1 336 ? -6.904 -22.226 9.811 1.00 79.50 336 ALA A N 1
ATOM 2735 C CA . ALA A 1 336 ? -7.181 -21.243 8.760 1.00 79.50 336 ALA A CA 1
ATOM 2736 C C . ALA A 1 336 ? -8.422 -21.625 7.933 1.00 79.50 336 ALA A C 1
ATOM 2738 O O . ALA A 1 336 ? -9.315 -20.808 7.718 1.00 79.50 336 ALA A O 1
ATOM 2739 N N . ALA A 1 337 ? -8.536 -22.895 7.524 1.00 82.56 337 ALA A N 1
ATOM 2740 C CA . ALA A 1 337 ? -9.705 -23.370 6.780 1.00 82.56 337 ALA A CA 1
ATOM 2741 C C . ALA A 1 337 ? -11.009 -23.225 7.586 1.00 82.56 337 ALA A C 1
ATOM 2743 O O . ALA A 1 337 ? -12.045 -22.847 7.039 1.00 82.56 337 ALA A O 1
ATOM 2744 N N . LYS A 1 338 ? -10.973 -23.521 8.892 1.00 81.12 338 LYS A N 1
ATOM 2745 C CA . LYS A 1 338 ? -12.133 -23.361 9.780 1.00 81.12 338 LYS A CA 1
ATOM 2746 C C . LYS A 1 338 ? -12.490 -21.886 9.975 1.00 81.12 338 LYS A C 1
ATOM 2748 O O . LYS A 1 338 ? -13.675 -21.562 9.922 1.00 81.12 338 LYS A O 1
ATOM 2753 N N . TYR A 1 339 ? -11.490 -21.023 10.151 1.00 83.25 339 TYR A N 1
ATOM 2754 C CA . TYR A 1 339 ? -11.656 -19.578 10.272 1.00 83.25 339 TYR A CA 1
ATOM 2755 C C . TYR A 1 339 ? -12.430 -19.012 9.075 1.00 83.25 339 TYR A C 1
ATOM 2757 O O . TYR A 1 339 ? -13.512 -18.454 9.265 1.00 83.25 339 TYR A O 1
ATOM 2765 N N . TYR A 1 340 ? -11.967 -19.268 7.845 1.00 86.38 340 TYR A N 1
ATOM 2766 C CA . TYR A 1 340 ? -12.629 -18.766 6.635 1.00 86.38 340 TYR A CA 1
ATOM 2767 C C . TYR A 1 340 ? -14.035 -19.352 6.426 1.00 86.38 340 TYR A C 1
ATOM 2769 O O . TYR A 1 340 ? -14.942 -18.617 6.043 1.00 86.38 340 TYR A O 1
ATOM 2777 N N . ARG A 1 341 ? -14.281 -20.622 6.788 1.00 85.50 341 ARG A N 1
ATOM 2778 C CA . ARG A 1 341 ? -15.644 -21.204 6.765 1.00 85.50 341 ARG A CA 1
ATOM 2779 C C . ARG A 1 341 ? -16.613 -20.524 7.717 1.00 85.50 341 ARG A C 1
ATOM 2781 O O . ARG A 1 341 ? -17.812 -20.499 7.456 1.00 85.50 341 ARG A O 1
ATOM 2788 N N . SER A 1 342 ? -16.103 -20.018 8.835 1.00 80.94 342 SER A N 1
ATOM 2789 C CA . SER A 1 342 ? -16.898 -19.315 9.839 1.00 80.94 342 SER A CA 1
ATOM 2790 C C . SER A 1 342 ? -17.012 -17.808 9.586 1.00 80.94 342 SER A C 1
ATOM 2792 O O . SER A 1 342 ? -17.699 -17.131 10.356 1.00 80.94 342 SER A O 1
ATOM 2794 N N . HIS A 1 343 ? -16.389 -17.270 8.528 1.00 81.38 343 HIS A N 1
ATOM 2795 C CA . HIS A 1 343 ? -16.483 -15.842 8.204 1.00 81.38 343 HIS A CA 1
ATOM 2796 C C . HIS A 1 343 ? -17.946 -15.429 7.997 1.00 81.38 343 HIS A C 1
ATOM 2798 O O . HIS A 1 343 ? -18.721 -16.143 7.364 1.00 81.38 343 HIS A O 1
ATOM 2804 N N . GLY A 1 344 ? -18.344 -14.307 8.598 1.00 67.25 344 GLY A N 1
ATOM 2805 C CA . GLY A 1 344 ? -19.729 -13.819 8.567 1.00 67.25 344 GLY A CA 1
ATOM 2806 C C . GLY A 1 344 ? -20.736 -14.598 9.434 1.00 67.25 344 GLY A C 1
ATOM 2807 O O . GLY A 1 344 ? -21.875 -14.165 9.568 1.00 67.25 344 GLY A O 1
ATOM 2808 N N . SER A 1 345 ? -20.344 -15.710 10.077 1.00 67.75 345 SER A N 1
ATOM 2809 C CA . SER A 1 345 ? -21.231 -16.490 10.970 1.00 67.75 345 SER A CA 1
ATOM 2810 C C . SER A 1 345 ? -21.268 -15.982 12.422 1.00 67.75 345 SER A C 1
ATOM 2812 O O . SER A 1 345 ? -22.052 -16.476 13.239 1.00 67.75 345 SER A O 1
ATOM 2814 N N . ALA A 1 346 ? -20.429 -14.994 12.757 1.00 62.75 346 ALA A N 1
ATOM 2815 C CA . ALA A 1 346 ? -20.379 -14.388 14.082 1.00 62.75 346 ALA A CA 1
ATOM 2816 C C . ALA A 1 346 ? -21.705 -13.675 14.381 1.00 62.75 346 ALA A C 1
ATOM 2818 O O . ALA A 1 346 ? -22.099 -12.735 13.697 1.00 62.75 346 ALA A O 1
ATOM 2819 N N . ASN A 1 347 ? -22.411 -14.141 15.412 1.00 58.84 347 ASN A N 1
ATOM 2820 C CA . ASN A 1 347 ? -23.691 -13.564 15.793 1.00 58.84 347 ASN A CA 1
ATOM 2821 C C . ASN A 1 347 ? -23.447 -12.250 16.572 1.00 58.84 347 ASN A C 1
ATOM 2823 O O . ASN A 1 347 ? -22.909 -12.312 17.684 1.00 58.84 347 ASN A O 1
ATOM 2827 N N . PRO A 1 348 ? -23.849 -11.074 16.046 1.00 58.47 348 PRO A N 1
ATOM 2828 C CA . PRO A 1 348 ? -23.583 -9.776 16.678 1.00 58.47 348 PRO A CA 1
ATOM 2829 C C . PRO A 1 348 ? -24.216 -9.644 18.074 1.00 58.47 348 PRO A C 1
ATOM 2831 O O . PRO A 1 348 ? -23.788 -8.825 18.886 1.00 58.47 348 PRO A O 1
ATOM 2834 N N . ASP A 1 349 ? -25.190 -10.498 18.404 1.00 60.03 349 ASP A N 1
ATOM 2835 C CA . ASP A 1 349 ? -25.859 -10.498 19.703 1.00 60.03 349 ASP A CA 1
ATOM 2836 C C . ASP A 1 349 ? -25.150 -11.319 20.788 1.00 60.03 349 ASP A C 1
ATOM 2838 O O . ASP A 1 349 ? -25.662 -11.393 21.905 1.00 60.03 349 ASP A O 1
ATOM 2842 N N . ILE A 1 350 ? -23.995 -11.947 20.532 1.00 66.62 350 ILE A N 1
ATOM 2843 C CA . ILE A 1 350 ? -23.298 -12.756 21.555 1.00 66.62 350 ILE A CA 1
ATOM 2844 C C . ILE A 1 350 ? -22.930 -11.901 22.774 1.00 66.62 350 ILE A C 1
ATOM 2846 O O . ILE A 1 350 ? -23.162 -12.320 23.911 1.00 66.62 350 ILE A O 1
ATOM 2850 N N . ILE A 1 351 ? -22.416 -10.688 22.550 1.00 65.31 351 ILE A N 1
ATOM 2851 C CA . ILE A 1 351 ? -22.060 -9.753 23.627 1.00 65.31 351 ILE A CA 1
ATOM 2852 C C . ILE A 1 351 ? -23.316 -9.320 24.381 1.00 65.31 351 ILE A C 1
ATOM 2854 O O . ILE A 1 351 ? -23.346 -9.380 25.610 1.00 65.31 351 ILE A O 1
ATOM 2858 N N . THR A 1 352 ? -24.378 -8.953 23.663 1.00 66.50 352 THR A N 1
ATOM 2859 C CA . THR A 1 352 ? -25.653 -8.541 24.259 1.00 66.50 352 THR A CA 1
ATOM 2860 C C . THR A 1 352 ? -26.287 -9.657 25.092 1.00 66.50 352 THR A C 1
ATOM 2862 O O . THR A 1 352 ? -26.722 -9.424 26.224 1.00 66.50 352 THR A O 1
ATOM 2865 N N . LYS A 1 353 ? -26.290 -10.889 24.573 1.00 67.00 353 LYS A N 1
ATOM 2866 C CA . LYS A 1 353 ? -26.816 -12.074 25.260 1.00 67.00 353 LYS A CA 1
ATOM 2867 C C . LYS A 1 353 ? -25.997 -12.400 26.503 1.00 67.00 353 LYS A C 1
ATOM 2869 O O . LYS A 1 353 ? -26.576 -12.478 27.584 1.00 67.00 353 LYS A O 1
ATOM 2874 N N . ARG A 1 354 ? -24.667 -12.473 26.406 1.00 70.31 354 ARG A N 1
ATOM 2875 C CA . ARG A 1 354 ? -23.801 -12.751 27.566 1.00 70.31 354 ARG A CA 1
ATOM 2876 C C . ARG A 1 354 ? -23.868 -11.660 28.624 1.00 70.31 354 ARG A C 1
ATOM 2878 O O . ARG A 1 354 ? -23.967 -11.962 29.808 1.00 70.31 354 ARG A O 1
ATOM 2885 N N . PHE A 1 355 ? -23.875 -10.392 28.219 1.00 70.44 355 PHE A N 1
ATOM 2886 C CA . PHE A 1 355 ? -24.077 -9.275 29.142 1.00 70.44 355 PHE A CA 1
ATOM 2887 C C . PHE A 1 355 ? -25.404 -9.423 29.894 1.00 70.44 355 PHE A C 1
ATOM 2889 O O . PHE A 1 355 ? -25.453 -9.255 31.113 1.00 70.44 355 PHE A O 1
ATOM 2896 N N . SER A 1 356 ? -26.469 -9.820 29.191 1.00 65.44 356 SER A N 1
ATOM 2897 C CA . SER A 1 356 ? -27.766 -10.075 29.814 1.00 65.44 356 SER A CA 1
ATOM 2898 C C . SER A 1 356 ? -27.747 -11.257 30.790 1.00 65.44 356 SER A C 1
ATOM 2900 O O . SER A 1 356 ? -28.332 -11.162 31.867 1.00 65.44 356 SER A O 1
ATOM 2902 N N . GLU A 1 357 ? -27.049 -12.344 30.456 1.00 69.31 357 GLU A N 1
ATOM 2903 C CA . GLU A 1 357 ? -26.891 -13.529 31.307 1.00 69.31 357 GLU A CA 1
ATOM 2904 C C . GLU A 1 357 ? -26.105 -13.194 32.579 1.00 69.31 357 GLU A C 1
ATOM 2906 O O . GLU A 1 357 ? -26.554 -13.500 33.687 1.00 69.31 357 GLU A O 1
ATOM 2911 N N . LEU A 1 358 ? -24.986 -12.475 32.441 1.00 69.69 358 LEU A N 1
ATOM 2912 C CA . LEU A 1 358 ? -24.155 -12.041 33.564 1.00 69.69 358 LEU A CA 1
ATOM 2913 C C . LEU A 1 358 ? -24.921 -11.102 34.501 1.00 69.69 358 LEU A C 1
ATOM 2915 O O . LEU A 1 358 ? -24.887 -11.295 35.716 1.00 69.69 358 LEU A O 1
ATOM 2919 N N . ILE A 1 359 ? -25.683 -10.138 33.972 1.00 66.94 359 ILE A N 1
ATOM 2920 C CA . ILE A 1 359 ? -26.522 -9.253 34.797 1.00 66.94 359 ILE A CA 1
ATOM 2921 C C . ILE A 1 359 ? -27.633 -10.033 35.514 1.00 66.94 359 ILE A C 1
ATOM 2923 O O . ILE A 1 359 ? -27.885 -9.789 36.700 1.00 66.94 359 ILE A O 1
ATOM 2927 N N . ARG A 1 360 ? -28.286 -10.979 34.824 1.00 65.50 360 ARG A N 1
ATOM 2928 C CA . ARG A 1 360 ? -29.368 -11.811 35.382 1.00 65.50 360 ARG A CA 1
ATOM 2929 C C . ARG A 1 360 ? -28.896 -12.740 36.490 1.00 65.50 360 ARG A C 1
ATOM 2931 O O . ARG A 1 360 ? -29.663 -12.986 37.416 1.00 65.50 360 ARG A O 1
ATOM 2938 N N . SER A 1 361 ? -27.647 -13.199 36.433 1.00 68.00 361 SER A N 1
ATOM 2939 C CA . SER A 1 361 ? -27.065 -14.085 37.450 1.00 68.00 361 SER A CA 1
ATOM 2940 C C . SER A 1 361 ? -27.067 -13.482 38.864 1.00 68.00 361 SER A C 1
ATOM 2942 O O . SER A 1 361 ? -26.979 -14.204 39.852 1.00 68.00 361 SER A O 1
ATOM 2944 N N . GLY A 1 362 ? -27.158 -12.150 38.991 1.00 62.62 362 GLY A N 1
ATOM 2945 C CA . GLY A 1 362 ? -27.199 -11.456 40.281 1.00 62.62 362 GLY A CA 1
ATOM 2946 C C . GLY A 1 362 ? -25.876 -11.465 41.060 1.00 62.62 362 GLY A C 1
ATOM 2947 O O . GLY A 1 362 ? -25.753 -10.714 42.028 1.00 62.62 362 GLY A O 1
ATOM 2948 N N . HIS A 1 363 ? -24.866 -12.223 40.613 1.00 65.19 363 HIS A N 1
ATOM 2949 C CA . HIS A 1 363 ? -23.553 -12.373 41.257 1.00 65.19 363 HIS A CA 1
ATOM 2950 C C . HIS A 1 363 ? -22.745 -11.077 41.355 1.00 65.19 363 HIS A C 1
ATOM 2952 O O . HIS A 1 363 ? -21.837 -10.965 42.177 1.00 65.19 363 HIS A O 1
ATOM 2958 N N . TYR A 1 364 ? -23.092 -10.086 40.539 1.00 65.75 364 TYR A N 1
ATOM 2959 C CA . TYR A 1 364 ? -22.395 -8.808 40.453 1.00 65.75 364 TYR A CA 1
ATOM 2960 C C . TYR A 1 364 ? -23.060 -7.705 41.281 1.00 65.75 364 TYR A C 1
ATOM 2962 O O . TYR A 1 364 ? -22.668 -6.548 41.177 1.00 65.75 364 TYR A O 1
ATOM 2970 N N . LYS A 1 365 ? -24.071 -8.010 42.106 1.00 65.25 365 LYS A N 1
ATOM 2971 C CA . LYS A 1 365 ? -24.655 -7.035 43.041 1.00 65.25 365 LYS A CA 1
ATOM 2972 C C . LYS A 1 365 ? -23.923 -7.077 44.379 1.00 65.25 365 LYS A C 1
ATOM 2974 O O . LYS A 1 365 ? -23.828 -8.120 45.017 1.00 65.25 365 LYS A O 1
ATOM 2979 N N . HIS A 1 366 ? -23.457 -5.922 44.847 1.00 54.19 366 HIS A N 1
ATOM 2980 C CA . HIS A 1 366 ? -22.814 -5.804 46.147 1.00 54.19 366 HIS A CA 1
ATOM 2981 C C . HIS A 1 366 ? -23.827 -6.100 47.274 1.00 54.19 366 HIS A C 1
ATOM 2983 O O . HIS A 1 366 ? -24.842 -5.397 47.388 1.00 54.19 366 HIS A O 1
ATOM 2989 N N . PRO A 1 367 ? -23.549 -7.072 48.162 1.00 46.84 367 PRO A N 1
ATOM 2990 C CA . PRO A 1 367 ? -24.540 -7.648 49.076 1.00 46.84 367 PRO A CA 1
ATOM 2991 C C . PRO A 1 367 ? -25.115 -6.659 50.102 1.00 46.84 367 PRO A C 1
ATOM 2993 O O . PRO A 1 367 ? -26.225 -6.857 50.581 1.00 46.84 367 PRO A O 1
ATOM 2996 N N . LYS A 1 368 ? -24.399 -5.572 50.432 1.00 45.75 368 LYS A N 1
ATOM 2997 C CA . LYS A 1 368 ? -24.863 -4.558 51.408 1.00 45.75 368 LYS A CA 1
ATOM 2998 C C . LYS A 1 368 ? -25.467 -3.292 50.796 1.00 45.75 368 LYS A C 1
ATOM 3000 O O . LYS A 1 368 ? -26.183 -2.575 51.482 1.00 45.75 368 LYS A O 1
ATOM 3005 N N . SER A 1 369 ? -25.132 -2.960 49.549 1.00 52.38 369 SER A N 1
ATOM 3006 C CA . SER A 1 369 ? -25.488 -1.663 48.940 1.00 52.38 369 SER A CA 1
ATOM 3007 C C . SER A 1 369 ? -26.428 -1.800 47.746 1.00 52.38 369 SER A C 1
ATOM 3009 O O . SER A 1 369 ? -26.973 -0.795 47.293 1.00 52.38 369 SER A O 1
ATOM 3011 N N . GLY A 1 370 ? -26.596 -3.016 47.212 1.00 55.34 370 GLY A N 1
ATOM 3012 C CA . GLY A 1 370 ? -27.377 -3.279 46.005 1.00 55.34 370 GLY A CA 1
ATOM 3013 C C . GLY A 1 370 ? -26.780 -2.677 44.727 1.00 55.34 370 GLY A C 1
ATOM 3014 O O . GLY A 1 370 ? -27.374 -2.828 43.663 1.00 55.34 370 GLY A O 1
ATOM 3015 N N . LYS A 1 371 ? -25.622 -2.002 44.811 1.00 59.03 371 LYS A N 1
ATOM 3016 C CA . LYS A 1 371 ? -24.904 -1.457 43.653 1.00 59.03 371 LYS A CA 1
ATOM 3017 C C . LYS A 1 371 ? -24.301 -2.597 42.836 1.00 59.03 371 LYS A C 1
ATOM 3019 O O . LYS A 1 371 ? -23.780 -3.545 43.416 1.00 59.03 371 LYS A O 1
ATOM 3024 N N . GLN A 1 372 ? -24.359 -2.498 41.512 1.00 63.81 372 GLN A N 1
ATOM 3025 C CA . GLN A 1 372 ? -23.655 -3.433 40.639 1.00 63.81 372 GLN A CA 1
ATOM 3026 C C . GLN A 1 372 ? -22.153 -3.122 40.630 1.00 63.81 372 GLN A C 1
ATOM 3028 O O . GLN A 1 372 ? -21.765 -1.969 40.453 1.00 63.81 372 GLN A O 1
ATOM 3033 N N . ASP A 1 373 ? -21.328 -4.148 40.813 1.00 69.19 373 ASP A N 1
ATOM 3034 C CA . ASP A 1 373 ? -19.887 -4.117 40.578 1.00 69.19 373 ASP A CA 1
ATOM 3035 C C . ASP A 1 373 ? -19.636 -4.203 39.067 1.00 69.19 373 ASP A C 1
ATOM 3037 O O . ASP A 1 373 ? -19.397 -5.268 38.489 1.00 69.19 373 ASP A O 1
ATOM 3041 N N . LEU A 1 374 ? -19.777 -3.045 38.419 1.00 66.94 374 LEU A N 1
ATOM 3042 C CA . LEU A 1 374 ? -19.579 -2.873 36.982 1.00 66.94 374 LEU A CA 1
ATOM 3043 C C . LEU A 1 374 ? -18.160 -3.258 36.557 1.00 66.94 374 LEU A C 1
ATOM 3045 O O . LEU A 1 374 ? -17.987 -3.791 35.466 1.00 66.94 374 LEU A O 1
ATOM 3049 N N . GLN A 1 375 ? -17.157 -3.038 37.410 1.00 69.56 375 GLN A N 1
ATOM 3050 C CA . GLN A 1 375 ? -15.762 -3.330 37.092 1.00 69.56 375 GLN A CA 1
ATOM 3051 C C . GLN A 1 375 ? -15.524 -4.839 36.974 1.00 69.56 375 GLN A C 1
ATOM 3053 O O . GLN A 1 375 ? -14.920 -5.293 36.000 1.00 69.56 375 GLN A O 1
ATOM 3058 N N . LYS A 1 376 ? -16.042 -5.630 37.922 1.00 72.94 376 LYS A N 1
ATOM 3059 C CA . LYS A 1 376 ? -15.939 -7.093 37.874 1.00 72.94 376 LYS A CA 1
ATOM 3060 C C . LYS A 1 376 ? -16.779 -7.695 36.748 1.00 72.94 376 LYS A C 1
ATOM 3062 O O . LYS A 1 376 ? -16.281 -8.541 36.012 1.00 72.94 376 LYS A O 1
ATOM 3067 N N . LEU A 1 377 ? -18.012 -7.216 36.570 1.00 71.38 377 LEU A N 1
ATOM 3068 C CA . LEU A 1 377 ? -18.879 -7.654 35.472 1.00 71.38 377 LEU A CA 1
ATOM 3069 C C . LEU A 1 377 ? -18.219 -7.413 34.112 1.00 71.38 377 LEU A C 1
ATOM 3071 O O . LEU A 1 377 ? -18.280 -8.264 33.230 1.00 71.38 377 LEU A O 1
ATOM 3075 N N . LEU A 1 378 ? -17.547 -6.272 33.958 1.00 66.56 378 LEU A N 1
ATOM 3076 C CA . LEU A 1 378 ? -16.840 -5.944 32.732 1.00 66.56 378 LEU A CA 1
ATOM 3077 C C . LEU A 1 378 ? -15.599 -6.780 32.506 1.00 66.56 378 LEU A C 1
ATOM 3079 O O . LEU A 1 378 ? -15.367 -7.218 31.384 1.00 66.56 378 LEU A O 1
ATOM 3083 N N . LYS A 1 379 ? -14.818 -7.019 33.556 1.00 70.94 379 LYS A N 1
ATOM 3084 C CA . LYS A 1 379 ? -13.646 -7.887 33.474 1.00 70.94 379 LYS A CA 1
ATOM 3085 C C . LYS A 1 379 ? -14.029 -9.292 33.000 1.00 70.94 379 LYS A C 1
ATOM 3087 O O . LYS A 1 379 ? -13.359 -9.826 32.123 1.00 70.94 379 LYS A O 1
ATOM 3092 N N . ASP A 1 380 ? -15.126 -9.840 33.514 1.00 68.69 380 ASP A N 1
ATOM 3093 C CA . ASP A 1 380 ? -15.610 -11.173 33.141 1.00 68.69 380 ASP A CA 1
ATOM 3094 C C . ASP A 1 380 ? -16.251 -11.182 31.741 1.00 68.69 380 ASP A C 1
ATOM 3096 O O . ASP A 1 380 ? -16.030 -12.105 30.955 1.00 68.69 380 ASP A O 1
ATOM 3100 N N . LEU A 1 381 ? -16.985 -10.120 31.382 1.00 68.12 381 LEU A N 1
ATOM 3101 C CA . LEU A 1 381 ? -17.519 -9.939 30.031 1.00 68.12 381 LEU A CA 1
ATOM 3102 C C . LEU A 1 381 ? -16.377 -9.921 29.006 1.00 68.12 381 LEU A C 1
ATOM 3104 O O . LEU A 1 381 ? -16.363 -10.740 28.091 1.00 68.12 381 LEU A O 1
ATOM 3108 N N . TYR A 1 382 ? -15.388 -9.044 29.186 1.00 62.00 382 TYR A N 1
ATOM 3109 C CA . TYR A 1 382 ? -14.258 -8.914 28.268 1.00 62.00 382 TYR A CA 1
ATOM 3110 C C . TYR A 1 382 ? -13.338 -10.140 28.281 1.00 62.00 382 TYR A C 1
ATOM 3112 O O . TYR A 1 382 ? -12.877 -10.536 27.218 1.00 62.00 382 TYR A O 1
ATOM 3120 N N . GLY A 1 383 ? -13.130 -10.788 29.432 1.00 60.94 383 GLY A N 1
ATOM 3121 C CA . GLY A 1 383 ? -12.352 -12.030 29.534 1.00 60.94 383 GLY A CA 1
ATOM 3122 C C . GLY A 1 383 ? -13.011 -13.245 28.871 1.00 60.94 383 GLY A C 1
ATOM 3123 O O . GLY A 1 383 ? -12.329 -14.215 28.569 1.00 60.94 383 GLY A O 1
ATOM 3124 N N . SER A 1 384 ? -14.323 -13.201 28.618 1.00 53.19 384 SER A N 1
ATOM 3125 C CA . SER A 1 384 ? -15.044 -14.258 27.893 1.00 53.19 384 SER A CA 1
ATOM 3126 C C . SER A 1 384 ? -15.170 -13.994 26.386 1.00 53.19 384 SER A C 1
ATOM 3128 O O . SER A 1 384 ? -15.401 -14.930 25.619 1.00 53.19 384 SER A O 1
ATOM 3130 N N . ILE A 1 385 ? -15.037 -12.734 25.951 1.00 52.22 385 ILE A N 1
ATOM 3131 C CA . ILE A 1 385 ? -15.117 -12.301 24.542 1.00 52.22 385 ILE A CA 1
ATOM 3132 C C . ILE A 1 385 ? -13.791 -12.538 23.794 1.00 52.22 385 ILE A C 1
ATOM 3134 O O . ILE A 1 385 ? -13.770 -12.478 22.572 1.00 52.22 385 ILE A O 1
ATOM 3138 N N . THR A 1 386 ? -12.695 -12.883 24.480 1.00 44.81 386 THR A N 1
ATOM 3139 C CA . THR A 1 386 ? -11.379 -13.184 23.877 1.00 44.81 386 THR A CA 1
ATOM 3140 C C . THR A 1 386 ? -11.326 -14.518 23.117 1.00 44.81 386 THR A C 1
ATOM 3142 O O . THR A 1 386 ? -10.397 -15.306 23.274 1.00 44.81 386 THR A O 1
ATOM 3145 N N . HIS A 1 387 ? -12.314 -14.765 22.265 1.00 48.12 387 HIS A N 1
ATOM 3146 C CA . HIS A 1 387 ? -12.226 -15.691 21.146 1.00 48.12 387 HIS A CA 1
ATOM 3147 C C . HIS A 1 387 ? -12.513 -14.926 19.848 1.00 48.12 387 HIS A C 1
ATOM 3149 O O . HIS A 1 387 ? -13.460 -15.235 19.140 1.00 48.12 387 HIS A O 1
ATOM 3155 N N . GLU A 1 388 ? -11.698 -13.913 19.548 1.00 46.94 388 GLU A N 1
ATOM 3156 C CA . GLU A 1 388 ? -11.641 -13.266 18.232 1.00 46.94 388 GLU A CA 1
ATOM 3157 C C . GLU A 1 388 ? -10.199 -12.826 17.926 1.00 46.94 388 GLU A C 1
ATOM 3159 O O . GLU A 1 388 ? -9.498 -12.319 18.809 1.00 46.94 388 GLU A O 1
ATOM 3164 N N . PRO A 1 389 ? -9.778 -12.909 16.660 1.00 52.25 389 PRO A N 1
ATOM 3165 C CA . PRO A 1 389 ? -9.598 -14.107 15.862 1.00 52.25 389 PRO A CA 1
ATOM 3166 C C . PRO A 1 389 ? -8.162 -14.655 16.005 1.00 52.25 389 PRO A C 1
ATOM 3168 O O . PRO A 1 389 ? -7.218 -13.956 16.387 1.00 52.25 389 PRO A O 1
ATOM 3171 N N . GLU A 1 390 ? -8.020 -15.945 15.710 1.00 59.25 390 GLU A N 1
ATOM 3172 C CA . GLU A 1 390 ? -6.759 -16.611 15.363 1.00 59.25 390 GLU A CA 1
ATOM 3173 C C . GLU A 1 390 ? -6.037 -15.729 14.322 1.00 59.25 390 GLU A C 1
ATOM 3175 O O . GLU A 1 390 ? -6.733 -15.172 13.483 1.00 59.25 390 GLU A O 1
ATOM 3180 N N . GLY A 1 391 ? -4.715 -15.516 14.397 1.00 66.38 391 GLY A N 1
ATOM 3181 C CA . GLY A 1 391 ? -3.939 -14.500 13.645 1.00 66.38 391 GLY A CA 1
ATOM 3182 C C . GLY A 1 391 ? -3.930 -14.576 12.101 1.00 66.38 391 GLY A C 1
ATOM 3183 O O . GLY A 1 391 ? -2.910 -14.293 11.480 1.00 66.38 391 GLY A O 1
ATOM 3184 N N . PHE A 1 392 ? -5.042 -14.968 11.486 1.00 81.06 392 PHE A N 1
ATOM 3185 C CA . PHE A 1 392 ? -5.348 -15.029 10.068 1.00 81.06 392 PHE A CA 1
ATOM 3186 C C . PHE A 1 392 ? -5.816 -13.676 9.527 1.00 81.06 392 PHE A C 1
ATOM 3188 O O . PHE A 1 392 ? -6.272 -12.795 10.257 1.00 81.06 392 PHE A O 1
ATOM 3195 N N . TRP A 1 393 ? -5.700 -13.512 8.212 1.00 86.62 393 TRP A N 1
ATOM 3196 C CA . TRP A 1 393 ? -6.002 -12.251 7.541 1.00 86.62 393 TRP A CA 1
ATOM 3197 C C . TRP A 1 393 ? -7.489 -12.127 7.217 1.00 86.62 393 TRP A C 1
ATOM 3199 O O . TRP A 1 393 ? -8.099 -13.080 6.721 1.00 86.62 393 TRP A O 1
ATOM 3209 N N . SER A 1 394 ? -8.044 -10.933 7.438 1.00 86.69 394 SER A N 1
ATOM 3210 C CA . SER A 1 394 ? -9.405 -10.573 7.029 1.00 86.69 394 SER A CA 1
ATOM 3211 C C . SER A 1 394 ? -9.539 -10.553 5.497 1.00 86.69 394 SER A C 1
ATOM 3213 O O . SER A 1 394 ? -8.553 -10.354 4.784 1.00 86.69 394 SER A O 1
ATOM 3215 N N . ILE A 1 395 ? -10.758 -10.701 4.958 1.00 88.12 395 ILE A N 1
ATOM 3216 C CA . ILE A 1 395 ? -11.000 -10.612 3.499 1.00 88.12 395 ILE A CA 1
ATOM 3217 C C . ILE A 1 395 ? -10.521 -9.266 2.937 1.00 88.12 395 ILE A C 1
ATOM 3219 O O . ILE A 1 395 ? -9.911 -9.219 1.868 1.00 88.12 395 ILE A O 1
ATOM 3223 N N . ARG A 1 396 ? -10.738 -8.177 3.683 1.00 86.88 396 ARG A N 1
ATOM 3224 C CA . ARG A 1 396 ? -10.279 -6.832 3.310 1.00 86.88 396 ARG A CA 1
ATOM 3225 C C . ARG A 1 396 ? -8.754 -6.755 3.237 1.00 86.88 396 ARG A C 1
ATOM 3227 O O . ARG A 1 396 ? -8.232 -6.289 2.227 1.00 86.88 396 ARG A O 1
ATOM 3234 N N . SER A 1 397 ? -8.055 -7.277 4.249 1.00 89.56 397 SER A N 1
ATOM 3235 C CA . SER A 1 397 ? -6.591 -7.395 4.244 1.00 89.56 397 SER A CA 1
ATOM 3236 C C . SER A 1 397 ? -6.089 -8.184 3.031 1.00 89.56 397 SER A C 1
ATOM 3238 O O . SER A 1 397 ? -5.174 -7.738 2.346 1.00 89.56 397 SER A O 1
ATOM 3240 N N . ILE A 1 398 ? -6.710 -9.329 2.719 1.00 91.00 398 ILE A N 1
ATOM 3241 C CA . ILE A 1 398 ? -6.326 -10.172 1.574 1.00 91.00 398 ILE A CA 1
ATOM 3242 C C . ILE A 1 398 ? -6.462 -9.403 0.256 1.00 91.00 398 ILE A C 1
ATOM 3244 O O . ILE A 1 398 ? -5.551 -9.445 -0.571 1.00 91.00 398 ILE A O 1
ATOM 3248 N N . CYS A 1 399 ? -7.568 -8.678 0.068 1.00 89.81 399 CYS A N 1
ATOM 3249 C CA . CYS A 1 399 ? -7.794 -7.885 -1.139 1.00 89.81 399 CYS A CA 1
ATOM 3250 C C . CYS A 1 399 ? -6.789 -6.733 -1.270 1.00 89.81 399 CYS A C 1
ATOM 3252 O O . CYS A 1 399 ? -6.255 -6.521 -2.355 1.00 89.81 399 CYS A O 1
ATOM 3254 N N . ALA A 1 400 ? -6.495 -6.025 -0.175 1.00 88.25 400 ALA A N 1
ATOM 3255 C CA . ALA A 1 400 ? -5.530 -4.924 -0.161 1.00 88.25 400 ALA A CA 1
ATOM 3256 C C . ALA A 1 400 ? -4.088 -5.394 -0.424 1.00 88.25 400 ALA A C 1
ATOM 3258 O O . ALA A 1 400 ? -3.344 -4.747 -1.158 1.00 88.25 400 ALA A O 1
ATOM 3259 N N . ILE A 1 401 ? -3.694 -6.540 0.139 1.00 90.31 401 ILE A N 1
ATOM 3260 C CA . ILE A 1 401 ? -2.391 -7.156 -0.136 1.00 90.31 401 ILE A CA 1
ATOM 3261 C C . ILE A 1 401 ? -2.328 -7.579 -1.602 1.00 90.31 401 ILE A C 1
ATOM 3263 O O . ILE A 1 401 ? -1.428 -7.159 -2.324 1.00 90.31 401 ILE A O 1
ATOM 3267 N N . GLY A 1 402 ? -3.309 -8.362 -2.054 1.00 86.94 402 GLY A N 1
ATOM 3268 C CA . GLY A 1 402 ? -3.327 -8.958 -3.386 1.00 86.94 402 GLY A CA 1
ATOM 3269 C C . GLY A 1 402 ? -3.390 -7.962 -4.542 1.00 86.94 402 GLY A C 1
ATOM 3270 O O . GLY A 1 402 ? -2.943 -8.287 -5.640 1.00 86.94 402 GLY A O 1
ATOM 3271 N N . SER A 1 403 ? -3.920 -6.758 -4.315 1.00 84.69 403 SER A N 1
ATOM 3272 C CA . SER A 1 403 ? -4.007 -5.723 -5.346 1.00 84.69 403 SER A CA 1
ATOM 3273 C C . SER A 1 403 ? -2.703 -4.946 -5.547 1.00 84.69 403 SER A C 1
ATOM 3275 O O . SER A 1 403 ? -2.416 -4.563 -6.680 1.00 84.69 403 SER A O 1
ATOM 3277 N N . LYS A 1 404 ? -1.910 -4.722 -4.487 1.00 84.00 404 LYS A N 1
ATOM 3278 C CA . LYS A 1 404 ? -0.756 -3.801 -4.527 1.00 84.00 404 LYS A CA 1
ATOM 3279 C C . LYS A 1 404 ? 0.557 -4.379 -3.993 1.00 84.00 404 LYS A C 1
ATOM 3281 O O . LYS A 1 404 ? 1.615 -4.079 -4.536 1.00 84.00 404 LYS A O 1
ATOM 3286 N N . TYR A 1 405 ? 0.521 -5.205 -2.952 1.00 87.25 405 TYR A N 1
ATOM 3287 C CA . TYR A 1 405 ? 1.705 -5.557 -2.159 1.00 87.25 405 TYR A CA 1
ATOM 3288 C C . TYR A 1 405 ? 2.181 -7.004 -2.356 1.00 87.25 405 TYR A C 1
ATOM 3290 O O . TYR A 1 405 ? 2.672 -7.630 -1.421 1.00 87.25 405 TYR A O 1
ATOM 3298 N N . VAL A 1 406 ? 2.041 -7.561 -3.563 1.00 86.94 406 VAL A N 1
ATOM 3299 C CA . VAL A 1 406 ? 2.443 -8.946 -3.862 1.00 86.94 406 VAL A CA 1
ATOM 3300 C C . VAL A 1 406 ? 3.486 -8.993 -4.973 1.00 86.94 406 VAL A C 1
ATOM 3302 O O . VAL A 1 406 ? 3.216 -8.606 -6.111 1.00 86.94 406 VAL A O 1
ATOM 3305 N N . THR A 1 407 ? 4.665 -9.544 -4.660 1.00 85.81 407 THR A N 1
ATOM 3306 C CA . THR A 1 407 ? 5.703 -9.847 -5.662 1.00 85.81 407 THR A CA 1
ATOM 3307 C C . THR A 1 407 ? 5.653 -11.287 -6.187 1.00 85.81 407 THR A C 1
ATOM 3309 O O . THR A 1 407 ? 6.185 -11.526 -7.264 1.00 85.81 407 THR A O 1
ATOM 3312 N N . ASP A 1 408 ? 5.046 -12.225 -5.444 1.00 87.56 408 ASP A N 1
ATOM 3313 C CA . ASP A 1 408 ? 4.793 -13.629 -5.834 1.00 87.56 408 ASP A CA 1
ATOM 3314 C C . ASP A 1 408 ? 3.280 -13.856 -6.011 1.00 87.56 408 ASP A C 1
ATOM 3316 O O . ASP A 1 408 ? 2.589 -14.390 -5.134 1.00 87.56 408 ASP A O 1
ATOM 3320 N N . ARG A 1 409 ? 2.733 -13.369 -7.131 1.00 88.44 409 ARG A N 1
ATOM 3321 C CA . ARG A 1 409 ? 1.314 -13.502 -7.486 1.00 88.44 409 ARG A CA 1
ATOM 3322 C C . ARG A 1 409 ? 0.901 -14.956 -7.681 1.00 88.44 409 ARG A C 1
ATOM 3324 O O . ARG A 1 409 ? -0.236 -15.295 -7.362 1.00 88.44 409 ARG A O 1
ATOM 3331 N N . HIS A 1 410 ? 1.782 -15.833 -8.151 1.00 87.81 410 HIS A N 1
ATOM 3332 C CA . HIS A 1 410 ? 1.502 -17.253 -8.311 1.00 87.81 410 HIS A CA 1
ATOM 3333 C C . HIS A 1 410 ? 1.302 -17.941 -6.959 1.00 87.81 410 HIS A C 1
ATOM 3335 O O . HIS A 1 410 ? 0.265 -18.580 -6.753 1.00 87.81 410 HIS A O 1
ATOM 3341 N N . GLY A 1 411 ? 2.237 -17.782 -6.018 1.00 87.44 411 GLY A N 1
ATOM 3342 C CA . GLY A 1 411 ? 2.094 -18.284 -4.650 1.00 87.44 411 GLY A CA 1
ATOM 3343 C C . GLY A 1 411 ? 0.841 -17.730 -3.972 1.00 87.44 411 GLY A C 1
ATOM 3344 O O . GLY A 1 411 ? 0.019 -18.492 -3.452 1.00 87.44 411 GLY A O 1
ATOM 3345 N N . PHE A 1 412 ? 0.623 -16.418 -4.086 1.00 91.94 412 PHE A N 1
ATOM 3346 C CA . PHE A 1 412 ? -0.545 -15.756 -3.512 1.00 91.94 412 PHE A CA 1
ATOM 3347 C C . PHE A 1 412 ? -1.870 -16.209 -4.152 1.00 91.94 412 PHE A C 1
ATOM 3349 O O . PHE A 1 412 ? -2.857 -16.411 -3.451 1.00 91.94 412 PHE A O 1
ATOM 3356 N N . SER A 1 413 ? -1.911 -16.467 -5.464 1.00 91.62 413 SER A N 1
ATOM 3357 C CA . SER A 1 413 ? -3.119 -16.952 -6.154 1.00 91.62 413 SER A CA 1
ATOM 3358 C C . SER A 1 413 ? -3.576 -18.337 -5.677 1.00 91.62 413 SER A C 1
ATOM 3360 O O . SER A 1 413 ? -4.773 -18.633 -5.689 1.00 91.62 413 SER A O 1
ATOM 3362 N N . LYS A 1 414 ? -2.651 -19.188 -5.206 1.00 92.00 414 LYS A N 1
ATOM 3363 C CA . LYS A 1 414 ? -2.987 -20.469 -4.556 1.00 92.00 414 LYS A CA 1
ATOM 3364 C C . LYS A 1 414 ? -3.609 -20.251 -3.182 1.00 92.00 414 LYS A C 1
ATOM 3366 O O . LYS A 1 414 ? -4.537 -20.965 -2.813 1.00 92.00 414 LYS A O 1
ATOM 3371 N N . PHE A 1 415 ? -3.115 -19.262 -2.442 1.00 93.31 415 PHE A N 1
ATOM 3372 C CA . PHE A 1 415 ? -3.708 -18.862 -1.171 1.00 93.31 415 PHE A CA 1
ATOM 3373 C C . PHE A 1 415 ? -5.119 -18.290 -1.369 1.00 93.31 415 PHE A C 1
ATOM 3375 O O . PHE A 1 415 ? -6.036 -18.685 -0.656 1.00 93.31 415 PHE A O 1
ATOM 3382 N N . VAL A 1 416 ? -5.333 -17.452 -2.387 1.00 93.75 416 VAL A N 1
ATOM 3383 C CA . VAL A 1 416 ? -6.669 -16.933 -2.726 1.00 93.75 416 VAL A CA 1
ATOM 3384 C C . VAL A 1 416 ? -7.635 -18.061 -3.114 1.00 93.75 416 VAL A C 1
ATOM 3386 O O . VAL A 1 416 ? -8.762 -18.078 -2.628 1.00 93.75 416 VAL A O 1
ATOM 3389 N N . ASP A 1 417 ? -7.200 -19.043 -3.913 1.00 93.25 417 ASP A N 1
ATOM 3390 C CA . ASP A 1 417 ? -7.997 -20.245 -4.231 1.00 93.25 417 ASP A CA 1
ATOM 3391 C C . ASP A 1 417 ? -8.369 -21.028 -2.959 1.00 93.25 417 ASP A C 1
ATOM 3393 O O . ASP A 1 417 ? -9.530 -21.385 -2.757 1.00 93.25 417 ASP A O 1
ATOM 3397 N N . PHE A 1 418 ? -7.417 -21.212 -2.035 1.00 93.06 418 PHE A N 1
ATOM 3398 C CA . PHE A 1 418 ? -7.682 -21.822 -0.730 1.00 93.06 418 PHE A CA 1
ATOM 3399 C C . PHE A 1 418 ? -8.735 -21.048 0.075 1.00 93.06 418 PHE A C 1
ATOM 3401 O O . PHE A 1 418 ? -9.670 -21.666 0.587 1.00 93.06 418 PHE A O 1
ATOM 3408 N N . VAL A 1 419 ? -8.624 -19.720 0.166 1.00 91.50 419 VAL A N 1
ATOM 3409 C CA . VAL A 1 419 ? -9.593 -18.881 0.887 1.00 91.50 419 VAL A CA 1
ATOM 3410 C C . VAL A 1 419 ? -10.977 -19.018 0.256 1.00 91.50 419 VAL A C 1
ATOM 3412 O O . VAL A 1 419 ? -11.921 -19.390 0.948 1.00 91.50 419 VAL A O 1
ATOM 3415 N N . LEU A 1 420 ? -11.091 -18.813 -1.059 1.00 92.44 420 LEU A N 1
ATOM 3416 C CA . LEU A 1 420 ? -12.360 -18.891 -1.788 1.00 92.44 420 LEU A CA 1
ATOM 3417 C C . LEU A 1 420 ? -13.019 -20.266 -1.652 1.00 92.44 420 LEU A C 1
ATOM 3419 O O . LEU A 1 420 ? -14.209 -20.337 -1.369 1.00 92.44 420 LEU A O 1
ATOM 3423 N N . SER A 1 421 ? -12.249 -21.354 -1.740 1.00 90.75 421 SER A N 1
ATOM 3424 C CA . SER A 1 421 ? -12.772 -22.719 -1.575 1.00 90.75 421 SER A CA 1
ATOM 3425 C C . SER A 1 421 ? -13.356 -23.011 -0.183 1.00 90.75 421 SER A C 1
ATOM 3427 O O . SER A 1 421 ? -14.082 -23.991 -0.012 1.00 90.75 421 SER A O 1
ATOM 3429 N N . ASN A 1 422 ? -13.033 -22.186 0.818 1.00 89.06 422 ASN A N 1
ATOM 3430 C CA . ASN A 1 422 ? -13.496 -22.333 2.195 1.00 89.06 422 ASN A CA 1
ATOM 3431 C C . ASN A 1 422 ? -14.487 -21.242 2.623 1.00 89.06 422 ASN A C 1
ATOM 3433 O O . ASN A 1 422 ? -14.979 -21.323 3.743 1.00 89.06 422 ASN A O 1
ATOM 3437 N N . LEU A 1 423 ? -14.797 -20.248 1.787 1.00 89.81 423 LEU A N 1
ATOM 3438 C CA . LEU A 1 423 ? -15.750 -19.192 2.132 1.00 89.81 423 LEU A CA 1
ATOM 3439 C C . LEU A 1 423 ? -17.200 -19.639 1.922 1.00 89.81 423 LEU A C 1
ATOM 3441 O O . LEU A 1 423 ? -17.517 -20.400 1.010 1.00 89.81 423 LEU A O 1
ATOM 3445 N N . ASN A 1 424 ? -18.098 -19.106 2.752 1.00 85.75 424 ASN A N 1
ATOM 3446 C CA . ASN A 1 424 ? -19.533 -19.172 2.504 1.00 85.75 424 ASN A CA 1
ATOM 3447 C C . ASN A 1 424 ? -19.991 -17.893 1.785 1.00 85.75 424 ASN A C 1
ATOM 3449 O O . ASN A 1 424 ? -20.110 -16.838 2.409 1.00 85.75 424 ASN A O 1
ATOM 3453 N N . TYR A 1 425 ? -20.245 -17.991 0.478 1.00 86.06 425 TYR A N 1
ATOM 3454 C CA . TYR A 1 425 ? -20.590 -16.850 -0.378 1.00 86.06 425 TYR A CA 1
ATOM 3455 C C . TYR A 1 425 ? -21.900 -16.146 0.008 1.00 86.06 425 TYR A C 1
ATOM 3457 O O . TYR A 1 425 ? -22.049 -14.956 -0.276 1.00 86.06 425 TYR A O 1
ATOM 3465 N N . ASP A 1 426 ? -22.815 -16.845 0.684 1.00 81.94 426 ASP A N 1
ATOM 3466 C CA . ASP A 1 426 ? -24.107 -16.294 1.114 1.00 81.94 426 ASP A CA 1
ATOM 3467 C C . ASP A 1 426 ? -23.965 -15.286 2.263 1.00 81.94 426 ASP A C 1
ATOM 3469 O O . ASP A 1 426 ? -24.831 -14.437 2.461 1.00 81.94 426 ASP A O 1
ATOM 3473 N N . LEU A 1 427 ? -22.870 -15.372 3.026 1.00 83.31 427 LEU A N 1
ATOM 3474 C CA . LEU A 1 427 ? -22.599 -14.513 4.183 1.00 83.31 427 LEU A CA 1
ATOM 3475 C C . LEU A 1 427 ? -21.711 -13.307 3.842 1.00 83.31 427 LEU A C 1
ATOM 3477 O O . LEU A 1 427 ? -21.414 -12.503 4.724 1.00 83.31 427 LEU A O 1
ATOM 3481 N N . LEU A 1 428 ? -21.268 -13.184 2.587 1.00 84.00 428 LEU A N 1
ATOM 3482 C CA . LEU A 1 428 ? -20.417 -12.084 2.138 1.00 84.00 428 LEU A CA 1
ATOM 3483 C C . LEU A 1 428 ? -21.239 -10.830 1.844 1.00 84.00 428 LEU A C 1
ATOM 3485 O O . LEU A 1 428 ? -22.278 -10.889 1.182 1.00 84.00 428 LEU A O 1
ATOM 3489 N N . SER A 1 429 ? -20.721 -9.679 2.267 1.00 85.38 429 SER A N 1
ATOM 3490 C CA . SER A 1 429 ? -21.258 -8.382 1.850 1.00 85.38 429 SER A CA 1
ATOM 3491 C C . SER A 1 429 ? -21.044 -8.144 0.349 1.00 85.38 429 SER A C 1
ATOM 3493 O O . SER A 1 429 ? -20.100 -8.667 -0.250 1.00 85.38 429 SER A O 1
ATOM 3495 N N . SER A 1 430 ? -21.896 -7.319 -0.270 1.00 84.50 430 SER A N 1
ATOM 3496 C CA . SER A 1 430 ? -21.757 -6.944 -1.687 1.00 84.50 430 SER A CA 1
ATOM 3497 C C . SER A 1 430 ? -20.385 -6.334 -1.992 1.00 84.50 430 SER A C 1
ATOM 3499 O O . SER A 1 430 ? -19.787 -6.634 -3.023 1.00 84.50 430 SER A O 1
ATOM 3501 N N . ASP A 1 431 ? -19.845 -5.543 -1.062 1.00 84.81 431 ASP A N 1
ATOM 3502 C CA . ASP A 1 431 ? -18.513 -4.957 -1.193 1.00 84.81 431 ASP A CA 1
ATOM 3503 C C . ASP A 1 431 ? -17.432 -6.039 -1.210 1.00 84.81 431 ASP A C 1
ATOM 3505 O O . ASP A 1 431 ? -16.577 -6.037 -2.092 1.00 84.81 431 ASP A O 1
ATOM 3509 N N . GLU A 1 432 ? -17.458 -6.997 -0.279 1.00 87.62 432 GLU A N 1
ATOM 3510 C CA . GLU A 1 432 ? -16.484 -8.097 -0.257 1.00 87.62 432 GLU A CA 1
ATOM 3511 C C . GLU A 1 432 ? -16.537 -8.929 -1.543 1.00 87.62 432 GLU A C 1
ATOM 3513 O O . GLU A 1 432 ? -15.485 -9.282 -2.078 1.00 87.62 432 GLU A O 1
ATOM 3518 N N . LYS A 1 433 ? -17.737 -9.190 -2.079 1.00 88.50 433 LYS A N 1
ATOM 3519 C CA . LYS A 1 433 ? -17.903 -9.897 -3.358 1.00 88.50 433 LYS A CA 1
ATOM 3520 C C . LYS A 1 433 ? -17.245 -9.143 -4.517 1.00 88.50 433 LYS A C 1
ATOM 3522 O O . LYS A 1 433 ? -16.505 -9.749 -5.292 1.00 88.50 433 LYS A O 1
ATOM 3527 N N . ASN A 1 434 ? -17.443 -7.826 -4.596 1.00 87.06 434 ASN A N 1
ATOM 3528 C CA . ASN A 1 434 ? -16.839 -6.982 -5.630 1.00 87.06 434 ASN A CA 1
ATOM 3529 C C . ASN A 1 434 ? -15.307 -6.962 -5.540 1.00 87.06 434 ASN A C 1
ATOM 3531 O O . ASN A 1 434 ? -14.628 -7.169 -6.548 1.00 87.06 434 ASN A O 1
ATOM 3535 N N . HIS A 1 435 ? -14.753 -6.777 -4.337 1.00 86.94 435 HIS A N 1
ATOM 3536 C CA . HIS A 1 435 ? -13.300 -6.762 -4.136 1.00 86.94 435 HIS A CA 1
ATOM 3537 C C . HIS A 1 435 ? -12.664 -8.123 -4.455 1.00 86.94 435 HIS A C 1
ATOM 3539 O O . HIS A 1 435 ? -11.644 -8.178 -5.145 1.00 86.94 435 HIS A O 1
ATOM 3545 N N . LEU A 1 436 ? -13.283 -9.228 -4.024 1.00 91.38 436 LEU A N 1
ATOM 3546 C CA . LEU A 1 436 ? -12.811 -10.578 -4.344 1.00 91.38 436 LEU A CA 1
ATOM 3547 C C . LEU A 1 436 ? -12.915 -10.888 -5.841 1.00 91.38 436 LEU A C 1
ATOM 3549 O O . LEU A 1 436 ? -12.023 -11.535 -6.387 1.00 91.38 436 LEU A O 1
ATOM 3553 N N . SER A 1 437 ? -13.964 -10.411 -6.517 1.00 89.19 437 SER A N 1
ATOM 3554 C CA . SER A 1 437 ? -14.116 -10.553 -7.970 1.00 89.19 437 SER A CA 1
ATOM 3555 C C . SER A 1 437 ? -13.002 -9.817 -8.721 1.00 89.19 437 SER A C 1
ATOM 3557 O O . SER A 1 437 ? -12.341 -10.413 -9.575 1.00 89.19 437 SER A O 1
ATOM 3559 N N . GLY A 1 438 ? -12.708 -8.567 -8.341 1.00 87.00 438 GLY A N 1
ATOM 3560 C CA . GLY A 1 438 ? -11.585 -7.803 -8.895 1.00 87.00 438 GLY A CA 1
ATOM 3561 C C . GLY A 1 438 ? -10.228 -8.475 -8.655 1.00 87.00 438 GLY A C 1
ATOM 3562 O O . GLY A 1 438 ? -9.396 -8.542 -9.560 1.00 87.00 438 GLY A O 1
ATOM 3563 N N . LEU A 1 439 ? -10.024 -9.059 -7.470 1.00 89.94 439 LEU A N 1
ATOM 3564 C CA . LEU A 1 439 ? -8.817 -9.828 -7.160 1.00 89.94 439 LEU A CA 1
ATOM 3565 C C . LEU A 1 439 ? -8.706 -11.114 -7.999 1.00 89.94 439 LEU A C 1
ATOM 3567 O O . LEU A 1 439 ? -7.621 -11.470 -8.453 1.00 89.94 439 LEU A O 1
ATOM 3571 N N . CYS A 1 440 ? -9.816 -11.816 -8.242 1.00 90.06 440 CYS A N 1
ATOM 3572 C CA . CYS A 1 440 ? -9.821 -12.989 -9.118 1.00 90.06 440 CYS A CA 1
ATOM 3573 C C . CYS A 1 440 ? -9.441 -12.611 -10.553 1.00 90.06 440 CYS A C 1
ATOM 3575 O O . CYS A 1 440 ? -8.632 -13.305 -11.166 1.00 90.06 440 CYS A O 1
ATOM 3577 N N . GLN A 1 441 ? -9.967 -11.495 -11.066 1.00 86.44 441 GLN A N 1
ATOM 3578 C CA . GLN A 1 441 ? -9.635 -10.991 -12.402 1.00 86.44 441 GLN A CA 1
ATOM 3579 C C . GLN A 1 441 ? -8.144 -10.674 -12.544 1.00 86.44 441 GLN A C 1
ATOM 3581 O O . GLN A 1 441 ? -7.543 -11.019 -13.560 1.00 86.44 441 GLN A O 1
ATOM 3586 N N . SER A 1 442 ? -7.523 -10.069 -11.527 1.00 85.00 442 SER A N 1
ATOM 3587 C CA . SER A 1 442 ? -6.097 -9.723 -11.579 1.00 85.00 442 SER A CA 1
ATOM 3588 C C . SER A 1 442 ? -5.163 -10.933 -11.429 1.00 85.00 442 SER A C 1
ATOM 3590 O O . SER A 1 442 ? -4.014 -10.878 -11.874 1.00 85.00 442 SER A O 1
ATOM 3592 N N . LEU A 1 443 ? -5.640 -12.032 -10.831 1.00 87.12 443 LEU A N 1
ATOM 3593 C CA . LEU A 1 443 ? -4.842 -13.231 -10.547 1.00 87.12 443 LEU A CA 1
ATOM 3594 C C . LEU A 1 443 ? -5.161 -14.446 -11.436 1.00 87.12 443 LEU A C 1
ATOM 3596 O O . LEU A 1 443 ? -4.420 -15.430 -11.395 1.00 87.12 443 LEU A O 1
ATOM 3600 N N . GLN A 1 444 ? -6.211 -14.404 -12.265 1.00 85.12 444 GLN A N 1
ATOM 3601 C CA . GLN A 1 444 ? -6.639 -15.547 -13.093 1.00 85.12 444 GLN A CA 1
ATOM 3602 C C . GLN A 1 444 ? -5.548 -16.066 -14.044 1.00 85.12 444 GLN A C 1
ATOM 3604 O O . GLN A 1 444 ? -5.487 -17.266 -14.309 1.00 85.12 444 GLN A O 1
ATOM 3609 N N . ALA A 1 445 ? -4.654 -15.182 -14.503 1.00 81.81 445 ALA A N 1
ATOM 3610 C CA . ALA A 1 445 ? -3.493 -15.521 -15.329 1.00 81.81 445 ALA A CA 1
ATOM 3611 C C . ALA A 1 445 ? -2.516 -16.484 -14.625 1.00 81.81 445 ALA A C 1
ATOM 3613 O O . ALA A 1 445 ? -1.844 -17.283 -15.276 1.00 81.81 445 ALA A O 1
ATOM 3614 N N . PHE A 1 446 ? -2.452 -16.430 -13.292 1.00 84.94 446 PHE A N 1
ATOM 3615 C CA . PHE A 1 446 ? -1.535 -17.222 -12.468 1.00 84.94 446 PHE A CA 1
ATOM 3616 C C . PHE A 1 446 ? -2.194 -18.482 -11.895 1.00 84.94 446 PHE A C 1
ATOM 3618 O O . PHE A 1 446 ? -1.504 -19.470 -11.630 1.00 84.94 446 PHE A O 1
ATOM 3625 N N . ASN A 1 447 ? -3.524 -18.466 -11.733 1.00 86.31 447 ASN A N 1
ATOM 3626 C CA . ASN A 1 447 ? -4.324 -19.627 -11.350 1.00 86.31 447 ASN A CA 1
ATOM 3627 C C . ASN A 1 447 ? -5.692 -19.628 -12.068 1.00 86.31 447 ASN A C 1
ATOM 3629 O O . ASN A 1 447 ? -6.650 -19.020 -11.580 1.00 86.31 447 ASN A O 1
ATOM 3633 N N . PRO A 1 448 ? -5.836 -20.389 -13.172 1.00 84.88 448 PRO A N 1
ATOM 3634 C CA . PRO A 1 448 ? -7.079 -20.455 -13.946 1.00 84.88 448 PRO A CA 1
ATOM 3635 C C . PRO A 1 448 ? -8.298 -20.966 -13.165 1.00 84.88 448 PRO A C 1
ATOM 3637 O O . PRO A 1 448 ? -9.435 -20.779 -13.595 1.00 84.88 448 PRO A O 1
ATOM 3640 N N . ARG A 1 449 ? -8.102 -21.622 -12.009 1.00 87.38 449 ARG A N 1
ATOM 3641 C CA . ARG A 1 449 ? -9.216 -22.086 -11.164 1.00 87.38 449 ARG A CA 1
ATOM 3642 C C . ARG A 1 449 ? -10.033 -20.930 -10.599 1.00 87.38 449 ARG A C 1
ATOM 3644 O O . ARG A 1 449 ? -11.224 -21.120 -10.363 1.00 87.38 449 ARG A O 1
ATOM 3651 N N . LEU A 1 450 ? -9.429 -19.748 -10.454 1.00 87.94 450 LEU A N 1
ATOM 3652 C CA . LEU A 1 450 ? -10.090 -18.562 -9.910 1.00 87.94 450 LEU A CA 1
ATOM 3653 C C . LEU A 1 450 ? -11.296 -18.112 -10.746 1.00 87.94 450 LEU A C 1
ATOM 3655 O O . LEU A 1 450 ? -12.279 -17.630 -10.187 1.00 87.94 450 LEU A O 1
ATOM 3659 N N . VAL A 1 451 ? -11.281 -18.373 -12.059 1.00 86.06 451 VAL A N 1
ATOM 3660 C CA . VAL A 1 451 ? -12.392 -18.061 -12.977 1.00 86.06 451 VAL A CA 1
ATOM 3661 C C . VAL A 1 451 ? -13.702 -18.722 -12.530 1.00 86.06 451 VAL A C 1
ATOM 3663 O O . VAL A 1 451 ? -14.779 -18.156 -12.695 1.00 86.06 451 VAL A O 1
ATOM 3666 N N . ARG A 1 452 ? -13.630 -19.902 -11.898 1.00 88.31 452 ARG A N 1
ATOM 3667 C CA . ARG A 1 452 ? -14.816 -20.643 -11.436 1.00 88.31 452 ARG A CA 1
ATOM 3668 C C . ARG A 1 452 ? -15.567 -19.916 -10.323 1.00 88.31 452 ARG A C 1
ATOM 3670 O O . ARG A 1 452 ? -16.782 -20.052 -10.231 1.00 88.31 452 ARG A O 1
ATOM 3677 N N . TYR A 1 453 ? -14.859 -19.147 -9.498 1.00 87.69 453 TYR A N 1
ATOM 3678 C CA . TYR A 1 453 ? -15.462 -18.411 -8.388 1.00 87.69 453 TYR A CA 1
ATOM 3679 C C . TYR A 1 453 ? -16.058 -17.074 -8.829 1.00 87.69 453 TYR A C 1
ATOM 3681 O O . TYR A 1 453 ? -16.938 -16.557 -8.149 1.00 87.69 453 TYR A O 1
ATOM 3689 N N . MET A 1 454 ? -15.647 -16.531 -9.980 1.00 83.31 454 MET A N 1
ATOM 3690 C CA . MET A 1 454 ? -16.164 -15.252 -10.478 1.00 83.31 454 MET A CA 1
ATOM 3691 C C . MET A 1 454 ? -17.679 -15.280 -10.708 1.00 83.31 454 MET A C 1
ATOM 3693 O O . MET A 1 454 ? -18.353 -14.304 -10.404 1.00 83.31 454 MET A O 1
ATOM 3697 N N . ALA A 1 455 ? -18.225 -16.406 -11.178 1.00 80.12 455 ALA A N 1
ATOM 3698 C CA . ALA A 1 455 ? -19.669 -16.569 -11.355 1.00 80.12 455 ALA A CA 1
ATOM 3699 C C . ALA A 1 455 ? -20.433 -16.605 -10.018 1.00 80.12 455 ALA A C 1
ATOM 3701 O O . ALA A 1 455 ? -21.553 -16.119 -9.947 1.00 80.12 455 ALA A O 1
ATOM 3702 N N . ALA A 1 456 ? -19.829 -17.153 -8.958 1.00 79.44 456 ALA A N 1
ATOM 3703 C CA . ALA A 1 456 ? -20.422 -17.187 -7.618 1.00 79.44 456 ALA A CA 1
ATOM 3704 C C . ALA A 1 456 ? -20.295 -15.842 -6.876 1.00 79.44 456 ALA A C 1
ATOM 3706 O O . ALA A 1 456 ? -21.087 -15.540 -5.987 1.00 79.44 456 ALA A O 1
ATOM 3707 N N . LEU A 1 457 ? -19.292 -15.036 -7.237 1.00 83.12 457 LEU A N 1
ATOM 3708 C CA . LEU A 1 457 ? -19.066 -13.695 -6.693 1.00 83.12 457 LEU A CA 1
ATOM 3709 C C . LEU A 1 457 ? -19.843 -12.605 -7.451 1.00 83.12 457 LEU A C 1
ATOM 3711 O O . LEU A 1 457 ? -20.070 -11.534 -6.896 1.00 83.12 457 LEU A O 1
ATOM 3715 N N . GLY A 1 458 ? -20.230 -12.854 -8.704 1.00 71.06 458 GLY A N 1
ATOM 3716 C CA . GLY A 1 458 ? -20.929 -11.892 -9.551 1.00 71.06 458 GLY A CA 1
ATOM 3717 C C . GLY A 1 458 ? -22.450 -11.986 -9.444 1.00 71.06 458 GLY A C 1
ATOM 3718 O O . GLY A 1 458 ? -23.054 -12.845 -10.077 1.00 71.06 458 GLY A O 1
ATOM 3719 N N . ASP A 1 459 ? -23.073 -11.040 -8.740 1.00 51.41 459 ASP A N 1
ATOM 3720 C CA . ASP A 1 459 ? -24.459 -10.650 -9.023 1.00 51.41 459 ASP A CA 1
ATOM 3721 C C . ASP A 1 459 ? -24.458 -9.637 -10.185 1.00 51.41 459 ASP A C 1
ATOM 3723 O O . ASP A 1 459 ? -23.632 -8.726 -10.243 1.00 51.41 459 ASP A O 1
ATOM 3727 N N . CYS A 1 460 ? -25.353 -9.826 -11.157 1.00 41.31 460 CYS A N 1
ATOM 3728 C CA . CYS A 1 460 ? -25.433 -9.044 -12.394 1.00 41.31 460 CYS A CA 1
ATOM 3729 C C . CYS A 1 460 ? -25.509 -7.521 -12.151 1.00 41.31 460 CYS A C 1
ATOM 3731 O O . CYS A 1 460 ? -26.531 -7.023 -11.685 1.00 41.31 460 CYS A O 1
ATOM 3733 N N . GLY A 1 461 ? -24.487 -6.769 -12.579 1.00 35.19 461 GLY A N 1
ATOM 3734 C CA . GLY A 1 461 ? -24.581 -5.313 -12.748 1.00 35.19 461 GLY A CA 1
ATOM 3735 C C . GLY A 1 461 ? -23.238 -4.578 -12.795 1.00 35.19 461 GLY A C 1
ATOM 3736 O O . GLY A 1 461 ? -22.705 -4.213 -11.760 1.00 35.19 461 GLY A O 1
ATOM 3737 N N . ASN A 1 462 ? -22.740 -4.304 -14.007 1.00 35.06 462 ASN A N 1
ATOM 3738 C CA . ASN A 1 462 ? -21.699 -3.318 -14.344 1.00 35.06 462 ASN A CA 1
ATOM 3739 C C . ASN A 1 462 ? -20.418 -3.317 -13.486 1.00 35.06 462 ASN A C 1
ATOM 3741 O O . ASN A 1 462 ? -20.246 -2.507 -12.576 1.00 35.06 462 ASN A O 1
ATOM 3745 N N . VAL A 1 463 ? -19.446 -4.134 -13.901 1.00 35.97 463 VAL A N 1
ATOM 3746 C CA . VAL A 1 463 ? -18.033 -3.965 -13.536 1.00 35.97 463 VAL A CA 1
ATOM 3747 C C . VAL A 1 463 ? -17.554 -2.617 -14.090 1.00 35.97 463 VAL A C 1
ATOM 3749 O O . VAL A 1 463 ? -17.300 -2.487 -15.286 1.00 35.97 463 VAL A O 1
ATOM 3752 N N . LYS A 1 464 ? -17.447 -1.593 -13.237 1.00 29.12 464 LYS A N 1
ATOM 3753 C CA . LYS A 1 464 ? -16.578 -0.449 -13.533 1.00 29.12 464 LYS A CA 1
ATOM 3754 C C . LYS A 1 464 ? -15.124 -0.902 -13.333 1.00 29.12 464 LYS A C 1
ATOM 3756 O O . LYS A 1 464 ? -14.858 -1.599 -12.352 1.00 29.12 464 LYS A O 1
ATOM 3761 N N . PRO A 1 465 ? -14.190 -0.524 -14.222 1.00 32.47 465 PRO A N 1
ATOM 3762 C CA . PRO A 1 465 ? -12.772 -0.716 -13.962 1.00 32.47 465 PRO A CA 1
ATOM 3763 C C . PRO A 1 465 ? -12.407 -0.021 -12.649 1.00 32.47 465 PRO A C 1
ATOM 3765 O O . PRO A 1 465 ? -12.937 1.048 -12.342 1.00 32.47 465 PRO A O 1
ATOM 3768 N N . ILE A 1 466 ? -11.522 -0.652 -11.881 1.00 33.59 466 ILE A N 1
ATOM 3769 C CA . ILE A 1 466 ? -11.007 -0.152 -10.606 1.00 33.59 466 ILE A CA 1
ATOM 3770 C C . ILE A 1 466 ? -10.238 1.148 -10.880 1.00 33.59 466 ILE A C 1
ATOM 3772 O O . ILE A 1 466 ? -9.048 1.134 -11.177 1.00 33.59 466 ILE A O 1
ATOM 3776 N N . ALA A 1 467 ? -10.940 2.273 -10.794 1.00 27.39 467 ALA A N 1
ATOM 3777 C CA . ALA A 1 467 ? -10.363 3.552 -10.435 1.00 27.39 467 ALA A CA 1
ATOM 3778 C C . ALA A 1 467 ? -10.513 3.688 -8.914 1.00 27.39 467 ALA A C 1
ATOM 3780 O O . ALA A 1 467 ? -11.614 3.545 -8.385 1.00 27.39 467 ALA A O 1
ATOM 3781 N N . SER A 1 468 ? -9.382 3.906 -8.240 1.00 27.22 468 SER A N 1
ATOM 3782 C CA . SER A 1 468 ? -9.272 4.450 -6.882 1.00 27.22 468 SER A CA 1
ATOM 3783 C C . SER A 1 468 ? -10.123 3.789 -5.780 1.00 27.22 468 SER A C 1
ATOM 3785 O O . SER A 1 468 ? -11.204 4.260 -5.443 1.00 27.22 468 SER A O 1
ATOM 3787 N N . MET A 1 469 ? -9.545 2.815 -5.065 1.00 28.31 469 MET A N 1
ATOM 3788 C CA . MET A 1 469 ? -9.697 2.793 -3.600 1.00 28.31 469 MET A CA 1
ATOM 3789 C C . MET A 1 469 ? -8.763 3.862 -3.015 1.00 28.31 469 MET A C 1
ATOM 3791 O O . MET A 1 469 ? -7.743 3.560 -2.402 1.00 28.31 469 MET A O 1
ATOM 3795 N N . TYR A 1 470 ? -9.098 5.122 -3.260 1.00 30.09 470 TYR A N 1
ATOM 3796 C CA . TYR A 1 470 ? -8.747 6.192 -2.341 1.00 30.09 470 TYR A CA 1
ATOM 3797 C C . TYR A 1 470 ? -10.006 6.495 -1.542 1.00 30.09 470 TYR A C 1
ATOM 3799 O O . TYR A 1 470 ? -11.114 6.184 -1.986 1.00 30.09 470 TYR A O 1
ATOM 3807 N N . LEU A 1 471 ? -9.812 6.981 -0.318 1.00 29.44 471 LEU A N 1
ATOM 3808 C CA . LEU A 1 471 ? -10.886 7.444 0.550 1.00 29.44 471 LEU A CA 1
ATOM 3809 C C . LEU A 1 471 ? -11.963 8.151 -0.272 1.00 29.44 471 LEU A C 1
ATOM 3811 O O . LEU A 1 471 ? -11.624 8.974 -1.110 1.00 29.44 471 LEU A O 1
ATOM 3815 N N . ASP A 1 472 ? -13.217 7.817 0.009 1.00 22.84 472 ASP A N 1
ATOM 3816 C CA . ASP A 1 472 ? -14.422 8.589 -0.291 1.00 22.84 472 ASP A CA 1
ATOM 3817 C C . ASP A 1 472 ? -14.124 10.050 -0.725 1.00 22.84 472 ASP A C 1
ATOM 3819 O O . ASP A 1 472 ? -14.046 10.964 0.097 1.00 22.84 472 ASP A O 1
ATOM 3823 N N . GLU A 1 473 ? -13.905 10.273 -2.029 1.00 25.52 473 GLU A N 1
ATOM 3824 C CA . GLU A 1 473 ? -13.482 11.567 -2.604 1.00 25.52 473 GLU A CA 1
ATOM 3825 C C . GLU A 1 473 ? -14.612 12.614 -2.615 1.00 25.52 473 GLU A C 1
ATOM 3827 O O . GLU A 1 473 ? -14.458 13.721 -3.124 1.00 25.52 473 GLU A O 1
ATOM 3832 N N . ASN A 1 474 ? -15.749 12.319 -1.982 1.00 23.56 474 ASN A N 1
ATOM 3833 C CA . ASN A 1 474 ? -16.849 13.257 -1.793 1.00 23.56 474 ASN A CA 1
ATOM 3834 C C . ASN A 1 474 ? -16.955 13.736 -0.342 1.00 23.56 474 ASN A C 1
ATOM 3836 O O . ASN A 1 474 ? -18.028 13.726 0.257 1.00 23.56 474 ASN A O 1
ATOM 3840 N N . THR A 1 475 ? -15.855 14.245 0.215 1.00 24.66 475 THR A N 1
ATOM 3841 C CA . THR A 1 475 ? -15.932 15.179 1.347 1.00 24.66 475 THR A CA 1
ATOM 3842 C C . THR A 1 475 ? -15.145 16.454 1.064 1.00 24.66 475 THR A C 1
ATOM 3844 O O . THR A 1 475 ? -13.992 16.610 1.434 1.00 24.66 475 THR A O 1
ATOM 3847 N N . VAL A 1 476 ? -15.846 17.395 0.426 1.00 26.19 476 VAL A N 1
ATOM 3848 C CA . VAL A 1 476 ? -15.632 18.845 0.520 1.00 26.19 476 VAL A CA 1
ATOM 3849 C C . VAL A 1 476 ? -14.206 19.308 0.185 1.00 26.19 476 VAL A C 1
ATOM 3851 O O . VAL A 1 476 ? -13.391 19.596 1.060 1.00 26.19 476 VAL A O 1
ATOM 3854 N N . LEU A 1 477 ? -13.977 19.533 -1.112 1.00 24.81 477 LEU A N 1
ATOM 3855 C CA . LEU A 1 477 ? -13.110 20.601 -1.617 1.00 24.81 477 LEU A CA 1
ATOM 3856 C C . LEU A 1 477 ? -13.572 21.939 -1.008 1.00 24.81 477 LEU A C 1
ATOM 3858 O O . LEU A 1 477 ? -14.335 22.697 -1.602 1.00 24.81 477 LEU A O 1
ATOM 3862 N N . HIS A 1 478 ? -13.144 22.225 0.216 1.00 25.86 478 HIS A N 1
ATOM 3863 C CA . HIS A 1 478 ? -13.036 23.595 0.676 1.00 25.86 478 HIS A CA 1
ATOM 3864 C C . HIS A 1 478 ? -11.606 24.028 0.416 1.00 25.86 478 HIS A C 1
ATOM 3866 O O . HIS A 1 478 ? -10.682 23.572 1.086 1.00 25.86 478 HIS A O 1
ATOM 3872 N N . GLU A 1 479 ? -11.456 24.927 -0.557 1.00 29.61 479 GLU A N 1
ATOM 3873 C CA . GLU A 1 479 ? -10.325 25.839 -0.672 1.00 29.61 479 GLU A CA 1
ATOM 3874 C C . GLU A 1 479 ? -9.992 26.397 0.721 1.00 29.61 479 GLU A C 1
ATOM 3876 O O . GLU A 1 479 ? -10.623 27.331 1.220 1.00 29.61 479 GLU A O 1
ATOM 3881 N N . ARG A 1 480 ? -9.018 25.791 1.399 1.00 30.34 480 ARG A N 1
ATOM 3882 C CA . ARG A 1 480 ? -8.440 26.330 2.625 1.00 30.34 480 ARG A CA 1
ATOM 3883 C C . ARG A 1 480 ? -7.089 26.906 2.259 1.00 30.34 480 ARG A C 1
ATOM 3885 O O . ARG A 1 480 ? -6.211 26.199 1.775 1.00 30.34 480 ARG A O 1
ATOM 3892 N N . LYS A 1 481 ? -6.935 28.207 2.507 1.00 30.50 481 LYS A N 1
ATOM 3893 C CA . LYS A 1 481 ? -5.634 28.872 2.569 1.00 30.50 481 LYS A CA 1
ATOM 3894 C C . LYS A 1 481 ? -4.770 28.113 3.580 1.00 30.50 481 LYS A C 1
ATOM 3896 O O . LYS A 1 481 ? -5.003 28.214 4.781 1.00 30.50 481 LYS A O 1
ATOM 3901 N N . MET A 1 482 ? -3.840 27.306 3.077 1.00 32.22 482 MET A N 1
ATOM 3902 C CA . MET A 1 482 ? -2.814 26.639 3.869 1.00 32.22 482 MET A CA 1
ATOM 3903 C C . MET A 1 482 ? -1.797 27.689 4.314 1.00 32.22 482 MET A C 1
ATOM 3905 O O . MET A 1 482 ? -0.943 28.104 3.534 1.00 32.22 482 MET A O 1
ATOM 3909 N N . GLU A 1 483 ? -1.893 28.125 5.566 1.00 30.34 483 GLU A N 1
ATOM 3910 C CA . GLU A 1 483 ? -0.761 28.735 6.258 1.00 30.34 483 GLU A CA 1
ATOM 3911 C C . GLU A 1 483 ? -0.024 27.640 7.042 1.00 30.34 483 GLU A C 1
ATOM 3913 O O . GLU A 1 483 ? -0.591 26.985 7.912 1.00 30.34 483 GLU A O 1
ATOM 3918 N N . SER A 1 484 ? 1.227 27.425 6.623 1.00 35.41 484 SER A N 1
ATOM 3919 C CA . SER A 1 484 ? 2.345 26.725 7.273 1.00 35.41 484 SER A CA 1
ATOM 3920 C C . SER A 1 484 ? 2.018 25.638 8.308 1.00 35.41 484 SER A C 1
ATOM 3922 O O . SER A 1 484 ? 1.955 25.911 9.507 1.00 35.41 484 SER A O 1
ATOM 3924 N N . ILE A 1 485 ? 1.979 24.381 7.862 1.00 36.81 485 ILE A N 1
ATOM 3925 C CA . ILE A 1 485 ? 2.285 23.225 8.711 1.00 36.81 485 ILE A CA 1
ATOM 3926 C C . ILE A 1 485 ? 3.200 22.305 7.903 1.00 36.81 485 ILE A C 1
ATOM 3928 O O . ILE A 1 485 ? 2.860 21.937 6.785 1.00 36.81 485 ILE A O 1
ATOM 3932 N N . ASP A 1 486 ? 4.373 22.045 8.476 1.00 43.06 486 ASP A N 1
ATOM 3933 C CA . ASP A 1 486 ? 5.467 21.168 8.046 1.00 43.06 486 ASP A CA 1
ATOM 3934 C C . ASP A 1 486 ? 5.771 21.106 6.533 1.00 43.06 486 ASP A C 1
ATOM 3936 O O . ASP A 1 486 ? 5.053 20.510 5.732 1.00 43.06 486 ASP A O 1
ATOM 3940 N N . GLY A 1 487 ? 6.899 21.701 6.130 1.00 47.25 487 GLY A N 1
ATOM 3941 C CA . GLY A 1 487 ? 7.223 22.033 4.734 1.00 47.25 487 GLY A CA 1
ATOM 3942 C C . GLY A 1 487 ? 7.219 20.880 3.719 1.00 47.25 487 GLY A C 1
ATOM 3943 O O . GLY A 1 487 ? 7.232 21.137 2.529 1.00 47.25 487 GLY A O 1
ATOM 3944 N N . THR A 1 488 ? 7.137 19.617 4.132 1.00 51.38 488 THR A N 1
ATOM 3945 C CA . THR A 1 488 ? 7.269 18.433 3.257 1.00 51.38 488 THR A CA 1
ATOM 3946 C C . THR A 1 488 ? 6.014 18.080 2.447 1.00 51.38 488 THR A C 1
ATOM 3948 O O . THR A 1 488 ? 6.112 17.819 1.247 1.00 51.38 488 THR A O 1
ATOM 3951 N N . GLN A 1 489 ? 4.819 18.098 3.049 1.00 53.53 489 GLN A N 1
ATOM 3952 C CA . GLN A 1 489 ? 3.574 17.891 2.290 1.00 53.53 489 GLN A CA 1
ATOM 3953 C C . GLN A 1 489 ? 3.237 19.096 1.414 1.00 53.53 489 GLN A C 1
ATOM 3955 O O . GLN A 1 489 ? 2.756 18.943 0.289 1.00 53.53 489 GLN A O 1
ATOM 3960 N N . VAL A 1 490 ? 3.546 20.295 1.906 1.00 55.41 490 VAL A N 1
ATOM 3961 C CA . VAL A 1 490 ? 3.450 21.514 1.106 1.00 55.41 490 VAL A CA 1
ATOM 3962 C C . VAL A 1 490 ? 4.397 21.414 -0.093 1.00 55.41 490 VAL A C 1
ATOM 3964 O O . VAL A 1 490 ? 3.967 21.668 -1.207 1.00 55.41 490 VAL A O 1
ATOM 3967 N N . GLU A 1 491 ? 5.639 20.953 0.083 1.00 68.56 491 GLU A N 1
ATOM 3968 C CA . GLU A 1 491 ? 6.596 20.778 -1.020 1.00 68.56 491 GLU A CA 1
ATOM 3969 C C . GLU A 1 491 ? 6.108 19.795 -2.101 1.00 68.56 491 GLU A C 1
ATOM 3971 O O . GLU A 1 491 ? 6.167 20.146 -3.275 1.00 68.56 491 GLU A O 1
ATOM 3976 N N . SER A 1 492 ? 5.581 18.612 -1.752 1.00 72.88 492 SER A N 1
ATOM 3977 C CA . SER A 1 492 ? 5.126 17.612 -2.748 1.00 72.88 492 SER A CA 1
ATOM 3978 C C . SER A 1 492 ? 3.857 18.025 -3.506 1.00 72.88 492 SER A C 1
ATOM 3980 O O . SER A 1 492 ? 3.786 17.889 -4.727 1.00 72.88 492 SER A O 1
ATOM 3982 N N . THR A 1 493 ? 2.867 18.594 -2.815 1.00 76.25 493 THR A N 1
ATOM 3983 C CA . THR A 1 493 ? 1.642 19.110 -3.457 1.00 76.25 493 THR A CA 1
ATOM 3984 C C . THR A 1 493 ? 1.933 20.327 -4.335 1.00 76.25 493 THR A C 1
ATOM 3986 O O . THR A 1 493 ? 1.401 20.450 -5.441 1.00 76.25 493 THR A O 1
ATOM 3989 N N . VAL A 1 494 ? 2.830 21.210 -3.885 1.00 82.00 494 VAL A N 1
ATOM 3990 C CA . VAL A 1 494 ? 3.327 22.332 -4.688 1.00 82.00 494 VAL A CA 1
ATOM 3991 C C . VAL A 1 494 ? 4.116 21.814 -5.893 1.00 82.00 494 VAL A C 1
ATOM 3993 O O . VAL A 1 494 ? 3.898 22.311 -6.998 1.00 82.00 494 VAL A O 1
ATOM 3996 N N . PHE A 1 495 ? 4.952 20.785 -5.723 1.00 85.75 495 PHE A N 1
ATOM 3997 C CA . PHE A 1 495 ? 5.689 20.144 -6.813 1.00 85.75 495 PHE A CA 1
ATOM 3998 C C . PHE A 1 495 ? 4.741 19.598 -7.890 1.00 85.75 495 PHE A C 1
ATOM 4000 O O . PHE A 1 495 ? 4.865 19.982 -9.051 1.00 85.75 495 PHE A O 1
ATOM 4007 N N . ALA A 1 496 ? 3.731 18.807 -7.511 1.00 85.56 496 ALA A N 1
ATOM 4008 C CA . ALA A 1 496 ? 2.739 18.260 -8.443 1.00 85.56 496 ALA A CA 1
ATOM 4009 C C . ALA A 1 496 ? 1.952 19.359 -9.189 1.00 85.56 496 ALA A C 1
ATOM 4011 O O . ALA A 1 496 ? 1.661 19.244 -10.385 1.00 85.56 496 ALA A O 1
ATOM 4012 N N . ARG A 1 497 ? 1.646 20.478 -8.516 1.00 86.88 497 ARG A N 1
ATOM 4013 C CA . ARG A 1 497 ? 0.999 21.641 -9.145 1.00 86.88 497 ARG A CA 1
ATOM 4014 C C . ARG A 1 497 ? 1.895 22.305 -10.196 1.00 86.88 497 ARG A C 1
ATOM 4016 O O . ARG A 1 497 ? 1.418 22.641 -11.275 1.00 86.88 497 ARG A O 1
ATOM 4023 N N . HIS A 1 498 ? 3.179 22.498 -9.902 1.00 88.81 498 HIS A N 1
ATOM 4024 C CA . HIS A 1 498 ? 4.115 23.065 -10.880 1.00 88.81 498 HIS A CA 1
ATOM 4025 C C . HIS A 1 498 ? 4.410 22.088 -12.023 1.00 88.81 498 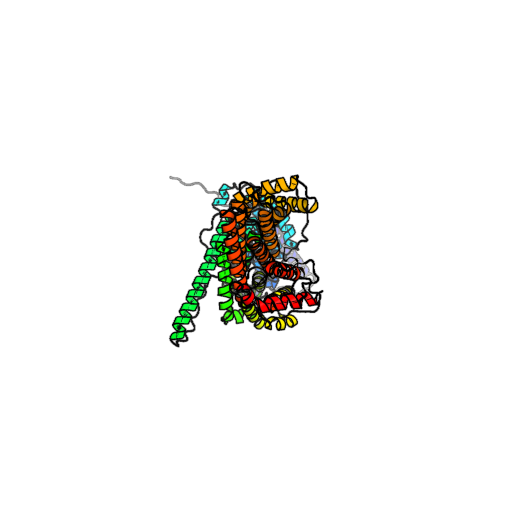HIS A C 1
ATOM 4027 O O . HIS A 1 498 ? 4.500 22.511 -13.172 1.00 88.81 498 HIS A O 1
ATOM 4033 N N . TYR A 1 499 ? 4.451 20.784 -11.748 1.00 90.12 499 TYR A N 1
ATOM 4034 C CA . TYR A 1 499 ? 4.544 19.749 -12.775 1.00 90.12 499 TYR A CA 1
ATOM 4035 C C . TYR A 1 499 ? 3.367 19.809 -13.755 1.00 90.12 499 TYR A C 1
ATOM 4037 O O . TYR A 1 499 ? 3.571 19.907 -14.964 1.00 90.12 499 TYR A O 1
ATOM 4045 N N . THR A 1 500 ? 2.131 19.809 -13.251 1.00 89.25 500 THR A N 1
ATOM 4046 C CA . THR A 1 500 ? 0.932 19.866 -14.106 1.00 89.25 500 THR A CA 1
ATOM 4047 C C . THR A 1 500 ? 0.884 21.143 -14.950 1.00 89.25 500 THR A C 1
ATOM 4049 O O . THR A 1 500 ? 0.596 21.066 -16.146 1.00 89.25 500 THR A O 1
ATOM 4052 N N . ALA A 1 501 ? 1.248 22.296 -14.377 1.00 86.88 501 ALA A N 1
ATOM 4053 C CA . ALA A 1 501 ? 1.377 23.555 -15.114 1.00 86.88 501 ALA A CA 1
ATOM 4054 C C . ALA A 1 501 ? 2.472 23.496 -16.197 1.00 86.88 501 ALA A C 1
ATOM 4056 O O . ALA A 1 501 ? 2.240 23.886 -17.345 1.00 86.88 501 ALA A O 1
ATOM 4057 N N . TYR A 1 502 ? 3.645 22.941 -15.872 1.00 89.25 502 TYR A N 1
ATOM 4058 C CA . TYR A 1 502 ? 4.753 22.796 -16.816 1.00 89.25 502 TYR A CA 1
ATOM 4059 C C . TYR A 1 502 ? 4.399 21.885 -17.996 1.00 89.25 502 TYR A C 1
ATOM 4061 O O . TYR A 1 502 ? 4.682 22.232 -19.142 1.00 89.25 502 TYR A O 1
ATOM 4069 N N . ILE A 1 503 ? 3.746 20.747 -17.750 1.00 89.31 503 ILE A N 1
ATOM 4070 C CA . ILE A 1 503 ? 3.339 19.829 -18.821 1.00 89.31 503 ILE A CA 1
ATOM 4071 C C . ILE A 1 503 ? 2.288 20.467 -19.741 1.00 89.31 503 ILE A C 1
ATOM 4073 O O . ILE A 1 503 ? 2.349 20.266 -20.954 1.00 89.31 503 ILE A O 1
ATOM 4077 N N . ALA A 1 504 ? 1.364 21.263 -19.195 1.00 86.88 504 ALA A N 1
ATOM 4078 C CA . ALA A 1 504 ? 0.321 21.920 -19.979 1.00 86.88 504 ALA A CA 1
ATOM 4079 C C . ALA A 1 504 ? 0.845 23.097 -20.822 1.00 86.88 504 ALA A C 1
ATOM 4081 O O . ALA A 1 504 ? 0.456 23.249 -21.979 1.00 86.88 504 ALA A O 1
ATOM 4082 N N . GLU A 1 505 ? 1.713 23.938 -20.255 1.00 81.62 505 GLU A N 1
ATOM 4083 C CA . GLU A 1 505 ? 2.048 25.247 -20.836 1.00 81.62 505 GLU A CA 1
ATOM 4084 C C . GLU A 1 505 ? 3.528 25.403 -21.224 1.00 81.62 505 GLU A C 1
ATOM 4086 O O . GLU A 1 505 ? 3.895 26.394 -21.856 1.00 81.62 505 GLU A O 1
ATOM 4091 N N . ARG A 1 506 ? 4.392 24.449 -20.845 1.00 80.69 506 ARG A N 1
ATOM 4092 C CA . ARG A 1 506 ? 5.859 24.474 -21.029 1.00 80.69 506 ARG A CA 1
ATOM 4093 C C . ARG A 1 506 ? 6.529 25.772 -20.562 1.00 80.69 506 ARG A C 1
ATOM 4095 O O . ARG A 1 506 ? 7.502 26.242 -21.154 1.00 80.69 506 ARG A O 1
ATOM 4102 N N . LYS A 1 507 ? 6.018 26.359 -19.480 1.00 76.69 507 LYS A N 1
ATOM 4103 C CA . LYS A 1 507 ? 6.523 27.613 -18.911 1.00 76.69 507 LYS A CA 1
ATOM 4104 C C . LYS A 1 507 ? 7.831 27.399 -18.136 1.00 76.69 507 LYS A C 1
ATOM 4106 O O . LYS A 1 507 ? 7.908 26.572 -17.233 1.00 76.69 507 LYS A O 1
ATOM 4111 N N . SER A 1 508 ? 8.846 28.213 -18.441 1.00 79.00 508 SER A N 1
ATOM 4112 C CA . SER A 1 508 ? 10.138 28.244 -17.731 1.00 79.00 508 SER A CA 1
ATOM 4113 C C . SER A 1 508 ? 10.064 28.438 -16.200 1.00 79.00 508 SER A C 1
ATOM 4115 O O . SER A 1 508 ? 10.842 27.778 -15.514 1.00 79.00 508 SER A O 1
ATOM 4117 N N . PRO A 1 509 ? 9.191 29.297 -15.621 1.00 86.31 509 PRO A N 1
ATOM 4118 C CA . PRO A 1 509 ? 9.167 29.506 -14.166 1.00 86.31 509 PRO A CA 1
ATOM 4119 C C . PRO A 1 509 ? 8.732 28.270 -13.368 1.00 86.31 509 PRO A C 1
ATOM 4121 O O . PRO A 1 509 ? 9.221 28.055 -12.260 1.00 86.31 509 PRO A O 1
ATOM 4124 N N . ASP A 1 510 ? 7.844 27.439 -13.919 1.00 86.75 510 ASP A N 1
ATOM 4125 C CA . ASP A 1 510 ? 7.396 26.212 -13.254 1.00 86.75 510 ASP A CA 1
ATOM 4126 C C . ASP A 1 510 ? 8.500 25.150 -13.234 1.00 86.75 510 ASP A C 1
ATOM 4128 O O . ASP A 1 510 ? 8.692 24.475 -12.222 1.00 86.75 510 ASP A O 1
ATOM 4132 N N . LEU A 1 511 ? 9.291 25.065 -14.312 1.00 87.06 511 LEU A N 1
ATOM 4133 C CA . LEU A 1 511 ? 10.491 24.228 -14.355 1.00 87.06 511 LEU A CA 1
ATOM 4134 C C . LEU A 1 511 ? 11.521 24.673 -13.313 1.00 87.06 511 LEU A C 1
ATOM 4136 O O . LEU A 1 511 ? 12.006 23.848 -12.544 1.00 87.06 511 LEU A O 1
ATOM 4140 N N . GLU A 1 512 ? 11.818 25.972 -13.239 1.00 87.56 512 GLU A N 1
ATOM 4141 C CA . GLU A 1 512 ? 12.766 26.516 -12.258 1.00 87.56 512 GLU A CA 1
ATOM 4142 C C . GLU A 1 512 ? 12.320 26.229 -10.815 1.00 87.56 512 GLU A C 1
ATOM 4144 O O . GLU A 1 512 ? 13.139 25.880 -9.963 1.00 87.56 512 GLU A O 1
ATOM 4149 N N . MET A 1 513 ? 11.015 26.315 -10.540 1.00 88.06 513 MET A N 1
ATOM 4150 C CA . MET A 1 513 ? 10.469 25.976 -9.229 1.00 88.06 513 MET A CA 1
ATOM 4151 C C . MET A 1 513 ? 10.641 24.484 -8.908 1.00 88.06 513 MET A C 1
ATOM 4153 O O . MET A 1 513 ? 11.099 24.150 -7.816 1.00 88.06 513 MET A O 1
ATOM 4157 N N . MET A 1 514 ? 10.345 23.580 -9.848 1.00 89.00 514 MET A N 1
ATOM 4158 C CA . MET A 1 514 ? 10.560 22.138 -9.652 1.00 89.00 514 MET A CA 1
ATOM 4159 C C . MET A 1 514 ? 12.035 21.798 -9.402 1.00 89.00 514 MET A C 1
ATOM 4161 O O . MET A 1 514 ? 12.335 21.025 -8.492 1.00 89.00 514 MET A O 1
ATOM 4165 N N . LEU A 1 515 ? 12.956 22.410 -10.155 1.00 88.81 515 LEU A N 1
ATOM 4166 C CA . LEU A 1 515 ? 14.402 22.223 -9.988 1.00 88.81 515 LEU A CA 1
ATOM 4167 C C . LEU A 1 515 ? 14.917 22.736 -8.634 1.00 88.81 515 LEU A C 1
ATOM 4169 O O . LEU A 1 515 ? 15.927 22.245 -8.142 1.00 88.81 515 LEU A O 1
ATOM 4173 N N . ARG A 1 516 ? 14.220 23.686 -7.999 1.00 88.44 516 ARG A N 1
ATOM 4174 C CA . ARG A 1 516 ? 14.519 24.129 -6.626 1.00 88.44 516 ARG A CA 1
ATOM 4175 C C . ARG A 1 516 ? 13.913 23.221 -5.559 1.00 88.44 516 ARG A C 1
ATOM 4177 O O . ARG A 1 516 ? 14.559 22.975 -4.545 1.00 88.44 516 ARG A O 1
ATOM 4184 N N . LEU A 1 517 ? 12.694 22.730 -5.777 1.00 86.94 517 LEU A N 1
ATOM 4185 C CA . LEU A 1 517 ? 11.960 21.908 -4.807 1.00 86.94 517 LEU A CA 1
ATOM 4186 C C . LEU A 1 517 ? 12.486 20.469 -4.719 1.00 86.94 517 LEU A C 1
ATOM 4188 O O . LEU A 1 517 ? 12.505 19.871 -3.643 1.00 86.94 517 LEU A O 1
ATOM 4192 N N . PHE A 1 518 ? 12.931 19.886 -5.830 1.00 88.12 518 PHE A N 1
ATOM 4193 C CA . PHE A 1 518 ? 13.367 18.490 -5.832 1.00 88.12 518 PHE A CA 1
ATOM 4194 C C . PHE A 1 518 ? 14.633 18.242 -4.992 1.00 88.12 518 PHE A C 1
ATOM 4196 O O . PHE A 1 518 ? 14.626 17.307 -4.191 1.00 88.12 518 PHE A O 1
ATOM 4203 N N . PRO A 1 519 ? 15.684 19.088 -5.045 1.00 87.38 519 PRO A N 1
ATOM 4204 C CA . PRO A 1 519 ? 16.826 18.972 -4.138 1.00 87.38 519 PRO A CA 1
ATOM 4205 C C . PRO A 1 519 ? 16.456 19.164 -2.662 1.00 87.38 519 PRO A C 1
ATOM 4207 O O . PRO A 1 519 ? 17.004 18.477 -1.800 1.00 87.38 519 PRO A O 1
ATOM 4210 N N . THR A 1 520 ? 15.503 20.054 -2.344 1.00 83.81 520 THR A N 1
ATOM 4211 C CA . THR A 1 520 ? 15.033 20.211 -0.956 1.00 83.81 520 THR A CA 1
ATOM 4212 C C . THR A 1 520 ? 14.327 18.953 -0.462 1.00 83.81 520 THR A C 1
ATOM 4214 O O . THR A 1 520 ? 14.546 18.540 0.676 1.00 83.81 520 THR A O 1
ATOM 4217 N N . MET A 1 521 ? 13.564 18.276 -1.324 1.00 80.56 521 MET A N 1
ATOM 4218 C CA . MET A 1 521 ? 13.021 16.953 -1.008 1.00 80.56 521 MET A CA 1
ATOM 4219 C C . MET A 1 521 ? 14.137 15.904 -0.862 1.00 80.56 521 MET A C 1
ATOM 4221 O O . MET A 1 521 ? 14.126 15.137 0.098 1.00 80.56 521 MET A O 1
ATOM 4225 N N . ALA A 1 522 ? 15.136 15.908 -1.753 1.00 81.81 522 ALA A N 1
ATOM 4226 C CA . ALA A 1 522 ? 16.255 14.959 -1.740 1.00 81.81 522 ALA A CA 1
ATOM 4227 C C . ALA A 1 522 ? 17.100 15.045 -0.463 1.00 81.81 522 ALA A C 1
ATOM 4229 O O . ALA A 1 522 ? 17.527 14.025 0.070 1.00 81.81 522 ALA A O 1
ATOM 4230 N N . SER A 1 523 ? 17.272 16.245 0.098 1.00 80.94 523 SER A N 1
ATOM 4231 C CA . SER A 1 523 ? 17.978 16.441 1.374 1.00 80.94 523 SER A CA 1
ATOM 4232 C C . SER A 1 523 ? 17.337 15.732 2.578 1.00 80.94 523 SER A C 1
ATOM 4234 O O . SER A 1 523 ? 17.947 15.661 3.643 1.00 80.94 523 SER A O 1
ATOM 4236 N N . LYS A 1 524 ? 16.109 15.215 2.426 1.00 77.12 524 LYS A N 1
ATOM 4237 C CA . LYS A 1 524 ? 15.347 14.523 3.475 1.00 77.12 524 LYS A CA 1
ATOM 4238 C C . LYS A 1 524 ? 15.356 12.993 3.307 1.00 77.12 524 LYS A C 1
ATOM 4240 O O . LYS A 1 524 ? 14.747 12.288 4.112 1.00 77.12 524 LYS A O 1
ATOM 4245 N N . VAL A 1 525 ? 16.040 12.465 2.292 1.00 76.81 525 VAL A N 1
ATOM 4246 C CA . VAL A 1 525 ? 16.281 11.022 2.096 1.00 76.81 525 VAL A CA 1
ATOM 4247 C C . VAL A 1 525 ? 17.197 10.498 3.223 1.00 76.81 525 VAL A C 1
ATOM 4249 O O . VAL A 1 525 ? 18.074 11.236 3.674 1.00 76.81 525 VAL A O 1
ATOM 4252 N N . PRO A 1 526 ? 17.011 9.262 3.736 1.00 69.19 526 PRO A N 1
ATOM 4253 C CA . PRO A 1 526 ? 16.078 8.216 3.292 1.00 69.19 526 PRO A CA 1
ATOM 4254 C C . PRO A 1 526 ? 14.670 8.316 3.890 1.00 69.19 526 PRO A C 1
ATOM 4256 O O . PRO A 1 526 ? 13.832 7.465 3.616 1.00 69.19 526 PRO A O 1
ATOM 4259 N N . LEU A 1 527 ? 14.390 9.326 4.718 1.00 67.25 527 LEU A N 1
ATOM 4260 C CA . LEU A 1 527 ? 13.134 9.399 5.467 1.00 67.25 527 LEU A CA 1
ATOM 4261 C C . LEU A 1 527 ? 11.928 9.676 4.562 1.00 67.25 527 LEU A C 1
ATOM 4263 O O . LEU A 1 527 ? 10.840 9.181 4.842 1.00 67.25 527 LEU A O 1
ATOM 4267 N N . ILE A 1 528 ? 12.106 10.465 3.500 1.00 71.31 528 ILE A N 1
ATOM 4268 C CA . ILE A 1 528 ? 11.013 10.899 2.624 1.00 71.31 528 ILE A CA 1
ATOM 4269 C C . ILE A 1 528 ? 11.334 10.562 1.170 1.00 71.31 528 ILE A C 1
ATOM 4271 O O . ILE A 1 528 ? 12.308 11.059 0.609 1.00 71.31 528 ILE A O 1
ATOM 4275 N N . ILE A 1 529 ? 10.479 9.748 0.556 1.00 75.88 529 ILE A N 1
ATOM 4276 C CA . ILE A 1 529 ? 10.494 9.356 -0.851 1.00 75.88 529 ILE A CA 1
ATOM 4277 C C . ILE A 1 529 ? 9.060 9.448 -1.388 1.00 75.88 529 ILE A C 1
ATOM 4279 O O . ILE A 1 529 ? 8.223 8.574 -1.166 1.00 75.88 529 ILE A O 1
ATOM 4283 N N . CYS A 1 530 ? 8.768 10.525 -2.118 1.00 81.94 530 CYS A N 1
ATOM 4284 C CA . CYS A 1 530 ? 7.485 10.701 -2.794 1.00 81.94 530 CYS A CA 1
ATOM 4285 C C . CYS A 1 530 ? 7.576 10.148 -4.222 1.00 81.94 530 CYS A C 1
ATOM 4287 O O . CYS A 1 530 ? 8.045 10.838 -5.129 1.00 81.94 530 CYS A O 1
ATOM 4289 N N . TRP A 1 531 ? 7.131 8.902 -4.419 1.00 83.06 531 TRP A N 1
ATOM 4290 C CA . TRP A 1 531 ? 7.202 8.202 -5.709 1.00 83.06 531 TRP A CA 1
ATOM 4291 C C . TRP A 1 531 ? 6.619 8.997 -6.870 1.00 83.06 531 TRP A C 1
ATOM 4293 O O . TRP A 1 531 ? 7.217 9.046 -7.941 1.00 83.06 531 TRP A O 1
ATOM 4303 N N . GLU A 1 532 ? 5.489 9.660 -6.643 1.00 84.94 532 GLU A N 1
ATOM 4304 C CA . GLU A 1 532 ? 4.854 10.493 -7.657 1.00 84.94 532 GLU A CA 1
ATOM 4305 C C . GLU A 1 532 ? 5.786 11.620 -8.124 1.00 84.94 532 GLU A C 1
ATOM 4307 O O . GLU A 1 532 ? 6.012 11.763 -9.323 1.00 84.94 532 GLU A O 1
ATOM 4312 N N . CYS A 1 533 ? 6.414 12.349 -7.196 1.00 87.62 533 CYS A N 1
ATOM 4313 C CA . CYS A 1 533 ? 7.371 13.406 -7.532 1.00 87.62 533 CYS A CA 1
ATOM 4314 C C . CYS A 1 533 ? 8.629 12.849 -8.220 1.00 87.62 533 CYS A C 1
ATOM 4316 O O . CYS A 1 533 ? 9.165 13.489 -9.121 1.00 87.62 533 CYS A O 1
ATOM 4318 N N . VAL A 1 534 ? 9.096 11.653 -7.836 1.00 90.19 534 VAL A N 1
ATOM 4319 C CA . VAL A 1 534 ? 10.248 10.989 -8.477 1.00 90.19 534 VAL A CA 1
ATOM 4320 C C . VAL A 1 534 ? 9.932 10.638 -9.936 1.00 90.19 534 VAL A C 1
ATOM 4322 O O . VAL A 1 534 ? 10.728 10.943 -10.825 1.00 90.19 534 VAL A O 1
ATOM 4325 N N . TRP A 1 535 ? 8.760 10.057 -10.212 1.00 91.12 535 TRP A N 1
ATOM 4326 C CA . TRP A 1 535 ? 8.329 9.733 -11.578 1.00 91.12 535 TRP A CA 1
ATOM 4327 C C . TRP A 1 535 ? 8.055 10.978 -12.418 1.00 91.12 535 TRP A C 1
ATOM 4329 O O . TRP A 1 535 ? 8.467 11.036 -13.576 1.00 91.12 535 TRP A O 1
ATOM 4339 N N . GLN A 1 536 ? 7.431 11.996 -11.825 1.00 91.94 536 GLN A N 1
ATOM 4340 C CA . GLN A 1 536 ? 7.239 13.300 -12.456 1.00 91.94 536 GLN A CA 1
ATOM 4341 C C . GLN A 1 536 ? 8.581 13.953 -12.801 1.00 91.94 536 GLN A C 1
ATOM 4343 O O . GLN A 1 536 ? 8.742 14.439 -13.918 1.00 91.94 536 GLN A O 1
ATOM 4348 N N . MET A 1 537 ? 9.569 13.918 -11.901 1.00 93.75 537 MET A N 1
ATOM 4349 C CA . MET A 1 537 ? 10.899 14.458 -12.184 1.00 93.75 537 MET A CA 1
ATOM 4350 C C . MET A 1 537 ? 11.587 13.688 -13.315 1.00 93.75 537 MET A C 1
ATOM 4352 O O . MET A 1 537 ? 12.141 14.306 -14.218 1.00 93.75 537 MET A O 1
ATOM 4356 N N . LEU A 1 538 ? 11.493 12.355 -13.340 1.00 92.88 538 LEU A N 1
ATOM 4357 C CA . LEU A 1 538 ? 12.034 11.557 -14.444 1.00 92.88 538 LEU A CA 1
ATOM 4358 C C . LEU A 1 538 ? 11.388 11.936 -15.791 1.00 92.88 538 LEU A C 1
ATOM 4360 O O . LEU A 1 538 ? 12.083 12.076 -16.793 1.00 92.88 538 LEU A O 1
ATOM 4364 N N . HIS A 1 539 ? 10.078 12.183 -15.813 1.00 93.31 539 HIS A N 1
ATOM 4365 C CA . HIS A 1 539 ? 9.386 12.683 -17.001 1.00 93.31 539 HIS A CA 1
ATOM 4366 C C . HIS A 1 539 ? 9.846 14.096 -17.404 1.00 93.31 539 HIS A C 1
ATOM 4368 O O . HIS A 1 539 ? 10.081 14.363 -18.584 1.00 93.31 539 HIS A O 1
ATOM 4374 N N . VAL A 1 540 ? 10.029 14.997 -16.432 1.00 92.06 540 VAL A N 1
ATOM 4375 C CA . VAL A 1 540 ? 10.536 16.358 -16.668 1.00 92.06 540 VAL A CA 1
ATOM 4376 C C . VAL A 1 540 ? 11.945 16.321 -17.255 1.00 92.06 540 VAL A C 1
ATOM 4378 O O . VAL A 1 540 ? 12.190 17.019 -18.235 1.00 92.06 540 VAL A O 1
ATOM 4381 N N . ILE A 1 541 ? 12.840 15.464 -16.754 1.00 91.69 541 ILE A N 1
ATOM 4382 C CA . ILE A 1 541 ? 14.177 15.261 -17.336 1.00 91.69 541 ILE A CA 1
ATOM 4383 C C . ILE A 1 541 ? 14.054 14.758 -18.779 1.00 91.69 541 ILE A C 1
ATOM 4385 O O . ILE A 1 541 ? 14.708 15.290 -19.679 1.00 91.69 541 ILE A O 1
ATOM 4389 N N . ALA A 1 542 ? 13.162 13.794 -19.021 1.00 89.50 542 ALA A N 1
ATOM 4390 C CA . ALA A 1 542 ? 12.927 13.227 -20.343 1.00 89.50 542 ALA A CA 1
ATOM 4391 C C . ALA A 1 542 ? 12.325 14.217 -21.353 1.00 89.50 542 ALA A C 1
ATOM 4393 O O . ALA A 1 542 ? 12.422 13.967 -22.546 1.00 89.50 542 ALA A O 1
ATOM 4394 N N . ILE A 1 543 ? 11.704 15.330 -20.948 1.00 88.81 543 ILE A N 1
ATOM 4395 C CA . ILE A 1 543 ? 11.175 16.346 -21.882 1.00 88.81 543 ILE A CA 1
ATOM 4396 C C . ILE A 1 543 ? 12.057 17.592 -21.920 1.00 88.81 543 ILE A C 1
ATOM 4398 O O . ILE A 1 543 ? 12.370 18.077 -23.007 1.00 88.81 543 ILE A O 1
ATOM 4402 N N . GLY A 1 544 ? 12.432 18.107 -20.753 1.00 82.69 544 GLY A N 1
ATOM 4403 C CA . GLY A 1 544 ? 13.137 19.372 -20.561 1.00 82.69 544 GLY A CA 1
ATOM 4404 C C . GLY A 1 544 ? 14.660 19.283 -20.649 1.00 82.69 544 GLY A C 1
ATOM 4405 O O . GLY A 1 544 ? 15.306 20.323 -20.603 1.00 82.69 544 GLY A O 1
ATOM 4406 N N . ASN A 1 545 ? 15.233 18.079 -20.791 1.00 82.19 545 ASN A N 1
ATOM 4407 C CA . ASN A 1 545 ? 16.681 17.829 -20.873 1.00 82.19 545 ASN A CA 1
ATOM 4408 C C . ASN A 1 545 ? 17.484 18.366 -19.666 1.00 82.19 545 ASN A C 1
ATOM 4410 O O . ASN A 1 545 ? 18.655 18.712 -19.798 1.00 82.19 545 ASN A O 1
ATOM 4414 N N . CYS A 1 546 ? 16.880 18.435 -18.477 1.00 86.19 546 CYS A N 1
ATOM 4415 C CA . CYS A 1 546 ? 17.555 18.843 -17.240 1.00 86.19 546 CYS A CA 1
ATOM 4416 C C . CYS A 1 546 ? 18.344 17.679 -16.605 1.00 86.19 546 CYS A C 1
ATOM 4418 O O . CYS A 1 546 ? 18.031 17.212 -15.509 1.00 86.19 546 CYS A O 1
ATOM 4420 N N . PHE A 1 547 ? 19.369 17.190 -17.312 1.00 88.50 547 PHE A N 1
ATOM 4421 C CA . PHE A 1 547 ? 20.136 15.991 -16.935 1.00 88.50 547 PHE A CA 1
ATOM 4422 C C . PHE A 1 547 ? 20.833 16.084 -15.567 1.00 88.50 547 PHE A C 1
ATOM 4424 O O . PHE A 1 547 ? 21.006 15.065 -14.902 1.00 88.50 547 PHE A O 1
ATOM 4431 N N . GLU A 1 548 ? 21.120 17.297 -15.091 1.00 87.06 548 GLU A N 1
ATOM 4432 C CA . GLU A 1 548 ? 21.679 17.586 -13.760 1.00 87.06 548 GLU A CA 1
ATOM 4433 C C . GLU A 1 548 ? 20.873 16.962 -12.603 1.00 87.06 548 GLU A C 1
ATOM 4435 O O . GLU A 1 548 ? 21.412 16.714 -11.526 1.00 87.06 548 GLU A O 1
ATOM 4440 N N . MET A 1 549 ? 19.578 16.683 -12.799 1.00 89.81 549 MET A N 1
ATOM 4441 C CA . MET A 1 549 ? 18.718 16.084 -11.769 1.00 89.81 549 MET A CA 1
ATOM 4442 C C . MET A 1 549 ? 18.797 14.549 -11.708 1.00 89.81 549 MET A C 1
ATOM 4444 O O . MET A 1 549 ? 18.314 13.953 -10.741 1.00 89.81 549 MET A O 1
ATOM 4448 N N . ILE A 1 550 ? 19.400 13.883 -12.701 1.00 92.00 550 ILE A N 1
ATOM 4449 C CA . ILE A 1 550 ? 19.469 12.410 -12.771 1.00 92.00 550 ILE A CA 1
ATOM 4450 C C . ILE A 1 550 ? 20.170 11.801 -11.545 1.00 92.00 550 ILE A C 1
ATOM 4452 O O . ILE A 1 550 ? 19.629 10.837 -10.994 1.00 92.00 550 ILE A O 1
ATOM 4456 N N . PRO A 1 551 ? 21.309 12.332 -11.051 1.00 90.94 551 PRO A N 1
ATOM 4457 C CA . PRO A 1 551 ? 21.961 11.784 -9.861 1.00 90.94 551 PRO A CA 1
ATOM 4458 C C . PRO A 1 551 ? 21.073 11.826 -8.608 1.00 90.94 551 PRO A C 1
ATOM 4460 O O . PRO A 1 551 ? 21.112 10.906 -7.790 1.00 90.94 551 PRO A O 1
ATOM 4463 N N . LEU A 1 552 ? 20.216 12.847 -8.470 1.00 89.81 552 LEU A N 1
ATOM 4464 C CA . LEU A 1 552 ? 19.255 12.921 -7.366 1.00 89.81 552 LEU A CA 1
ATOM 4465 C C . LEU A 1 552 ? 18.185 11.835 -7.500 1.00 89.81 552 LEU A C 1
ATOM 4467 O O . LEU A 1 552 ? 17.910 11.130 -6.532 1.00 89.81 552 LEU A O 1
ATOM 4471 N N . VAL A 1 553 ? 17.629 11.647 -8.703 1.00 91.25 553 VAL A N 1
ATOM 4472 C CA . VAL A 1 553 ? 16.669 10.564 -8.978 1.00 91.25 553 VAL A CA 1
ATOM 4473 C C . VAL A 1 553 ? 17.287 9.198 -8.671 1.00 91.25 553 VAL A C 1
ATOM 4475 O O . VAL A 1 553 ? 16.655 8.382 -8.002 1.00 91.25 553 VAL A O 1
ATOM 4478 N N . ARG A 1 554 ? 18.540 8.960 -9.080 1.00 91.38 554 ARG A N 1
ATOM 4479 C CA . ARG A 1 554 ? 19.290 7.745 -8.725 1.00 91.38 554 ARG A CA 1
ATOM 4480 C C . ARG A 1 554 ? 19.349 7.544 -7.209 1.00 91.38 554 ARG A C 1
ATOM 4482 O O . ARG A 1 554 ? 19.033 6.451 -6.750 1.00 91.38 554 ARG A O 1
ATOM 4489 N N . SER A 1 555 ? 19.712 8.575 -6.443 1.00 87.62 555 SER A N 1
ATOM 4490 C CA . SER A 1 555 ? 19.820 8.483 -4.980 1.00 87.62 555 SER A CA 1
ATOM 4491 C C . SER A 1 555 ? 18.495 8.078 -4.321 1.00 87.62 555 SER A C 1
ATOM 4493 O O . SER A 1 555 ? 18.483 7.175 -3.484 1.00 87.62 555 SER A O 1
ATOM 4495 N N . PHE A 1 556 ? 17.363 8.645 -4.761 1.00 88.00 556 PHE A N 1
ATOM 4496 C CA . PHE A 1 556 ? 16.039 8.213 -4.293 1.00 88.00 556 PHE A CA 1
ATOM 4497 C C . PHE A 1 556 ? 15.781 6.726 -4.568 1.00 88.00 556 PHE A C 1
ATOM 4499 O O . PHE A 1 556 ? 15.225 6.023 -3.724 1.00 88.00 556 PHE A O 1
ATOM 4506 N N . LEU A 1 557 ? 16.169 6.237 -5.748 1.00 88.88 557 LEU A N 1
ATOM 4507 C CA . LEU A 1 557 ? 15.936 4.855 -6.161 1.00 88.88 557 LEU A CA 1
ATOM 4508 C C . LEU A 1 557 ? 16.826 3.849 -5.416 1.00 88.88 557 LEU A C 1
ATOM 4510 O O . LEU A 1 557 ? 16.366 2.745 -5.127 1.00 88.88 557 LEU A O 1
ATOM 4514 N N . GLU A 1 558 ? 18.067 4.208 -5.080 1.00 87.75 558 GLU A N 1
ATOM 4515 C CA . GLU A 1 558 ? 19.001 3.329 -4.355 1.00 87.75 558 GLU A CA 1
ATOM 4516 C C . GLU A 1 558 ? 18.572 3.078 -2.901 1.00 87.75 558 GLU A C 1
ATOM 4518 O O . GLU A 1 558 ? 18.665 1.947 -2.407 1.00 87.75 558 GLU A O 1
ATOM 4523 N N . GLU A 1 559 ? 18.023 4.100 -2.244 1.00 82.75 559 GLU A N 1
ATOM 4524 C CA . GLU A 1 559 ? 17.516 4.025 -0.865 1.00 82.75 559 GLU A CA 1
ATOM 4525 C C . GLU A 1 559 ? 16.132 3.353 -0.764 1.00 82.75 559 GLU A C 1
ATOM 4527 O O . GLU A 1 559 ? 15.601 3.098 0.321 1.00 82.75 559 GLU A O 1
ATOM 4532 N N . SER A 1 560 ? 15.542 3.005 -1.907 1.00 81.88 560 SER A N 1
ATOM 4533 C CA . SER A 1 560 ? 14.158 2.564 -2.017 1.00 81.88 560 SER A CA 1
ATOM 4534 C C . SER A 1 560 ? 13.963 1.054 -2.146 1.00 81.88 560 SER A C 1
ATOM 4536 O O . SER A 1 560 ? 14.832 0.300 -2.579 1.00 81.88 560 SER A O 1
ATOM 4538 N N . PHE A 1 561 ? 12.742 0.609 -1.832 1.00 82.75 561 PHE A N 1
ATOM 4539 C CA . PHE A 1 561 ? 12.235 -0.714 -2.188 1.00 82.75 561 PHE A CA 1
ATOM 4540 C C . PHE A 1 561 ? 11.310 -0.572 -3.393 1.00 82.75 561 PHE A C 1
ATOM 4542 O O . PHE A 1 561 ? 10.158 -0.155 -3.278 1.00 82.75 561 PHE A O 1
ATOM 4549 N N . LEU A 1 562 ? 11.827 -0.933 -4.562 1.00 84.00 562 LEU A N 1
ATOM 4550 C CA . LEU A 1 562 ? 11.122 -0.789 -5.830 1.00 84.00 562 LEU A CA 1
ATOM 4551 C C . LEU A 1 562 ? 10.123 -1.926 -6.092 1.00 84.00 562 LEU A C 1
ATOM 4553 O O . LEU A 1 562 ? 9.316 -1.827 -7.007 1.00 84.00 562 LEU A O 1
ATOM 4557 N N . GLY A 1 563 ? 10.125 -3.004 -5.300 1.00 80.06 563 GLY A N 1
ATOM 4558 C CA . GLY A 1 563 ? 9.366 -4.229 -5.584 1.00 80.06 563 GLY A CA 1
ATOM 4559 C C . GLY A 1 563 ? 7.853 -4.047 -5.772 1.00 80.06 563 GLY A C 1
ATOM 4560 O O . GLY A 1 563 ? 7.259 -4.847 -6.488 1.00 80.06 563 GLY A O 1
ATOM 4561 N N . PHE A 1 564 ? 7.254 -2.976 -5.240 1.00 82.06 564 PHE A N 1
ATOM 4562 C CA . PHE A 1 564 ? 5.814 -2.686 -5.350 1.00 82.06 564 PHE A CA 1
ATOM 4563 C C . PHE A 1 564 ? 5.435 -1.605 -6.386 1.00 82.06 564 PHE A C 1
ATOM 4565 O O . PHE A 1 564 ? 4.251 -1.358 -6.587 1.00 82.06 564 PHE A O 1
ATOM 4572 N N . GLN A 1 565 ? 6.400 -0.942 -7.035 1.00 85.25 565 GLN A N 1
ATOM 4573 C CA . GLN A 1 565 ? 6.137 0.231 -7.888 1.00 85.25 565 GLN A CA 1
ATOM 4574 C C . GLN A 1 565 ? 5.926 -0.120 -9.370 1.00 85.25 565 GLN A C 1
ATOM 4576 O O . GLN A 1 565 ? 6.699 -0.883 -9.941 1.00 85.25 565 GLN A O 1
ATOM 4581 N N . ASN A 1 566 ? 4.939 0.466 -10.049 1.00 81.56 566 ASN A N 1
ATOM 4582 C CA . ASN A 1 566 ? 4.837 0.297 -11.503 1.00 81.56 566 ASN A CA 1
ATOM 4583 C C . ASN A 1 566 ? 5.927 1.130 -12.217 1.00 81.56 566 ASN A C 1
ATOM 4585 O O . ASN A 1 566 ? 6.085 2.313 -11.921 1.00 81.56 566 ASN A O 1
ATOM 4589 N N . PHE A 1 567 ? 6.668 0.516 -13.146 1.00 83.75 567 PHE A N 1
ATOM 4590 C CA . PHE A 1 567 ? 7.735 1.167 -13.912 1.00 83.75 567 PHE A CA 1
ATOM 4591 C C . PHE A 1 567 ? 7.383 1.435 -15.376 1.00 83.75 567 PHE A C 1
ATOM 4593 O O . PHE A 1 567 ? 8.267 1.863 -16.109 1.00 83.75 567 PHE A O 1
ATOM 4600 N N . ASP A 1 568 ? 6.158 1.183 -15.839 1.00 81.88 568 ASP A N 1
ATOM 4601 C CA . ASP A 1 568 ? 5.817 1.254 -17.269 1.00 81.88 568 ASP A CA 1
ATOM 4602 C C . ASP A 1 568 ? 6.267 2.574 -17.915 1.00 81.88 568 ASP A C 1
ATOM 4604 O O . ASP A 1 568 ? 7.124 2.575 -18.799 1.00 81.88 568 ASP A O 1
ATOM 4608 N N . HIS A 1 569 ? 5.802 3.710 -17.392 1.00 86.75 569 HIS A N 1
ATOM 4609 C CA . HIS A 1 569 ? 6.211 5.032 -17.878 1.00 86.75 569 HIS A CA 1
ATOM 4610 C C . HIS A 1 569 ? 7.646 5.396 -17.479 1.00 86.75 569 HIS A C 1
ATOM 4612 O O . HIS A 1 569 ? 8.393 5.958 -18.276 1.00 86.75 569 HIS A O 1
ATOM 4618 N N . ALA A 1 570 ? 8.074 5.030 -16.267 1.00 89.62 570 ALA A N 1
ATOM 4619 C CA . ALA A 1 570 ? 9.419 5.343 -15.788 1.00 89.62 570 ALA A CA 1
ATOM 4620 C C . ALA A 1 570 ? 10.511 4.684 -16.654 1.00 89.62 570 ALA A C 1
ATOM 4622 O O . ALA A 1 570 ? 11.532 5.304 -16.946 1.00 89.62 570 ALA A O 1
ATOM 4623 N N . SER A 1 571 ? 10.280 3.449 -17.108 1.00 91.50 571 SER A N 1
ATOM 4624 C CA . SER A 1 571 ? 11.179 2.694 -17.989 1.00 91.50 571 SER A CA 1
ATOM 4625 C C . SER A 1 571 ? 11.287 3.314 -19.385 1.00 91.50 571 SER A C 1
ATOM 4627 O O . SER A 1 571 ? 12.368 3.310 -19.975 1.00 91.50 571 SER A O 1
ATOM 4629 N N . GLN A 1 572 ? 10.203 3.908 -19.890 1.00 91.75 572 GLN A N 1
ATOM 4630 C CA . GLN A 1 572 ? 10.235 4.690 -21.122 1.00 91.75 572 GLN A CA 1
ATOM 4631 C C . GLN A 1 572 ? 11.063 5.962 -20.928 1.00 91.75 572 GLN A C 1
ATOM 4633 O O . GLN A 1 572 ? 12.004 6.201 -21.679 1.00 91.75 572 GLN A O 1
ATOM 4638 N N . HIS A 1 573 ? 10.770 6.740 -19.881 1.00 93.50 573 HIS A N 1
ATOM 4639 C CA . HIS A 1 573 ? 11.458 8.002 -19.618 1.00 93.50 573 HIS A CA 1
ATOM 4640 C C . HIS A 1 573 ? 12.967 7.814 -19.432 1.00 93.50 573 HIS A C 1
ATOM 4642 O O . HIS A 1 573 ? 13.737 8.557 -20.032 1.00 93.50 573 HIS A O 1
ATOM 4648 N N . ILE A 1 574 ? 13.418 6.802 -18.679 1.00 94.44 574 ILE A N 1
ATOM 4649 C CA . ILE A 1 574 ? 14.860 6.539 -18.537 1.00 94.44 574 ILE A CA 1
ATOM 4650 C C . ILE A 1 574 ? 15.507 6.101 -19.857 1.00 94.44 574 ILE A C 1
ATOM 4652 O O . ILE A 1 574 ? 16.644 6.485 -20.134 1.00 94.44 574 ILE A O 1
ATOM 4656 N N . SER A 1 575 ? 14.788 5.350 -20.698 1.00 92.50 575 SER A N 1
ATOM 4657 C CA . SER A 1 575 ? 15.280 4.959 -22.025 1.00 92.50 575 SER A CA 1
ATOM 4658 C C . SER A 1 575 ? 15.459 6.185 -22.923 1.00 92.50 575 SER A C 1
ATOM 4660 O O . SER A 1 575 ? 16.515 6.349 -23.532 1.00 92.50 575 SER A O 1
ATOM 4662 N N . ASP A 1 576 ? 14.475 7.088 -22.938 1.00 91.81 576 ASP A N 1
ATOM 4663 C CA . ASP A 1 576 ? 14.527 8.338 -23.701 1.00 91.81 576 ASP A CA 1
ATOM 4664 C C . ASP A 1 576 ? 15.659 9.254 -23.214 1.00 91.81 576 ASP A C 1
ATOM 4666 O O . ASP A 1 576 ? 16.399 9.807 -24.028 1.00 91.81 576 ASP A O 1
ATOM 4670 N N . ILE A 1 577 ? 15.830 9.388 -21.894 1.00 92.38 577 ILE A N 1
ATOM 4671 C CA . ILE A 1 577 ? 16.924 10.160 -21.286 1.00 92.38 577 ILE A CA 1
ATOM 4672 C C . ILE A 1 577 ? 18.277 9.596 -21.718 1.00 92.38 577 ILE A C 1
ATOM 4674 O O . ILE A 1 577 ? 19.125 10.347 -22.196 1.00 92.38 577 ILE A O 1
ATOM 4678 N N . THR A 1 578 ? 18.461 8.279 -21.599 1.00 90.56 578 THR A N 1
ATOM 4679 C CA . THR A 1 578 ? 19.726 7.610 -21.933 1.00 90.56 578 THR A CA 1
ATOM 4680 C C . THR A 1 578 ? 20.099 7.851 -23.396 1.00 90.56 578 THR A C 1
ATOM 4682 O O . THR A 1 578 ? 21.214 8.273 -23.694 1.00 90.56 578 THR A O 1
ATOM 4685 N N . LEU A 1 579 ? 19.152 7.659 -24.319 1.00 89.06 579 LEU A N 1
ATOM 4686 C CA . LEU A 1 579 ? 19.387 7.878 -25.749 1.00 89.06 579 LEU A CA 1
ATOM 4687 C C . LEU A 1 579 ? 19.683 9.345 -26.072 1.00 89.06 579 LEU A C 1
ATOM 4689 O O . LEU A 1 579 ? 20.521 9.622 -26.929 1.00 89.06 579 LEU A O 1
ATOM 4693 N N . ARG A 1 580 ? 19.038 10.288 -25.375 1.00 88.06 580 ARG A N 1
ATOM 4694 C CA . ARG A 1 580 ? 19.316 11.716 -25.556 1.00 88.06 580 ARG A CA 1
ATOM 4695 C C . ARG A 1 580 ? 20.709 12.100 -25.092 1.00 88.06 580 ARG A C 1
ATOM 4697 O O . ARG A 1 580 ? 21.370 12.816 -25.836 1.00 88.06 580 ARG A O 1
ATOM 4704 N N . ILE A 1 581 ? 21.162 11.614 -23.935 1.00 86.94 581 ILE A N 1
ATOM 4705 C CA . ILE A 1 581 ? 22.523 11.886 -23.445 1.00 86.94 581 ILE A CA 1
ATOM 4706 C C . ILE A 1 581 ? 23.554 11.373 -24.455 1.00 86.94 581 ILE A C 1
ATOM 4708 O O . ILE A 1 581 ? 24.466 12.112 -24.815 1.00 86.94 581 ILE A O 1
ATOM 4712 N N . ILE A 1 582 ? 23.349 10.167 -24.995 1.00 84.00 582 ILE A N 1
ATOM 4713 C CA . ILE A 1 582 ? 24.222 9.595 -26.030 1.00 84.00 582 ILE A CA 1
ATOM 4714 C C . ILE A 1 582 ? 24.207 10.455 -27.302 1.00 84.00 582 ILE A C 1
ATOM 4716 O O . ILE A 1 582 ? 25.260 10.797 -27.834 1.00 84.00 582 ILE A O 1
ATOM 4720 N N . SER A 1 583 ? 23.021 10.852 -27.778 1.00 80.31 583 SER A N 1
ATOM 4721 C CA . SER A 1 583 ? 22.882 11.667 -28.995 1.00 80.31 583 SER A CA 1
ATOM 4722 C C . SER A 1 583 ? 23.407 13.098 -28.847 1.00 80.31 583 SER A C 1
ATOM 4724 O O . SER A 1 583 ? 23.760 13.728 -29.841 1.00 80.31 583 SER A O 1
ATOM 4726 N N . ALA A 1 584 ? 23.443 13.620 -27.618 1.00 74.81 584 ALA A N 1
ATOM 4727 C CA . ALA A 1 584 ? 23.859 14.984 -27.338 1.00 74.81 584 ALA A CA 1
ATOM 4728 C C . ALA A 1 584 ? 25.377 15.175 -27.439 1.00 74.81 584 ALA A C 1
ATOM 4730 O O . ALA A 1 584 ? 25.780 16.329 -27.501 1.00 74.81 584 ALA A O 1
ATOM 4731 N N . GLY A 1 585 ? 26.170 14.092 -27.471 1.00 61.91 585 GLY A N 1
ATOM 4732 C CA . GLY A 1 585 ? 27.595 14.036 -27.827 1.00 61.91 585 GLY A CA 1
ATOM 4733 C C . GLY A 1 585 ? 28.495 15.089 -27.173 1.00 61.91 585 GLY A C 1
ATOM 4734 O O . GLY A 1 585 ? 28.491 16.233 -27.605 1.00 61.91 585 GLY A O 1
ATOM 4735 N N . GLY A 1 586 ? 29.297 14.720 -26.164 1.00 58.66 586 GLY A N 1
ATOM 4736 C CA . GLY A 1 586 ? 30.411 15.526 -25.612 1.00 58.66 586 GLY A CA 1
ATOM 4737 C C . GLY A 1 586 ? 30.089 16.928 -25.054 1.00 58.66 586 GLY A C 1
ATOM 4738 O O . GLY A 1 586 ? 30.953 17.570 -24.470 1.00 58.66 586 GLY A O 1
ATOM 4739 N N . ASN A 1 587 ? 28.860 17.424 -25.212 1.00 58.19 587 ASN A N 1
ATOM 4740 C CA . ASN A 1 587 ? 28.486 18.819 -24.981 1.00 58.19 587 ASN A CA 1
ATOM 4741 C C . ASN A 1 587 ? 28.362 19.212 -23.498 1.00 58.19 587 ASN A C 1
ATOM 4743 O O . ASN A 1 587 ? 28.078 20.374 -23.205 1.00 58.19 587 ASN A O 1
ATOM 4747 N N . PHE A 1 588 ? 28.572 18.281 -22.561 1.00 62.09 588 PHE A N 1
ATOM 4748 C CA . PHE A 1 588 ? 28.553 18.563 -21.126 1.00 62.09 588 PHE A CA 1
ATOM 4749 C C . PHE A 1 588 ? 29.829 18.049 -20.460 1.00 62.09 588 PHE A C 1
ATOM 4751 O O . PHE A 1 588 ? 30.272 16.936 -20.724 1.00 62.09 588 PHE A O 1
ATOM 4758 N N . ASN A 1 589 ? 30.372 18.834 -19.530 1.00 63.44 589 ASN A N 1
ATOM 4759 C CA . ASN A 1 589 ? 31.560 18.456 -18.756 1.00 63.44 589 ASN A CA 1
ATOM 4760 C C . ASN A 1 589 ? 31.309 17.276 -17.787 1.00 63.44 589 ASN A C 1
ATOM 4762 O O . ASN A 1 589 ? 32.260 16.760 -17.216 1.00 63.44 589 ASN A O 1
ATOM 4766 N N . GLU A 1 590 ? 30.049 16.871 -17.574 1.00 76.31 590 GLU A N 1
ATOM 4767 C CA . GLU A 1 590 ? 29.628 15.857 -16.587 1.00 76.31 590 GLU A CA 1
ATOM 4768 C C . GLU A 1 590 ? 28.878 14.661 -17.220 1.00 76.31 590 GLU A C 1
ATOM 4770 O O . GLU A 1 590 ? 28.136 13.959 -16.530 1.00 76.31 590 GLU A O 1
ATOM 4775 N N . ILE A 1 591 ? 29.038 14.417 -18.530 1.00 80.19 591 ILE A N 1
ATOM 4776 C CA . ILE A 1 591 ? 28.330 13.330 -19.243 1.00 80.19 591 ILE A CA 1
ATOM 4777 C C . ILE A 1 591 ? 28.513 11.978 -18.551 1.00 80.19 591 ILE A C 1
ATOM 4779 O O . ILE A 1 591 ? 27.529 11.257 -18.379 1.00 80.19 591 ILE A O 1
ATOM 4783 N N . ASP A 1 592 ? 29.726 11.660 -18.100 1.00 81.19 592 ASP A N 1
ATOM 4784 C CA . ASP A 1 592 ? 30.030 10.364 -17.484 1.00 81.19 592 ASP A CA 1
ATOM 4785 C C . ASP A 1 592 ? 29.228 10.131 -16.200 1.00 81.19 592 ASP A C 1
ATOM 4787 O O . ASP A 1 592 ? 28.720 9.033 -15.965 1.00 81.19 592 ASP A O 1
ATOM 4791 N N . LEU A 1 593 ? 29.020 11.181 -15.396 1.00 85.62 593 LEU A N 1
ATOM 4792 C CA . LEU A 1 593 ? 28.215 11.107 -14.176 1.00 85.62 593 LEU A CA 1
ATOM 4793 C C . LEU A 1 593 ? 26.743 10.810 -14.494 1.00 85.62 593 LEU A C 1
ATOM 4795 O O . LEU A 1 593 ? 26.094 10.011 -13.805 1.00 85.62 593 LEU A O 1
ATOM 4799 N N . TYR A 1 594 ? 26.197 11.461 -15.523 1.00 89.06 594 TYR A N 1
ATOM 4800 C CA . TYR A 1 594 ? 24.806 11.264 -15.932 1.00 89.06 594 TYR A CA 1
ATOM 4801 C C . TYR A 1 594 ? 24.610 9.893 -16.576 1.00 89.06 594 TYR A C 1
ATOM 4803 O O . TYR A 1 594 ? 23.604 9.233 -16.304 1.00 89.06 594 TYR A O 1
ATOM 4811 N N . MET A 1 595 ? 25.591 9.433 -17.357 1.00 88.56 595 MET A N 1
ATOM 4812 C CA . MET A 1 595 ? 25.593 8.103 -17.952 1.00 88.56 595 MET A CA 1
ATOM 4813 C C . MET A 1 595 ? 25.691 7.007 -16.893 1.00 88.56 595 MET A C 1
ATOM 4815 O O . MET A 1 595 ? 24.810 6.149 -16.872 1.00 88.56 595 MET A O 1
ATOM 4819 N N . ASP A 1 596 ? 26.649 7.055 -15.959 1.00 89.94 596 ASP A N 1
ATOM 4820 C CA . ASP A 1 596 ? 26.731 6.079 -14.855 1.00 89.94 596 ASP A CA 1
ATOM 4821 C C . ASP A 1 596 ? 25.441 6.073 -14.023 1.00 89.94 596 ASP A C 1
ATOM 4823 O O . ASP A 1 596 ? 24.935 5.015 -13.640 1.00 89.94 596 ASP A O 1
ATOM 4827 N N . SER A 1 597 ? 24.834 7.245 -13.812 1.00 92.62 597 SER A N 1
ATOM 4828 C CA . SER A 1 597 ? 23.548 7.330 -13.122 1.00 92.62 597 SER A CA 1
ATOM 4829 C C . SER A 1 597 ? 22.412 6.670 -13.906 1.00 92.62 597 SER A C 1
ATOM 4831 O O . SER A 1 597 ? 21.616 5.950 -13.305 1.00 92.62 597 SER A O 1
ATOM 4833 N N . CYS A 1 598 ? 22.353 6.828 -15.231 1.00 93.25 598 CYS A N 1
ATOM 4834 C CA . CYS A 1 598 ? 21.389 6.111 -16.069 1.00 93.25 598 CYS A CA 1
ATOM 4835 C C . CYS A 1 598 ? 21.616 4.597 -16.024 1.00 93.25 598 CYS A C 1
ATOM 4837 O O . CYS A 1 598 ? 20.658 3.850 -15.813 1.00 93.25 598 CYS A O 1
ATOM 4839 N N . VAL A 1 599 ? 22.873 4.142 -16.136 1.00 92.94 599 VAL A N 1
ATOM 4840 C CA . VAL A 1 599 ? 23.224 2.717 -16.014 1.00 92.94 599 VAL A CA 1
ATOM 4841 C C . VAL A 1 599 ? 22.719 2.166 -14.690 1.00 92.94 599 VAL A C 1
ATOM 4843 O O . VAL A 1 599 ? 22.038 1.141 -14.654 1.00 92.94 599 VAL A O 1
ATOM 4846 N N . ARG A 1 600 ? 22.979 2.883 -13.596 1.00 94.56 600 ARG A N 1
ATOM 4847 C CA . ARG A 1 600 ? 22.564 2.456 -12.267 1.00 94.56 600 ARG A CA 1
ATOM 4848 C C . ARG A 1 600 ? 21.046 2.410 -12.098 1.00 94.56 600 ARG A C 1
ATOM 4850 O O . ARG A 1 600 ? 20.532 1.474 -11.490 1.00 94.56 600 ARG A O 1
ATOM 4857 N N . ILE A 1 601 ? 20.315 3.380 -12.644 1.00 94.88 601 ILE A N 1
ATOM 4858 C CA . ILE A 1 601 ? 18.845 3.376 -12.616 1.00 94.88 601 ILE A CA 1
ATOM 4859 C C . ILE A 1 601 ? 18.298 2.163 -13.379 1.00 94.88 601 ILE A C 1
ATOM 4861 O O . ILE A 1 601 ? 17.411 1.470 -12.876 1.00 94.88 601 ILE A O 1
ATOM 4865 N N . VAL A 1 602 ? 18.855 1.853 -14.554 1.00 94.94 602 VAL A N 1
ATOM 4866 C CA . VAL A 1 602 ? 18.458 0.673 -15.336 1.00 94.94 602 VAL A CA 1
ATOM 4867 C C . VAL A 1 602 ? 18.786 -0.627 -14.590 1.00 94.94 602 VAL A C 1
ATOM 4869 O O . VAL A 1 602 ? 17.951 -1.533 -14.555 1.00 94.94 602 VAL A O 1
ATOM 4872 N N . GLU A 1 603 ? 19.932 -0.722 -13.910 1.00 93.94 603 GLU A N 1
ATOM 4873 C CA . GLU A 1 603 ? 20.258 -1.858 -13.030 1.00 93.94 603 GLU A CA 1
ATOM 4874 C C . GLU A 1 603 ? 19.210 -2.042 -11.919 1.00 93.94 603 GLU A C 1
ATOM 4876 O O . GLU A 1 603 ? 18.764 -3.160 -11.652 1.00 93.94 603 GLU A O 1
ATOM 4881 N N . LEU A 1 604 ? 18.770 -0.952 -11.282 1.00 92.75 604 LEU A N 1
ATOM 4882 C CA . LEU A 1 604 ? 17.742 -1.005 -10.239 1.00 92.75 604 LEU A CA 1
ATOM 4883 C C . LEU A 1 604 ? 16.386 -1.448 -10.801 1.00 92.75 604 LEU A C 1
ATOM 4885 O O . LEU A 1 604 ? 15.722 -2.293 -10.197 1.00 92.75 604 LEU A O 1
ATOM 4889 N N . PHE A 1 605 ? 15.987 -0.931 -11.966 1.00 92.75 605 PHE A N 1
ATOM 4890 C CA . PHE A 1 605 ? 14.727 -1.295 -12.622 1.00 92.75 605 PHE A CA 1
ATOM 4891 C C . PHE A 1 605 ? 14.717 -2.755 -13.070 1.00 92.75 605 PHE A C 1
ATOM 4893 O O . PHE A 1 605 ? 13.744 -3.468 -12.821 1.00 92.75 605 PHE A O 1
ATOM 4900 N N . THR A 1 606 ? 15.803 -3.232 -13.680 1.00 92.12 606 THR A N 1
ATOM 4901 C CA . THR A 1 606 ? 15.932 -4.632 -14.108 1.00 92.12 606 THR A CA 1
ATOM 4902 C C . THR A 1 606 ? 15.931 -5.580 -12.908 1.00 92.12 606 THR A C 1
ATOM 4904 O O . THR A 1 606 ? 15.192 -6.567 -12.918 1.00 92.12 606 THR A O 1
ATOM 4907 N N . CYS A 1 607 ? 16.654 -5.262 -11.828 1.00 90.00 607 CYS A N 1
ATOM 4908 C CA . CYS A 1 607 ? 16.636 -6.047 -10.589 1.00 90.00 607 CYS A CA 1
ATOM 4909 C C . CYS A 1 607 ? 15.237 -6.095 -9.954 1.00 90.00 607 CYS A C 1
ATOM 4911 O O . CYS A 1 607 ? 14.741 -7.173 -9.614 1.00 90.00 607 CYS A O 1
ATOM 4913 N N . ALA A 1 608 ? 14.582 -4.939 -9.820 1.00 88.75 608 ALA A N 1
ATOM 4914 C CA . ALA A 1 608 ? 13.242 -4.835 -9.254 1.00 88.75 608 ALA A CA 1
ATOM 4915 C C . ALA A 1 608 ? 12.203 -5.564 -10.107 1.00 88.75 608 ALA A C 1
ATOM 4917 O O . ALA A 1 608 ? 11.395 -6.320 -9.567 1.00 88.75 608 ALA A O 1
ATOM 4918 N N . SER A 1 609 ? 12.268 -5.412 -11.432 1.00 89.69 609 SER A N 1
ATOM 4919 C CA . SER A 1 609 ? 11.448 -6.172 -12.366 1.00 89.69 609 SER A CA 1
ATOM 4920 C C . SER A 1 609 ? 11.674 -7.670 -12.154 1.00 89.69 609 SER A C 1
ATOM 4922 O O . SER A 1 609 ? 10.719 -8.368 -11.840 1.00 89.69 609 SER A O 1
ATOM 4924 N N . LEU A 1 610 ? 12.905 -8.187 -12.197 1.00 88.50 610 LEU A N 1
ATOM 4925 C CA . LEU A 1 610 ? 13.182 -9.627 -12.042 1.00 88.50 610 LEU A CA 1
ATOM 4926 C C . LEU A 1 610 ? 12.824 -10.211 -10.665 1.00 88.50 610 LEU A C 1
ATOM 4928 O O . LEU A 1 610 ? 12.702 -11.430 -10.552 1.00 88.50 610 LEU A O 1
ATOM 4932 N N . SER A 1 611 ? 12.672 -9.382 -9.630 1.00 86.38 611 SER A N 1
ATOM 4933 C CA . SER A 1 611 ? 12.206 -9.819 -8.305 1.00 86.38 611 SER A CA 1
ATOM 4934 C C . SER A 1 611 ? 10.714 -10.178 -8.260 1.00 86.38 611 SER A C 1
ATOM 4936 O O . SER A 1 611 ? 10.281 -10.877 -7.344 1.00 86.38 611 SER A O 1
ATOM 4938 N N . ARG A 1 612 ? 9.933 -9.723 -9.249 1.00 86.44 612 ARG A N 1
ATOM 4939 C CA . ARG A 1 612 ? 8.502 -10.021 -9.391 1.00 86.44 612 ARG A CA 1
ATOM 4940 C C . ARG A 1 612 ? 8.295 -11.230 -10.286 1.00 86.44 612 ARG A C 1
ATOM 4942 O O . ARG A 1 612 ? 8.949 -11.350 -11.323 1.00 86.44 612 ARG A O 1
ATOM 4949 N N . ASP A 1 613 ? 7.315 -12.054 -9.959 1.00 82.88 613 ASP A N 1
ATOM 4950 C CA . ASP A 1 613 ? 6.912 -13.196 -10.782 1.00 82.88 613 ASP A CA 1
ATOM 4951 C C . ASP A 1 613 ? 5.987 -12.821 -11.955 1.00 82.88 613 ASP A C 1
ATOM 4953 O O . ASP A 1 613 ? 5.865 -13.571 -12.920 1.00 82.88 613 ASP A O 1
ATOM 4957 N N . HIS A 1 614 ? 5.366 -11.644 -11.910 1.00 81.19 614 HIS A N 1
ATOM 4958 C CA . HIS A 1 614 ? 4.584 -11.069 -12.999 1.00 81.19 614 HIS A CA 1
ATOM 4959 C C . HIS A 1 614 ? 5.440 -10.100 -13.807 1.00 81.19 614 HIS A C 1
ATOM 4961 O O . HIS A 1 614 ? 6.262 -9.366 -13.251 1.00 81.19 614 HIS A O 1
ATOM 4967 N N . GLY A 1 615 ? 5.313 -10.150 -15.131 1.00 73.00 615 GLY A N 1
ATOM 4968 C CA . GLY A 1 615 ? 6.031 -9.254 -16.032 1.00 73.00 615 GLY A CA 1
ATOM 4969 C C . GLY A 1 615 ? 5.114 -8.179 -16.586 1.00 73.00 615 GLY A C 1
ATOM 4970 O O . GLY A 1 615 ? 3.980 -8.481 -16.957 1.00 73.00 615 GLY A O 1
ATOM 4971 N N . ASP A 1 616 ? 5.645 -6.964 -16.664 1.00 81.88 616 ASP A N 1
ATOM 4972 C CA . ASP A 1 616 ? 4.998 -5.828 -17.307 1.00 81.88 616 ASP A CA 1
ATOM 4973 C C . ASP A 1 616 ? 5.527 -5.737 -18.746 1.00 81.88 616 ASP A C 1
ATOM 4975 O O . ASP A 1 616 ? 6.717 -5.484 -18.973 1.00 81.88 616 ASP A O 1
ATOM 4979 N N . LEU A 1 617 ? 4.659 -6.012 -19.725 1.00 87.31 617 LEU A N 1
ATOM 4980 C CA . LEU A 1 617 ? 5.011 -5.967 -21.149 1.00 87.31 617 LEU A CA 1
ATOM 4981 C C . LEU A 1 617 ? 5.558 -4.597 -21.606 1.00 87.31 617 LEU A C 1
ATOM 4983 O O . LEU A 1 617 ? 6.523 -4.605 -22.374 1.00 87.31 617 LEU A O 1
ATOM 4987 N N . PRO A 1 618 ? 5.032 -3.440 -21.143 1.00 89.31 618 PRO A N 1
ATOM 4988 C CA . PRO A 1 618 ? 5.603 -2.133 -21.476 1.00 89.31 618 PRO A CA 1
ATOM 4989 C C . PRO A 1 618 ? 7.046 -1.982 -20.995 1.00 89.31 618 PRO A C 1
ATOM 4991 O O . PRO A 1 618 ? 7.915 -1.582 -21.766 1.00 89.31 618 PRO A O 1
ATOM 4994 N N . CYS A 1 619 ? 7.336 -2.387 -19.756 1.00 89.25 619 CYS A N 1
ATOM 4995 C CA . CYS A 1 619 ? 8.694 -2.358 -19.218 1.00 89.25 619 CYS A CA 1
ATOM 4996 C C . CYS A 1 619 ? 9.663 -3.218 -20.049 1.00 89.25 619 CYS A C 1
ATOM 4998 O O . CYS A 1 619 ? 10.751 -2.756 -20.399 1.00 89.25 619 CYS A O 1
ATOM 5000 N N . PHE A 1 620 ? 9.252 -4.435 -20.431 1.00 91.56 620 PHE A N 1
ATOM 5001 C CA . PHE A 1 620 ? 10.043 -5.292 -21.321 1.00 91.56 620 PHE A CA 1
ATOM 5002 C C . PHE A 1 620 ? 10.317 -4.619 -22.672 1.00 91.56 620 PHE A C 1
ATOM 5004 O O . PHE A 1 620 ? 11.459 -4.601 -23.127 1.00 91.56 620 PHE A O 1
ATOM 5011 N N . ALA A 1 621 ? 9.289 -4.044 -23.301 1.00 91.38 621 ALA A N 1
ATOM 5012 C CA . ALA A 1 621 ? 9.401 -3.410 -24.611 1.00 91.38 621 ALA A CA 1
ATOM 5013 C C . ALA A 1 621 ? 10.318 -2.180 -24.594 1.00 91.38 621 ALA A C 1
ATOM 5015 O O . ALA A 1 621 ? 11.185 -2.058 -25.460 1.00 91.38 621 ALA A O 1
ATOM 5016 N N . ASN A 1 622 ? 10.193 -1.322 -23.577 1.00 92.50 622 ASN A N 1
ATOM 5017 C CA . ASN A 1 622 ? 11.039 -0.141 -23.403 1.00 92.50 622 ASN A CA 1
ATOM 5018 C C . ASN A 1 622 ? 12.518 -0.526 -23.237 1.00 92.50 622 ASN A C 1
ATOM 5020 O O . ASN A 1 622 ? 13.381 0.008 -23.935 1.00 92.50 622 ASN A O 1
ATOM 5024 N N . LEU A 1 623 ? 12.813 -1.500 -22.367 1.00 92.69 623 LEU A N 1
ATOM 5025 C CA . LEU A 1 623 ? 14.184 -1.958 -22.118 1.00 92.69 623 LEU A CA 1
ATOM 5026 C C . LEU A 1 623 ? 14.773 -2.724 -23.312 1.00 92.69 623 LEU A C 1
ATOM 5028 O O . LEU A 1 623 ? 15.959 -2.580 -23.606 1.00 92.69 623 LEU A O 1
ATOM 5032 N N . PHE A 1 624 ? 13.958 -3.491 -24.041 1.00 92.94 624 PHE A N 1
ATOM 5033 C CA . PHE A 1 624 ? 14.386 -4.138 -25.282 1.00 92.94 624 PHE A CA 1
ATOM 5034 C C . PHE A 1 624 ? 14.677 -3.117 -26.391 1.00 92.94 624 PHE A C 1
ATOM 5036 O O . PHE A 1 624 ? 15.666 -3.241 -27.110 1.00 92.94 624 PHE A O 1
ATOM 5043 N N . ASN A 1 625 ? 13.858 -2.071 -26.502 1.00 92.19 625 ASN A N 1
ATOM 5044 C CA . ASN A 1 625 ? 14.094 -0.972 -27.431 1.00 92.19 625 ASN A CA 1
ATOM 5045 C C . ASN A 1 625 ? 15.388 -0.214 -27.097 1.00 92.19 625 ASN A C 1
ATOM 5047 O O . ASN A 1 625 ? 16.165 0.084 -28.003 1.00 92.19 625 ASN A O 1
ATOM 5051 N N . LEU A 1 626 ? 15.660 0.039 -25.811 1.00 92.81 626 LEU A N 1
ATOM 5052 C CA . LEU A 1 626 ? 16.935 0.604 -25.368 1.00 92.81 626 LEU A CA 1
ATOM 5053 C C . LEU A 1 626 ? 18.110 -0.306 -25.755 1.00 92.81 626 LEU A C 1
ATOM 5055 O O . LEU A 1 626 ? 19.060 0.170 -26.368 1.00 92.81 626 LEU A O 1
ATOM 5059 N N . PHE A 1 627 ? 18.016 -1.611 -25.483 1.00 93.31 627 PHE A N 1
ATOM 5060 C CA . PHE A 1 627 ? 19.036 -2.592 -25.866 1.00 93.31 627 PHE A CA 1
ATOM 5061 C C . PHE A 1 627 ? 19.328 -2.574 -27.374 1.00 93.31 627 PHE A C 1
ATOM 5063 O O . PHE A 1 627 ? 20.486 -2.465 -27.772 1.00 93.31 627 PHE A O 1
ATOM 5070 N N . ALA A 1 628 ? 18.291 -2.617 -28.216 1.00 89.56 628 ALA A N 1
ATOM 5071 C CA . ALA A 1 628 ? 18.448 -2.604 -29.669 1.00 89.56 628 ALA A CA 1
ATOM 5072 C C . ALA A 1 628 ? 19.102 -1.309 -30.179 1.00 89.56 628 ALA A C 1
ATOM 5074 O O . ALA A 1 628 ? 19.950 -1.356 -31.069 1.00 89.56 628 ALA A O 1
ATOM 5075 N N . ASN A 1 629 ? 18.745 -0.160 -29.596 1.00 89.31 629 ASN A N 1
ATOM 5076 C CA . ASN A 1 629 ? 19.357 1.120 -29.946 1.00 89.31 629 ASN A CA 1
ATOM 5077 C C . ASN A 1 629 ? 20.834 1.174 -29.539 1.00 89.31 629 ASN A C 1
ATOM 5079 O O . ASN A 1 629 ? 21.664 1.585 -30.343 1.00 89.31 629 ASN A O 1
ATOM 5083 N N . LEU A 1 630 ? 21.176 0.729 -28.327 1.00 88.81 630 LEU A N 1
ATOM 5084 C CA . LEU A 1 630 ? 22.564 0.693 -27.856 1.00 88.81 630 LEU A CA 1
ATOM 5085 C C . LEU A 1 630 ? 23.425 -0.258 -28.685 1.00 88.81 630 LEU A C 1
ATOM 5087 O O . LEU A 1 630 ? 24.549 0.086 -29.034 1.00 88.81 630 LEU A O 1
ATOM 5091 N N . HIS A 1 631 ? 22.885 -1.424 -29.043 1.00 87.44 631 HIS A N 1
ATOM 5092 C CA . HIS A 1 631 ? 23.565 -2.381 -29.909 1.00 87.44 631 HIS A CA 1
ATOM 5093 C C . HIS A 1 631 ? 23.888 -1.770 -31.277 1.00 87.44 631 HIS A C 1
ATOM 5095 O O . HIS A 1 631 ? 25.024 -1.846 -31.738 1.00 87.44 631 HIS A O 1
ATOM 5101 N N . HIS A 1 632 ? 22.907 -1.101 -31.888 1.00 84.75 632 HIS A N 1
ATOM 5102 C CA . HIS A 1 632 ? 23.094 -0.421 -33.165 1.00 84.75 632 HIS A CA 1
ATOM 5103 C C . HIS A 1 632 ? 24.123 0.717 -33.065 1.00 84.75 632 HIS A C 1
ATOM 5105 O O . HIS A 1 632 ? 24.980 0.845 -33.936 1.00 84.75 632 HIS A O 1
ATOM 5111 N N . ILE A 1 633 ? 24.083 1.509 -31.987 1.00 83.38 633 ILE A N 1
ATOM 5112 C CA . ILE A 1 633 ? 25.046 2.593 -31.743 1.00 83.38 633 ILE A CA 1
ATOM 5113 C C . ILE A 1 633 ? 26.463 2.040 -31.564 1.00 83.38 633 ILE A C 1
ATOM 5115 O O . ILE A 1 633 ? 27.380 2.577 -32.164 1.00 83.38 633 ILE A O 1
ATOM 5119 N N . LEU A 1 634 ? 26.665 0.956 -30.817 1.00 80.75 634 LEU A N 1
ATOM 5120 C CA . LEU A 1 634 ? 28.002 0.375 -30.631 1.00 80.75 634 LEU A CA 1
ATOM 5121 C C . LEU A 1 634 ? 28.545 -0.304 -31.902 1.00 80.75 634 LEU A C 1
ATOM 5123 O O . LEU A 1 634 ? 29.754 -0.348 -32.103 1.00 80.75 634 LEU A O 1
ATOM 5127 N N . GLN A 1 635 ? 27.674 -0.827 -32.772 1.00 78.00 635 GLN A N 1
ATOM 5128 C CA . GLN A 1 635 ? 28.089 -1.454 -34.034 1.00 78.00 635 GLN A CA 1
ATOM 5129 C C . GLN A 1 635 ? 28.333 -0.457 -35.174 1.00 78.00 635 GLN A C 1
ATOM 5131 O O . GLN A 1 635 ? 29.177 -0.712 -36.034 1.00 78.00 635 GLN A O 1
ATOM 5136 N N . HIS A 1 636 ? 27.582 0.647 -35.215 1.00 73.69 636 HIS A N 1
ATOM 5137 C CA . HIS A 1 636 ? 27.549 1.567 -36.359 1.00 73.69 636 HIS A CA 1
ATOM 5138 C C . HIS A 1 636 ? 27.829 3.037 -36.008 1.00 73.69 636 HIS A C 1
ATOM 5140 O O . HIS A 1 636 ? 27.981 3.857 -36.914 1.00 73.69 636 HIS A O 1
ATOM 5146 N N . GLY A 1 637 ? 27.880 3.393 -34.723 1.00 60.81 637 GLY A N 1
ATOM 5147 C CA . GLY A 1 637 ? 27.960 4.765 -34.224 1.00 60.81 637 GLY A CA 1
ATOM 5148 C C . GLY A 1 637 ? 29.332 5.159 -33.663 1.00 60.81 637 GLY A C 1
ATOM 5149 O O . GLY A 1 637 ? 29.888 4.485 -32.809 1.00 60.81 637 GLY A O 1
ATOM 5150 N N . PHE A 1 638 ? 29.804 6.319 -34.136 1.00 54.75 638 PHE A N 1
ATOM 5151 C CA . PHE A 1 638 ? 30.863 7.205 -33.622 1.00 54.75 638 PHE A CA 1
ATOM 5152 C C . PHE A 1 638 ? 32.282 6.635 -33.429 1.00 54.75 638 PHE A C 1
ATOM 5154 O O . PHE A 1 638 ? 32.636 6.081 -32.398 1.00 54.75 638 PHE A O 1
ATOM 5161 N N . THR A 1 639 ? 33.166 6.966 -34.374 1.00 50.53 639 THR A N 1
ATOM 5162 C CA . THR A 1 639 ? 34.635 6.831 -34.284 1.00 50.53 639 THR A CA 1
ATOM 5163 C C . THR A 1 639 ? 35.308 7.758 -33.250 1.00 50.53 639 THR A C 1
ATOM 5165 O O . THR A 1 639 ? 36.532 7.792 -33.186 1.00 50.53 639 THR A O 1
ATOM 5168 N N . GLU A 1 640 ? 34.541 8.512 -32.454 1.00 57.53 640 GLU A N 1
ATOM 5169 C CA . GLU A 1 640 ? 35.022 9.525 -31.494 1.00 57.53 640 GLU A CA 1
ATOM 5170 C C . GLU A 1 640 ? 34.250 9.469 -30.152 1.00 57.53 640 GLU A C 1
ATOM 5172 O O . GLU A 1 640 ? 33.867 10.503 -29.610 1.00 57.53 640 GLU A O 1
ATOM 5177 N N . MET A 1 641 ? 33.950 8.276 -29.619 1.00 66.62 641 MET A N 1
ATOM 5178 C CA . MET A 1 641 ? 33.463 8.161 -28.232 1.00 66.62 641 MET A CA 1
ATOM 5179 C C . MET A 1 641 ? 34.636 8.030 -27.259 1.00 66.62 641 MET A C 1
ATOM 5181 O O . MET A 1 641 ? 35.601 7.323 -27.542 1.00 66.62 641 MET A O 1
ATOM 5185 N N . ASP A 1 642 ? 34.532 8.703 -26.114 1.00 73.00 642 ASP A N 1
ATOM 5186 C CA . ASP A 1 642 ? 35.483 8.561 -25.012 1.00 73.00 642 ASP A CA 1
ATOM 5187 C C . ASP A 1 642 ? 35.478 7.124 -24.452 1.00 73.00 642 ASP A C 1
ATOM 5189 O O . ASP A 1 642 ? 34.431 6.464 -24.428 1.00 73.00 642 ASP A O 1
ATOM 5193 N N . GLU A 1 643 ? 36.638 6.632 -24.005 1.00 78.19 643 GLU A N 1
ATOM 5194 C CA . GLU A 1 643 ? 36.813 5.243 -23.545 1.00 78.19 643 GLU A CA 1
ATOM 5195 C C . GLU A 1 643 ? 35.892 4.924 -22.353 1.00 78.19 643 GLU A C 1
ATOM 5197 O O . GLU A 1 643 ? 35.269 3.858 -22.313 1.00 78.19 643 GLU A O 1
ATOM 5202 N N . ASP A 1 644 ? 35.728 5.872 -21.428 1.00 76.12 644 ASP A N 1
ATOM 5203 C CA . ASP A 1 644 ? 34.889 5.724 -20.232 1.00 76.12 644 ASP A CA 1
ATOM 5204 C C . ASP A 1 644 ? 33.387 5.679 -20.568 1.00 76.12 644 ASP A C 1
ATOM 5206 O O . ASP A 1 644 ? 32.620 4.884 -20.002 1.00 76.12 644 ASP A O 1
ATOM 5210 N N . THR A 1 645 ? 32.957 6.475 -21.553 1.00 77.50 645 THR A N 1
ATOM 5211 C CA . THR A 1 645 ? 31.590 6.412 -22.082 1.00 77.50 645 THR A CA 1
ATOM 5212 C C . THR A 1 645 ? 31.347 5.066 -22.773 1.00 77.50 645 THR A C 1
ATOM 5214 O O . THR A 1 645 ? 30.315 4.437 -22.529 1.00 77.50 645 THR A O 1
ATOM 5217 N N . SER A 1 646 ? 32.302 4.569 -23.569 1.00 80.56 646 SER A N 1
ATOM 5218 C CA . SER A 1 646 ? 32.208 3.252 -24.218 1.00 80.56 646 SER A CA 1
ATOM 5219 C C . SER A 1 646 ? 32.052 2.121 -23.192 1.00 80.56 646 SER A C 1
ATOM 5221 O O . SER A 1 646 ? 31.120 1.321 -23.284 1.00 80.56 646 SER A O 1
ATOM 5223 N N . LEU A 1 647 ? 32.885 2.107 -22.145 1.00 84.75 647 LEU A N 1
ATOM 5224 C CA . LEU A 1 647 ? 32.801 1.145 -21.037 1.00 84.75 647 LEU A CA 1
ATOM 5225 C C . LEU A 1 647 ? 31.444 1.188 -20.316 1.00 84.75 647 LEU A C 1
ATOM 5227 O O . LEU A 1 647 ? 30.871 0.147 -19.974 1.00 84.75 647 LEU A O 1
ATOM 5231 N N . SER A 1 648 ? 30.902 2.387 -20.097 1.00 85.88 648 SER A N 1
ATOM 5232 C CA . SER A 1 648 ? 29.589 2.569 -19.468 1.00 85.88 648 SER A CA 1
ATOM 5233 C C . SER A 1 648 ? 28.455 2.019 -20.339 1.00 85.88 648 SER A C 1
ATOM 5235 O O . SER A 1 648 ? 27.539 1.364 -19.830 1.00 85.88 648 SER A O 1
ATOM 5237 N N . LEU A 1 649 ? 28.531 2.222 -21.658 1.00 86.88 649 LEU A N 1
ATOM 5238 C CA . LEU A 1 649 ? 27.569 1.678 -22.618 1.00 86.88 649 LEU A CA 1
ATOM 5239 C C . LEU A 1 649 ? 27.657 0.153 -22.722 1.00 86.88 649 LEU A C 1
ATOM 5241 O O . LEU A 1 649 ? 26.618 -0.508 -22.733 1.00 86.88 649 LEU A O 1
ATOM 5245 N N . GLU A 1 650 ? 28.860 -0.422 -22.721 1.00 88.44 650 GLU A N 1
ATOM 5246 C CA . GLU A 1 650 ? 29.056 -1.876 -22.683 1.00 88.44 650 GLU A CA 1
ATOM 5247 C C . GLU A 1 650 ? 28.473 -2.496 -21.406 1.00 88.44 650 GLU A C 1
ATOM 5249 O O . GLU A 1 650 ? 27.780 -3.519 -21.458 1.00 88.44 650 GLU A O 1
ATOM 5254 N N . ARG A 1 651 ? 28.687 -1.855 -20.248 1.00 91.38 651 ARG A N 1
ATOM 5255 C CA . ARG A 1 651 ? 28.088 -2.279 -18.973 1.00 91.38 651 ARG A CA 1
ATOM 5256 C C . ARG A 1 651 ? 26.562 -2.251 -19.037 1.00 91.38 651 ARG A C 1
ATOM 5258 O O . ARG A 1 651 ? 25.920 -3.208 -18.595 1.00 91.38 651 ARG A O 1
ATOM 5265 N N . LEU A 1 652 ? 25.983 -1.187 -19.591 1.00 92.88 652 LEU A N 1
ATOM 5266 C CA . LEU A 1 652 ? 24.537 -1.062 -19.762 1.00 92.88 652 LEU A CA 1
ATOM 5267 C C . LEU A 1 652 ? 23.980 -2.133 -20.705 1.00 92.88 652 LEU A C 1
ATOM 5269 O O . LEU A 1 652 ? 22.986 -2.782 -20.375 1.00 92.88 652 LEU A O 1
ATOM 5273 N N . LEU A 1 653 ? 24.639 -2.359 -21.843 1.00 91.44 653 LEU A N 1
ATOM 5274 C CA . LEU A 1 653 ? 24.251 -3.380 -22.812 1.00 91.44 653 LEU A CA 1
ATOM 5275 C C . LEU A 1 653 ? 24.243 -4.770 -22.164 1.00 91.44 653 LEU A C 1
ATOM 5277 O O . LEU A 1 653 ? 23.250 -5.488 -22.269 1.00 91.44 653 LEU A O 1
ATOM 5281 N N . ARG A 1 654 ? 25.297 -5.111 -21.411 1.00 91.50 654 ARG A N 1
ATOM 5282 C CA . ARG A 1 654 ? 25.399 -6.381 -20.680 1.00 91.50 654 ARG A CA 1
ATOM 5283 C C . ARG A 1 654 ? 24.317 -6.528 -19.608 1.00 91.50 654 ARG A C 1
ATOM 5285 O O . ARG A 1 654 ? 23.778 -7.619 -19.430 1.00 91.50 654 ARG A O 1
ATOM 5292 N N . CYS A 1 655 ? 23.991 -5.454 -18.887 1.00 93.38 655 CYS A N 1
ATOM 5293 C CA . CYS A 1 655 ? 22.906 -5.453 -17.903 1.00 93.38 655 CYS A CA 1
ATOM 5294 C C . CYS A 1 655 ? 21.551 -5.757 -18.564 1.00 93.38 655 CYS A C 1
ATOM 5296 O O . CYS A 1 655 ? 20.803 -6.617 -18.089 1.00 93.38 655 CYS A O 1
ATOM 5298 N N . LEU A 1 656 ? 21.256 -5.093 -19.685 1.00 94.00 656 LEU A N 1
ATOM 5299 C CA . LEU A 1 656 ? 20.028 -5.304 -20.448 1.00 94.00 656 LEU A CA 1
ATOM 5300 C C . LEU A 1 656 ? 19.964 -6.708 -21.056 1.00 94.00 656 LEU A C 1
ATOM 5302 O O . LEU A 1 656 ? 18.918 -7.346 -20.990 1.00 94.00 656 LEU A O 1
ATOM 5306 N N . GLU A 1 657 ? 21.071 -7.224 -21.587 1.00 91.62 657 GLU A N 1
ATOM 5307 C CA . GLU A 1 657 ? 21.141 -8.584 -22.127 1.00 91.62 657 GLU A CA 1
ATOM 5308 C C . GLU A 1 657 ? 20.831 -9.630 -21.048 1.00 91.62 657 GLU A C 1
ATOM 5310 O O . GLU A 1 657 ? 19.924 -10.444 -21.221 1.00 91.62 657 GLU A O 1
ATOM 5315 N N . GLN A 1 658 ? 21.484 -9.546 -19.883 1.00 91.56 658 GLN A N 1
ATOM 5316 C CA . GLN A 1 658 ? 21.223 -10.438 -18.744 1.00 91.56 658 GLN A CA 1
ATOM 5317 C C . GLN A 1 658 ? 19.771 -10.361 -18.259 1.00 91.56 658 GLN A C 1
ATOM 5319 O O . GLN A 1 658 ? 19.171 -11.377 -17.879 1.00 91.56 658 GLN A O 1
ATOM 5324 N N . TYR A 1 659 ? 19.200 -9.154 -18.259 1.00 92.81 659 TYR A N 1
ATOM 5325 C CA . TYR A 1 659 ? 17.798 -8.942 -17.936 1.00 92.81 659 TYR A CA 1
ATOM 5326 C C . TYR A 1 659 ? 16.884 -9.659 -18.928 1.00 92.81 659 TYR A C 1
ATOM 5328 O O . TYR A 1 659 ? 16.028 -10.439 -18.503 1.00 92.81 659 TYR A O 1
ATOM 5336 N N . LEU A 1 660 ? 17.087 -9.435 -20.230 1.00 91.50 660 LEU A N 1
ATOM 5337 C CA . LEU A 1 660 ? 16.285 -10.044 -21.284 1.00 91.50 660 LEU A CA 1
ATOM 5338 C C . LEU A 1 660 ? 16.409 -11.570 -21.230 1.00 91.50 660 LEU A C 1
ATOM 5340 O O . LEU A 1 660 ? 15.389 -12.251 -21.198 1.00 91.50 660 LEU A O 1
ATOM 5344 N N . GLU A 1 661 ? 17.614 -12.128 -21.111 1.00 90.25 661 GLU A N 1
ATOM 5345 C CA . GLU A 1 661 ? 17.833 -13.575 -20.959 1.00 90.25 661 GLU A CA 1
ATOM 5346 C C . GLU A 1 661 ? 17.062 -14.183 -19.785 1.00 90.25 661 GLU A C 1
ATOM 5348 O O . GLU A 1 661 ? 16.503 -15.276 -19.899 1.00 90.25 661 GLU A O 1
ATOM 5353 N N . SER A 1 662 ? 17.016 -13.466 -18.661 1.00 89.12 662 SER A N 1
ATOM 5354 C CA . SER A 1 662 ? 16.373 -13.925 -17.429 1.00 89.12 662 SER A CA 1
ATOM 5355 C C . SER A 1 662 ? 14.862 -13.685 -17.397 1.00 89.12 662 SER A C 1
ATOM 5357 O O . SER A 1 662 ? 14.180 -14.276 -16.555 1.00 89.12 662 SER A O 1
ATOM 5359 N N . PHE A 1 663 ? 14.328 -12.813 -18.261 1.00 88.62 663 PHE A N 1
ATOM 5360 C CA . PHE A 1 663 ? 12.953 -12.319 -18.173 1.00 88.62 663 PHE A CA 1
ATOM 5361 C C . PHE A 1 663 ? 11.934 -13.455 -18.294 1.00 88.62 663 PHE A C 1
ATOM 5363 O O . PHE A 1 663 ? 11.273 -13.798 -17.314 1.00 88.62 663 PHE A O 1
ATOM 5370 N N . SER A 1 664 ? 11.856 -14.117 -19.451 1.00 83.44 664 SER A N 1
ATOM 5371 C CA . SER A 1 664 ? 10.885 -15.201 -19.671 1.00 83.44 664 SER A CA 1
ATOM 5372 C C . SER A 1 664 ? 11.061 -16.395 -18.723 1.00 83.44 664 SER A C 1
ATOM 5374 O O . SER A 1 664 ? 10.092 -17.092 -18.442 1.00 83.44 664 SER A O 1
ATOM 5376 N N . GLY A 1 665 ? 12.267 -16.622 -18.186 1.00 80.00 665 GLY A N 1
ATOM 5377 C CA . GLY A 1 665 ? 12.512 -17.687 -17.208 1.00 80.00 665 GLY A CA 1
ATOM 5378 C C . GLY A 1 665 ? 11.928 -17.400 -15.819 1.00 80.00 665 GLY A C 1
ATOM 5379 O O . GLY A 1 665 ? 11.547 -18.330 -15.109 1.00 80.00 665 GLY A O 1
ATOM 5380 N N . LYS A 1 666 ? 11.845 -16.124 -15.422 1.00 81.56 666 LYS A N 1
ATOM 5381 C CA . LYS A 1 666 ? 11.308 -15.709 -14.114 1.00 81.56 666 LYS A CA 1
ATOM 5382 C C . LYS A 1 666 ? 9.845 -15.277 -14.168 1.00 81.56 666 LYS A C 1
ATOM 5384 O O . LYS A 1 666 ? 9.154 -15.365 -13.155 1.00 81.56 666 LYS A O 1
ATOM 5389 N N . LYS A 1 667 ? 9.377 -14.790 -15.318 1.00 86.56 667 LYS A N 1
ATOM 5390 C CA . LYS A 1 667 ? 8.030 -14.243 -15.479 1.00 86.56 667 LYS A CA 1
ATOM 5391 C C . LYS A 1 667 ? 7.006 -15.316 -15.827 1.00 86.56 667 LYS A C 1
ATOM 5393 O O . LYS A 1 667 ? 7.201 -16.120 -16.730 1.00 86.56 667 LYS A O 1
ATOM 5398 N N . GLN A 1 668 ? 5.868 -15.274 -15.147 1.00 77.81 668 GLN A N 1
ATOM 5399 C CA . GLN A 1 668 ? 4.720 -16.141 -15.386 1.00 77.81 668 GLN A CA 1
ATOM 5400 C C . GLN A 1 668 ? 3.532 -15.338 -15.925 1.00 77.81 668 GLN A C 1
ATOM 5402 O O . GLN A 1 668 ? 3.451 -14.122 -15.762 1.00 77.81 668 GLN A O 1
ATOM 5407 N N . GLY A 1 669 ? 2.607 -16.022 -16.603 1.00 71.38 669 GLY A N 1
ATOM 5408 C CA . GLY A 1 669 ? 1.367 -15.418 -17.105 1.00 71.38 669 GLY A CA 1
ATOM 5409 C C . GLY A 1 669 ? 1.521 -14.481 -18.312 1.00 71.38 669 GLY A C 1
ATOM 5410 O O . GLY A 1 669 ? 0.508 -14.003 -18.814 1.00 71.38 669 GLY A O 1
ATOM 5411 N N . LEU A 1 670 ? 2.736 -14.256 -18.829 1.00 78.44 670 LEU A N 1
ATOM 5412 C CA . LEU A 1 670 ? 3.003 -13.331 -19.946 1.00 78.44 670 LEU A CA 1
ATOM 5413 C C . LEU A 1 670 ? 2.140 -13.600 -21.190 1.00 78.44 670 LEU A C 1
ATOM 5415 O O . LEU A 1 670 ? 1.574 -12.680 -21.762 1.00 78.44 670 LEU A O 1
ATOM 5419 N N . LEU A 1 671 ? 1.993 -14.871 -21.573 1.00 79.25 671 LEU A N 1
ATOM 5420 C CA . LEU A 1 671 ? 1.249 -15.288 -22.773 1.00 79.25 671 LEU A CA 1
ATOM 5421 C C . LEU A 1 671 ? -0.276 -15.165 -22.626 1.00 79.25 671 LEU A C 1
ATOM 5423 O O . LEU A 1 671 ? -1.011 -15.357 -23.587 1.00 79.25 671 LEU A O 1
ATOM 5427 N N . SER A 1 672 ? -0.762 -14.905 -21.412 1.00 75.00 672 SER A N 1
ATOM 5428 C CA . SER A 1 672 ? -2.187 -14.673 -21.151 1.00 75.00 672 SER A CA 1
ATOM 5429 C C . SER A 1 672 ? -2.550 -13.188 -21.111 1.00 75.00 672 SER A C 1
ATOM 5431 O O . SER A 1 672 ? -3.731 -12.856 -21.040 1.00 75.00 672 SER A O 1
ATOM 5433 N N . GLN A 1 673 ? -1.552 -12.298 -21.139 1.00 79.19 673 GLN A N 1
ATOM 5434 C CA . GLN A 1 673 ? -1.770 -10.857 -21.140 1.00 79.19 673 GLN A CA 1
ATOM 5435 C C . GLN A 1 673 ? -2.135 -10.372 -22.541 1.00 79.19 673 GLN A C 1
ATOM 5437 O O . GLN A 1 673 ? -1.568 -10.831 -23.536 1.00 79.19 673 GLN A O 1
ATOM 5442 N N . THR A 1 674 ? -3.056 -9.412 -22.606 1.00 82.44 674 THR A N 1
ATOM 5443 C CA . THR A 1 674 ? -3.324 -8.665 -23.832 1.00 82.44 674 THR A CA 1
ATOM 5444 C C . THR A 1 674 ? -2.148 -7.756 -24.147 1.00 82.44 674 THR A C 1
ATOM 5446 O O . THR A 1 674 ? -1.607 -7.101 -23.258 1.00 82.44 674 THR A O 1
ATOM 5449 N N . VAL A 1 675 ? -1.723 -7.748 -25.408 1.00 84.50 675 VAL A N 1
ATOM 5450 C CA . VAL A 1 675 ? -0.542 -7.004 -25.853 1.00 84.50 675 VAL A CA 1
ATOM 5451 C C . VAL A 1 675 ? -0.973 -5.594 -26.251 1.00 84.50 675 VAL A C 1
ATOM 5453 O O . VAL A 1 675 ? -1.682 -5.453 -27.243 1.00 84.50 675 VAL A O 1
ATOM 5456 N N . PRO A 1 676 ? -0.546 -4.535 -25.537 1.00 86.25 676 PRO A N 1
ATOM 5457 C CA . PRO A 1 676 ? -0.859 -3.172 -25.945 1.00 86.25 676 PRO A CA 1
ATOM 5458 C C . PRO A 1 676 ? -0.243 -2.851 -27.310 1.00 86.25 676 PRO A C 1
ATOM 5460 O O . PRO A 1 676 ? 0.891 -3.241 -27.600 1.00 86.25 676 PRO A O 1
ATOM 5463 N N . ARG A 1 677 ? -0.941 -2.057 -28.128 1.00 84.56 677 ARG A N 1
ATOM 5464 C CA . ARG A 1 677 ? -0.433 -1.618 -29.439 1.00 84.56 677 ARG A CA 1
ATOM 5465 C C . ARG A 1 677 ? 0.938 -0.943 -29.345 1.00 84.56 677 ARG A C 1
ATOM 5467 O O . ARG A 1 677 ? 1.797 -1.182 -30.188 1.00 84.56 677 ARG A O 1
ATOM 5474 N N . GLU A 1 678 ? 1.156 -0.136 -28.310 1.00 85.12 678 GLU A N 1
ATOM 5475 C CA . GLU A 1 678 ? 2.436 0.538 -28.059 1.00 85.12 678 GLU A CA 1
ATOM 5476 C C . GLU A 1 678 ? 3.581 -0.472 -27.900 1.00 85.12 678 GLU A C 1
ATOM 5478 O O . GLU A 1 678 ? 4.602 -0.352 -28.578 1.00 85.12 678 GLU A O 1
ATOM 5483 N N . VAL A 1 679 ? 3.365 -1.537 -27.119 1.00 87.56 679 VAL A N 1
ATOM 5484 C CA . VAL A 1 679 ? 4.327 -2.638 -26.937 1.00 87.56 679 VAL A CA 1
ATOM 5485 C C . VAL A 1 679 ? 4.654 -3.305 -28.268 1.00 87.56 679 VAL A C 1
ATOM 5487 O O . VAL A 1 679 ? 5.827 -3.488 -28.590 1.00 87.56 679 VAL A O 1
ATOM 5490 N N . TYR A 1 680 ? 3.634 -3.633 -29.065 1.00 88.00 680 TYR A N 1
ATOM 5491 C CA . TYR A 1 680 ? 3.834 -4.217 -30.391 1.00 88.00 680 TYR A CA 1
ATOM 5492 C C . TYR A 1 680 ? 4.696 -3.310 -31.281 1.00 88.00 680 TYR A C 1
ATOM 5494 O O . TYR A 1 680 ? 5.700 -3.759 -31.837 1.00 88.00 680 TYR A O 1
ATOM 5502 N N . THR A 1 681 ? 4.357 -2.020 -31.373 1.00 85.88 681 THR A N 1
ATOM 5503 C CA . THR A 1 681 ? 5.101 -1.069 -32.215 1.00 85.88 681 THR A CA 1
ATOM 5504 C C . THR A 1 681 ? 6.552 -0.896 -31.771 1.00 85.88 681 THR A C 1
ATOM 5506 O O . THR A 1 681 ? 7.451 -0.878 -32.614 1.00 85.88 681 THR A O 1
ATOM 5509 N N . GLN A 1 682 ? 6.802 -0.829 -30.460 1.00 86.94 682 GLN A N 1
ATOM 5510 C CA . GLN A 1 682 ? 8.148 -0.712 -29.907 1.00 86.94 682 GLN A CA 1
ATOM 5511 C C . GLN A 1 682 ? 8.984 -1.960 -30.187 1.00 86.94 682 GLN A C 1
ATOM 5513 O O . GLN A 1 682 ? 10.114 -1.842 -30.655 1.00 86.94 682 GLN A O 1
ATOM 5518 N N . VAL A 1 683 ? 8.426 -3.154 -29.962 1.00 88.81 683 VAL A N 1
ATOM 5519 C CA . VAL A 1 683 ? 9.131 -4.421 -30.200 1.00 88.81 683 VAL A CA 1
ATOM 5520 C C . VAL A 1 683 ? 9.452 -4.604 -31.681 1.00 88.81 683 VAL A C 1
ATOM 5522 O O . VAL A 1 683 ? 10.581 -4.953 -32.015 1.00 88.81 683 VAL A O 1
ATOM 5525 N N . MET A 1 684 ? 8.510 -4.309 -32.581 1.00 86.50 684 MET A N 1
ATOM 5526 C CA . MET A 1 684 ? 8.751 -4.385 -34.027 1.00 86.50 684 MET A CA 1
ATOM 5527 C C . MET A 1 684 ? 9.839 -3.404 -34.476 1.00 86.50 684 MET A C 1
ATOM 5529 O O . MET A 1 684 ? 10.737 -3.769 -35.235 1.00 86.50 684 MET A O 1
ATOM 5533 N N . SER A 1 685 ? 9.809 -2.175 -33.957 1.00 85.44 685 SER A N 1
ATOM 5534 C CA . SER A 1 685 ? 10.839 -1.175 -34.242 1.00 85.44 685 SER A CA 1
ATOM 5535 C C . SER A 1 685 ? 12.217 -1.598 -33.720 1.00 85.44 685 SER A C 1
ATOM 5537 O O . SER A 1 685 ? 13.211 -1.479 -34.435 1.00 85.44 685 SER A O 1
ATOM 5539 N N . ALA A 1 686 ? 12.280 -2.158 -32.511 1.00 87.50 686 ALA A N 1
ATOM 5540 C CA . ALA A 1 686 ? 13.510 -2.662 -31.912 1.00 87.50 686 ALA A CA 1
ATOM 5541 C C . ALA A 1 686 ? 14.101 -3.843 -32.702 1.00 87.50 686 ALA A C 1
ATOM 5543 O O . ALA A 1 686 ? 15.302 -3.857 -32.958 1.00 87.50 686 ALA A O 1
ATOM 5544 N N . ILE A 1 687 ? 13.267 -4.784 -33.169 1.00 86.62 687 ILE A N 1
ATOM 5545 C CA . ILE A 1 687 ? 13.694 -5.892 -34.045 1.00 86.62 687 ILE A CA 1
ATOM 5546 C C . ILE A 1 687 ? 14.299 -5.349 -35.344 1.00 86.62 687 ILE A C 1
ATOM 5548 O O . ILE A 1 687 ? 15.372 -5.790 -35.748 1.00 86.62 687 ILE A O 1
ATOM 5552 N N . SER A 1 688 ? 13.645 -4.368 -35.978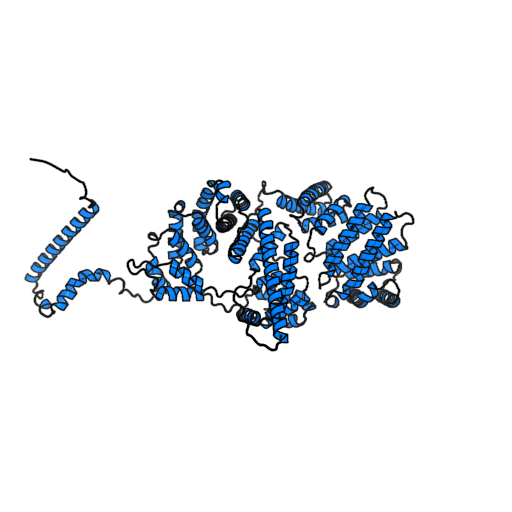 1.00 83.25 688 SER A N 1
ATOM 5553 C CA . SER A 1 688 ? 14.161 -3.728 -37.196 1.00 83.25 688 SER A CA 1
ATOM 5554 C C . SER A 1 688 ? 15.563 -3.164 -36.997 1.00 83.25 688 SER A C 1
ATOM 5556 O O . SER A 1 688 ? 16.427 -3.358 -37.848 1.00 83.25 688 SER A O 1
ATOM 5558 N N . ARG A 1 689 ? 15.785 -2.461 -35.881 1.00 84.44 689 ARG A N 1
ATOM 5559 C CA . ARG A 1 689 ? 17.070 -1.815 -35.590 1.00 84.44 689 ARG A CA 1
ATOM 5560 C C . ARG A 1 689 ? 18.150 -2.816 -35.211 1.00 84.44 689 ARG A C 1
ATOM 5562 O O . ARG A 1 689 ? 19.270 -2.678 -35.683 1.00 84.44 689 ARG A O 1
ATOM 5569 N N . TYR A 1 690 ? 17.810 -3.831 -34.417 1.00 84.25 690 TYR A N 1
ATOM 5570 C CA . TYR A 1 690 ? 18.754 -4.872 -34.010 1.00 84.25 690 TYR A CA 1
ATOM 5571 C C . TYR A 1 690 ? 19.318 -5.644 -35.214 1.00 84.25 690 TYR A C 1
ATOM 5573 O O . TYR A 1 690 ? 20.498 -5.969 -35.232 1.00 84.25 690 TYR A O 1
ATOM 5581 N N . PHE A 1 691 ? 18.496 -5.889 -36.240 1.00 82.00 691 PHE A N 1
ATOM 5582 C CA . PHE A 1 691 ? 18.921 -6.555 -37.479 1.00 82.00 691 PHE A CA 1
ATOM 5583 C C . PHE A 1 691 ? 19.301 -5.588 -38.616 1.00 82.00 691 PHE A C 1
ATOM 5585 O O . PHE A 1 691 ? 19.464 -6.034 -39.751 1.00 82.00 691 PHE A O 1
ATOM 5592 N N . CYS A 1 692 ? 19.419 -4.283 -38.341 1.00 73.62 692 CYS A N 1
ATOM 5593 C CA . CYS A 1 692 ? 19.789 -3.246 -39.314 1.00 73.62 692 CYS A CA 1
ATOM 5594 C C . CYS A 1 692 ? 18.959 -3.273 -40.615 1.00 73.62 692 CYS A C 1
ATOM 5596 O O . CYS A 1 692 ? 19.492 -3.174 -41.719 1.00 73.62 692 CYS A O 1
ATOM 5598 N N . LEU A 1 693 ? 17.637 -3.420 -40.490 1.00 69.25 693 LEU A N 1
ATOM 5599 C CA . LEU A 1 693 ? 16.707 -3.377 -41.620 1.00 69.25 693 LEU A CA 1
ATOM 5600 C C . LEU A 1 693 ? 16.255 -1.937 -41.888 1.00 69.25 693 LEU A C 1
ATOM 5602 O O . LEU A 1 693 ? 15.743 -1.271 -40.985 1.00 69.25 693 LEU A O 1
ATOM 5606 N N . ASP A 1 694 ? 16.377 -1.484 -43.138 1.00 55.97 694 ASP A N 1
ATOM 5607 C CA . ASP A 1 694 ? 15.882 -0.174 -43.570 1.00 55.97 694 ASP A CA 1
ATOM 5608 C C . ASP A 1 694 ? 14.344 -0.114 -43.547 1.00 55.97 694 ASP A C 1
ATOM 5610 O O . ASP A 1 694 ? 13.661 -0.732 -44.369 1.00 55.97 694 ASP A O 1
ATOM 5614 N N . LEU A 1 695 ? 13.803 0.717 -42.647 1.00 51.66 695 LEU A N 1
ATOM 5615 C CA . LEU A 1 695 ? 12.370 1.043 -42.515 1.00 51.66 695 LEU A CA 1
ATOM 5616 C C . LEU A 1 695 ? 11.765 1.716 -43.766 1.00 51.66 695 LEU A C 1
ATOM 5618 O O . LEU A 1 695 ? 10.550 1.871 -43.845 1.00 51.66 695 LEU A O 1
ATOM 5622 N N . ALA A 1 696 ? 12.596 2.149 -44.721 1.00 48.88 696 ALA A N 1
ATOM 5623 C CA . ALA A 1 696 ? 12.188 2.871 -45.931 1.00 48.88 696 ALA A CA 1
ATOM 5624 C C . ALA A 1 696 ? 11.691 1.962 -47.074 1.00 48.88 696 ALA A C 1
ATOM 5626 O O . ALA A 1 696 ? 11.167 2.457 -48.069 1.00 48.88 696 ALA A O 1
ATOM 5627 N N . THR A 1 697 ? 11.840 0.644 -46.943 1.00 46.44 697 THR A N 1
ATOM 5628 C CA . THR A 1 697 ? 11.199 -0.339 -47.831 1.00 46.44 697 THR A CA 1
ATOM 5629 C C . THR A 1 697 ? 10.061 -1.015 -47.068 1.00 46.44 697 THR A C 1
ATOM 5631 O O . THR A 1 697 ? 10.150 -1.095 -45.847 1.00 46.44 697 THR A O 1
ATOM 5634 N N . ASP A 1 698 ? 9.010 -1.489 -47.749 1.00 47.62 698 ASP A N 1
ATOM 5635 C CA . ASP A 1 698 ? 7.818 -2.200 -47.218 1.00 47.62 698 ASP A CA 1
ATOM 5636 C C . ASP A 1 698 ? 8.145 -3.523 -46.459 1.00 47.62 698 ASP A C 1
ATOM 5638 O O . ASP A 1 698 ? 7.559 -4.579 -46.685 1.00 47.62 698 ASP A O 1
ATOM 5642 N N . GLY A 1 699 ? 9.151 -3.515 -45.584 1.00 49.16 699 GLY A N 1
ATOM 5643 C CA . GLY A 1 699 ? 9.976 -4.663 -45.233 1.00 49.16 699 GLY A CA 1
ATOM 5644 C C . GLY A 1 699 ? 9.830 -5.200 -43.813 1.00 49.16 699 GLY A C 1
ATOM 5645 O O . GLY A 1 699 ? 10.504 -6.178 -43.505 1.00 49.16 699 GLY A O 1
ATOM 5646 N N . LEU A 1 700 ? 8.961 -4.647 -42.962 1.00 61.31 700 LEU A N 1
ATOM 5647 C CA . LEU A 1 700 ? 8.567 -5.306 -41.707 1.00 61.31 700 LEU A CA 1
ATOM 5648 C C . LEU A 1 700 ? 7.163 -5.895 -41.827 1.00 61.31 700 LEU A C 1
ATOM 5650 O O . LEU A 1 700 ? 6.200 -5.393 -41.252 1.00 61.31 700 LEU A O 1
ATOM 5654 N N . SER A 1 701 ? 7.052 -6.995 -42.573 1.00 71.25 701 SER A N 1
ATOM 5655 C CA . SER A 1 701 ? 5.913 -7.894 -42.405 1.00 71.25 701 SER A CA 1
ATOM 5656 C C . SER A 1 701 ? 6.111 -8.740 -41.143 1.00 71.25 701 SER A C 1
ATOM 5658 O O . SER A 1 701 ? 7.236 -9.094 -40.781 1.00 71.25 701 SER A O 1
ATOM 5660 N N . VAL A 1 702 ? 5.005 -9.103 -40.488 1.00 72.75 702 VAL A N 1
ATOM 5661 C CA . VAL A 1 702 ? 4.983 -10.066 -39.370 1.00 72.75 702 VAL A CA 1
ATOM 5662 C C . VAL A 1 702 ? 5.765 -11.336 -39.723 1.00 72.75 702 VAL A C 1
ATOM 5664 O O . VAL A 1 702 ? 6.540 -11.845 -38.916 1.00 72.75 702 VAL A O 1
ATOM 5667 N N . GLU A 1 703 ? 5.609 -11.814 -40.958 1.00 73.94 703 GLU A N 1
ATOM 5668 C CA . GLU A 1 703 ? 6.284 -12.998 -41.489 1.00 73.94 703 GLU A CA 1
ATOM 5669 C C . GLU A 1 703 ? 7.805 -12.823 -41.528 1.00 73.94 703 GLU A C 1
ATOM 5671 O O . GLU A 1 703 ? 8.525 -13.693 -41.038 1.00 73.94 703 GLU A O 1
ATOM 5676 N N . ARG A 1 704 ? 8.295 -11.675 -42.011 1.00 77.44 704 ARG A N 1
ATOM 5677 C CA . ARG A 1 704 ? 9.730 -11.380 -42.097 1.00 77.44 704 ARG A CA 1
ATOM 5678 C C . ARG A 1 704 ? 10.366 -11.206 -40.719 1.00 77.44 704 ARG A C 1
ATOM 5680 O O . ARG A 1 704 ? 11.462 -11.708 -40.488 1.00 77.44 704 ARG A O 1
ATOM 5687 N N . SER A 1 705 ? 9.677 -10.574 -39.768 1.00 77.69 705 SER A N 1
ATOM 5688 C CA . SER A 1 705 ? 10.159 -10.478 -38.380 1.00 77.69 705 SER A CA 1
ATOM 5689 C C . SER A 1 705 ? 10.221 -11.846 -37.696 1.00 77.69 705 SER A C 1
ATOM 5691 O O . SER A 1 705 ? 11.195 -12.148 -37.007 1.00 77.69 705 SER A O 1
ATOM 5693 N N . LEU A 1 706 ? 9.222 -12.708 -37.912 1.00 78.00 706 LEU A N 1
ATOM 5694 C CA . LEU A 1 706 ? 9.233 -14.078 -37.393 1.00 78.00 706 LEU A CA 1
ATOM 5695 C C . LEU A 1 706 ? 10.310 -14.946 -38.053 1.00 78.00 706 LEU A C 1
ATOM 5697 O O . LEU A 1 706 ? 10.881 -15.807 -37.385 1.00 78.00 706 LEU A O 1
ATOM 5701 N N . GLU A 1 707 ? 10.589 -14.737 -39.339 1.00 79.38 707 GLU A N 1
ATOM 5702 C CA . GLU A 1 707 ? 11.659 -15.418 -40.066 1.00 79.38 707 GLU A CA 1
ATOM 5703 C C . GLU A 1 707 ? 13.041 -15.022 -39.532 1.00 79.38 707 GLU A C 1
ATOM 5705 O O . GLU A 1 707 ? 13.834 -15.899 -39.196 1.00 79.38 707 GLU A O 1
ATOM 5710 N N . LEU A 1 708 ? 13.299 -13.729 -39.327 1.00 77.88 708 LEU A N 1
ATOM 5711 C CA . LEU A 1 708 ? 14.553 -13.239 -38.742 1.00 77.88 708 LEU A CA 1
ATOM 5712 C C . LEU A 1 708 ? 14.795 -13.787 -37.334 1.00 77.88 708 LEU A C 1
ATOM 5714 O O . LEU A 1 708 ? 15.885 -14.271 -37.034 1.00 77.88 708 LEU A O 1
ATOM 5718 N N . LEU A 1 709 ? 13.758 -13.800 -36.491 1.00 79.56 709 LEU A N 1
ATOM 5719 C CA . LEU A 1 709 ? 13.831 -14.396 -35.154 1.00 79.56 709 LEU A CA 1
ATOM 5720 C C . LEU A 1 709 ? 14.097 -15.910 -35.191 1.00 79.56 709 LEU A C 1
ATOM 5722 O O . LEU A 1 709 ? 14.663 -16.448 -34.244 1.00 79.56 709 LEU A O 1
ATOM 5726 N N . ARG A 1 710 ? 13.678 -16.613 -36.253 1.00 78.44 710 ARG A N 1
ATOM 5727 C CA . ARG A 1 710 ? 13.975 -18.043 -36.445 1.00 78.44 710 ARG A CA 1
ATOM 5728 C C . ARG A 1 710 ? 15.406 -18.263 -36.926 1.00 78.44 710 ARG A C 1
ATOM 5730 O O . ARG A 1 710 ? 16.065 -19.152 -36.403 1.00 78.44 710 ARG A O 1
ATOM 5737 N N . ILE A 1 711 ? 15.874 -17.476 -37.894 1.00 78.62 711 ILE A N 1
ATOM 5738 C CA . ILE A 1 711 ? 17.219 -17.604 -38.477 1.00 78.62 711 ILE A CA 1
ATOM 5739 C C . ILE A 1 711 ? 18.296 -17.298 -37.429 1.00 78.62 711 ILE A C 1
ATOM 5741 O O . ILE A 1 711 ? 19.264 -18.041 -37.300 1.00 78.62 711 ILE A O 1
ATOM 5745 N N . HIS A 1 712 ? 18.096 -16.246 -36.635 1.00 74.00 712 HIS A N 1
ATOM 5746 C CA . HIS A 1 712 ? 19.044 -15.805 -35.607 1.00 74.00 712 HIS A CA 1
ATOM 5747 C C . HIS A 1 712 ? 18.794 -16.432 -34.230 1.00 74.00 712 HIS A C 1
ATOM 5749 O O . HIS A 1 712 ? 19.343 -15.988 -33.224 1.00 74.00 712 HIS A O 1
ATOM 5755 N N . HIS A 1 713 ? 17.971 -17.480 -34.164 1.00 67.25 713 HIS A N 1
ATOM 5756 C CA . HIS A 1 713 ? 17.724 -18.193 -32.916 1.00 67.25 713 HIS A CA 1
ATOM 5757 C C . HIS A 1 713 ? 19.012 -18.839 -32.378 1.00 67.25 713 HIS A C 1
ATOM 5759 O O . HIS A 1 713 ? 19.271 -18.785 -31.181 1.00 67.25 713 HIS A O 1
ATOM 5765 N N . ASP A 1 714 ? 19.855 -19.401 -33.246 1.00 64.75 714 ASP A N 1
ATOM 5766 C CA . ASP A 1 714 ? 21.010 -20.209 -32.831 1.00 64.75 714 ASP A CA 1
ATOM 5767 C C . ASP A 1 714 ? 22.363 -19.478 -32.930 1.00 64.75 714 ASP A C 1
ATOM 5769 O O . ASP A 1 714 ? 23.411 -20.095 -32.746 1.00 64.75 714 ASP A O 1
ATOM 5773 N N . THR A 1 715 ? 22.372 -18.164 -33.182 1.00 72.00 715 THR A N 1
ATOM 5774 C CA . THR A 1 715 ? 23.617 -17.383 -33.257 1.00 72.00 715 THR A CA 1
ATOM 5775 C C . THR A 1 715 ? 24.264 -17.184 -31.879 1.00 72.00 715 THR A C 1
ATOM 5777 O O . THR A 1 715 ? 23.585 -16.951 -30.870 1.00 72.00 715 THR A O 1
ATOM 5780 N N . GLU A 1 716 ? 25.598 -17.262 -31.829 1.00 57.91 716 GLU A N 1
ATOM 5781 C CA . GLU A 1 716 ? 26.389 -16.864 -30.657 1.00 57.91 716 GLU A CA 1
ATOM 5782 C C . GLU A 1 716 ? 26.154 -15.366 -30.371 1.00 57.91 716 GLU A C 1
ATOM 5784 O O . GLU A 1 716 ? 26.197 -14.553 -31.290 1.00 57.91 716 GLU A O 1
ATOM 5789 N N . GLY A 1 717 ? 25.832 -15.005 -29.120 1.00 62.66 717 GLY A N 1
ATOM 5790 C CA . GLY A 1 717 ? 25.503 -13.621 -28.725 1.00 62.66 717 GLY A CA 1
ATOM 5791 C C . GLY A 1 717 ? 24.025 -13.207 -28.843 1.00 62.66 717 GLY A C 1
ATOM 5792 O O . GLY A 1 717 ? 23.706 -12.036 -28.681 1.00 62.66 717 GLY A O 1
ATOM 5793 N N . ALA A 1 718 ? 23.107 -14.144 -29.122 1.00 74.44 718 ALA A N 1
ATOM 5794 C CA . ALA A 1 718 ? 21.658 -13.886 -29.168 1.00 74.44 718 ALA A CA 1
ATOM 5795 C C . ALA A 1 718 ? 20.846 -14.791 -28.217 1.00 74.44 718 ALA A C 1
ATOM 5797 O O . ALA A 1 718 ? 19.699 -15.158 -28.486 1.00 74.44 718 ALA A O 1
ATOM 5798 N N . SER A 1 719 ? 21.429 -15.193 -27.085 1.00 80.50 719 SER A N 1
ATOM 5799 C CA . SER A 1 719 ? 20.782 -16.047 -26.072 1.00 80.50 719 SER A CA 1
ATOM 5800 C C . SER A 1 719 ? 19.461 -15.468 -25.563 1.00 80.50 719 SER A C 1
ATOM 5802 O O . SER A 1 719 ? 18.514 -16.221 -25.328 1.00 80.50 719 SER A O 1
ATOM 5804 N N . PHE A 1 720 ? 19.341 -14.142 -25.485 1.00 83.12 720 PHE A N 1
ATOM 5805 C CA . PHE A 1 720 ? 18.092 -13.490 -25.097 1.00 83.12 720 PHE A CA 1
ATOM 5806 C C . PHE A 1 720 ? 16.942 -13.740 -26.096 1.00 83.12 720 PHE A C 1
ATOM 5808 O O . PHE A 1 720 ? 15.789 -13.846 -25.668 1.00 83.12 720 PHE A O 1
ATOM 5815 N N . LEU A 1 721 ? 17.218 -13.886 -27.403 1.00 83.50 721 LEU A N 1
ATOM 5816 C CA . LEU A 1 721 ? 16.193 -14.220 -28.404 1.00 83.50 721 LEU A CA 1
ATOM 5817 C C . LEU A 1 721 ? 15.634 -15.622 -28.166 1.00 83.50 721 LEU A C 1
ATOM 5819 O O . LEU A 1 721 ? 14.420 -15.817 -28.237 1.00 83.50 721 LEU A O 1
ATOM 5823 N N . ARG A 1 722 ? 16.500 -16.579 -27.811 1.00 82.81 722 ARG A N 1
ATOM 5824 C CA . ARG A 1 722 ? 16.096 -17.951 -27.464 1.00 82.81 722 ARG A CA 1
ATOM 5825 C C . ARG A 1 722 ? 15.231 -17.973 -26.217 1.00 82.81 722 ARG A C 1
ATOM 5827 O O . ARG A 1 722 ? 14.132 -18.526 -26.241 1.00 82.81 722 ARG A O 1
ATOM 5834 N N . SER A 1 723 ? 15.690 -17.316 -25.152 1.00 83.88 723 SER A N 1
ATOM 5835 C CA . SER A 1 723 ? 14.964 -17.261 -23.880 1.00 83.88 723 SER A CA 1
ATOM 5836 C C . SER A 1 723 ? 13.569 -16.648 -24.023 1.00 83.88 723 SER A C 1
ATOM 5838 O O . SER A 1 723 ? 12.650 -17.076 -23.330 1.00 83.88 723 SER A O 1
ATOM 5840 N N . ASN A 1 724 ? 13.380 -15.689 -24.938 1.00 86.81 724 ASN A N 1
ATOM 5841 C CA . ASN A 1 724 ? 12.117 -14.962 -25.116 1.00 86.81 724 ASN A CA 1
ATOM 5842 C C . ASN A 1 724 ? 11.365 -15.310 -26.411 1.00 86.81 724 ASN A C 1
ATOM 5844 O O . ASN A 1 724 ? 10.422 -14.606 -26.774 1.00 86.81 724 ASN A O 1
ATOM 5848 N N . ALA A 1 725 ? 11.718 -16.394 -27.109 1.00 84.69 725 ALA A N 1
ATOM 5849 C CA . ALA A 1 725 ? 11.141 -16.720 -28.417 1.00 84.69 725 ALA A CA 1
ATOM 5850 C C . ALA A 1 725 ? 9.603 -16.820 -28.393 1.00 84.69 725 ALA A C 1
ATOM 5852 O O . ALA A 1 725 ? 8.920 -16.352 -29.306 1.00 84.69 725 ALA A O 1
ATOM 5853 N N . HIS A 1 726 ? 9.041 -17.404 -27.331 1.00 85.56 726 HIS A N 1
ATOM 5854 C CA . HIS A 1 726 ? 7.591 -17.503 -27.146 1.00 85.56 726 HIS A CA 1
ATOM 5855 C C . HIS A 1 726 ? 6.934 -16.143 -26.895 1.00 85.56 726 HIS A C 1
ATOM 5857 O O . HIS A 1 726 ? 5.857 -15.885 -27.428 1.00 85.56 726 HIS A O 1
ATOM 5863 N N . LEU A 1 727 ? 7.594 -15.271 -26.130 1.00 87.31 727 LEU A N 1
ATOM 5864 C CA . LEU A 1 727 ? 7.107 -13.930 -25.826 1.00 87.31 727 LEU A CA 1
ATOM 5865 C C . LEU A 1 727 ? 7.094 -13.045 -27.076 1.00 87.31 727 LEU A C 1
ATOM 5867 O O . LEU A 1 727 ? 6.080 -12.419 -27.364 1.00 87.31 727 LEU A O 1
ATOM 5871 N N . PHE A 1 728 ? 8.174 -13.047 -27.864 1.00 87.69 728 PHE A N 1
ATOM 5872 C CA . PHE A 1 728 ? 8.217 -12.303 -29.124 1.00 87.69 728 PHE A CA 1
ATOM 5873 C C . PHE A 1 728 ? 7.130 -12.768 -30.095 1.00 87.69 728 PHE A C 1
ATOM 5875 O O . PHE A 1 728 ? 6.426 -11.944 -30.669 1.00 87.69 728 PHE A O 1
ATOM 5882 N N . ARG A 1 729 ? 6.932 -14.086 -30.234 1.00 86.19 729 ARG A N 1
ATOM 5883 C CA . ARG A 1 729 ? 5.845 -14.633 -31.062 1.00 86.19 729 ARG A CA 1
ATOM 5884 C C . ARG A 1 729 ? 4.474 -14.172 -30.579 1.00 86.19 729 ARG A C 1
ATOM 5886 O O . ARG A 1 729 ? 3.660 -13.787 -31.407 1.00 86.19 729 ARG A O 1
ATOM 5893 N N . HIS A 1 730 ? 4.232 -14.200 -29.269 1.00 87.62 730 HIS A N 1
ATOM 5894 C CA . HIS A 1 730 ? 2.983 -13.726 -28.668 1.00 87.62 730 HIS A CA 1
ATOM 5895 C C . HIS A 1 730 ? 2.723 -12.252 -28.982 1.00 87.62 730 HIS A C 1
ATOM 5897 O O . HIS A 1 730 ? 1.671 -11.922 -29.520 1.00 87.62 730 HIS A O 1
ATOM 5903 N N . ILE A 1 731 ? 3.713 -11.388 -28.735 1.00 87.12 731 ILE A N 1
ATOM 5904 C CA . ILE A 1 731 ? 3.618 -9.944 -28.985 1.00 87.12 731 ILE A CA 1
ATOM 5905 C C . ILE A 1 731 ? 3.327 -9.657 -30.460 1.00 87.12 731 ILE A C 1
ATOM 5907 O O . ILE A 1 731 ? 2.427 -8.879 -30.765 1.00 87.12 731 ILE A O 1
ATOM 5911 N N . ILE A 1 732 ? 4.061 -10.299 -31.371 1.00 85.94 732 ILE A N 1
ATOM 5912 C CA . ILE A 1 732 ? 3.929 -10.061 -32.812 1.00 85.94 732 ILE A CA 1
ATOM 5913 C C . ILE A 1 732 ? 2.576 -10.565 -33.333 1.00 85.94 732 ILE A C 1
ATOM 5915 O O . ILE A 1 732 ? 1.899 -9.839 -34.054 1.00 85.94 732 ILE A O 1
ATOM 5919 N N . LEU A 1 733 ? 2.172 -11.787 -32.968 1.00 83.88 733 LEU A N 1
ATOM 5920 C CA . LEU A 1 733 ? 0.956 -12.417 -33.496 1.00 83.88 733 LEU A CA 1
ATOM 5921 C C . LEU A 1 733 ? -0.325 -11.823 -32.909 1.00 83.88 733 LEU A C 1
ATOM 5923 O O . LEU A 1 733 ? -1.304 -11.660 -33.630 1.00 83.88 733 LEU A O 1
ATOM 5927 N N . GLN A 1 734 ? -0.346 -11.509 -31.611 1.00 81.88 734 GLN A N 1
ATOM 5928 C CA . GLN A 1 734 ? -1.511 -10.859 -31.015 1.00 81.88 734 GLN A CA 1
ATOM 5929 C C . GLN A 1 734 ? -1.604 -9.395 -31.449 1.00 81.88 734 GLN A C 1
ATOM 5931 O O . GLN A 1 734 ? -2.680 -8.946 -31.833 1.00 81.88 734 GLN A O 1
ATOM 5936 N N . GLY A 1 735 ? -0.479 -8.671 -31.451 1.00 70.50 735 GLY A N 1
ATOM 5937 C CA . GLY A 1 735 ? -0.439 -7.270 -31.869 1.00 70.50 735 GLY A CA 1
ATOM 5938 C C . GLY A 1 735 ? -0.866 -7.060 -33.324 1.00 70.50 735 GLY A C 1
ATOM 5939 O O . GLY A 1 735 ? -1.419 -6.014 -33.643 1.00 70.50 735 GLY A O 1
ATOM 5940 N N . SER A 1 736 ? -0.684 -8.061 -34.195 1.00 71.88 736 SER A N 1
ATOM 5941 C CA . SER A 1 736 ? -1.138 -8.012 -35.589 1.00 71.88 736 SER A CA 1
ATOM 5942 C C . SER A 1 736 ? -2.629 -8.297 -35.792 1.00 71.88 736 SER A C 1
ATOM 5944 O O . SER A 1 736 ? -3.134 -8.028 -36.873 1.00 71.88 736 SER A O 1
ATOM 5946 N N . LEU A 1 737 ? -3.324 -8.880 -34.806 1.00 65.75 737 LEU A N 1
ATOM 5947 C CA . LEU A 1 737 ? -4.761 -9.197 -34.887 1.00 65.75 737 LEU A CA 1
ATOM 5948 C C . LEU A 1 737 ? -5.658 -8.022 -34.459 1.00 65.75 737 LEU A C 1
ATOM 5950 O O . LEU A 1 737 ? -6.855 -8.039 -34.734 1.00 65.75 737 LEU A O 1
ATOM 5954 N N . GLU A 1 738 ? -5.090 -7.029 -33.771 1.00 53.59 738 GLU A N 1
ATOM 5955 C CA . GLU A 1 738 ? -5.773 -5.805 -33.324 1.00 53.59 738 GLU A CA 1
ATOM 5956 C C . GLU A 1 738 ? -5.543 -4.599 -34.270 1.00 53.59 738 GLU A C 1
ATOM 5958 O O . GLU A 1 738 ? -6.031 -3.500 -33.991 1.00 53.59 738 GLU A O 1
ATOM 5963 N N . VAL A 1 739 ? -4.809 -4.798 -35.377 1.00 44.12 739 VAL A N 1
ATOM 5964 C CA . VAL A 1 739 ? -4.591 -3.844 -36.490 1.00 44.12 739 VAL A CA 1
ATOM 5965 C C . VAL A 1 739 ? -5.503 -4.212 -37.649 1.00 44.12 739 VAL A C 1
ATOM 5967 O O . VAL A 1 739 ? -6.088 -3.273 -38.237 1.00 44.12 739 VAL A O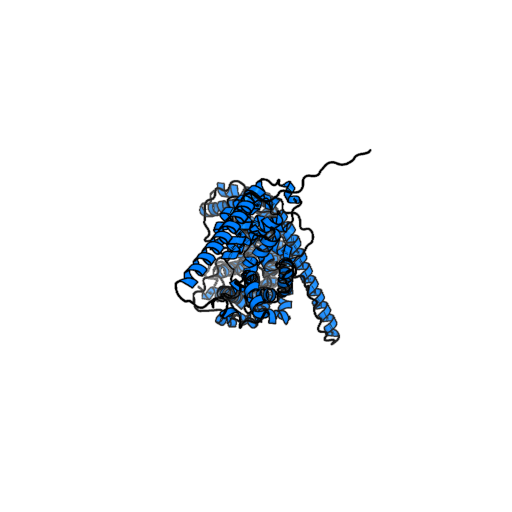 1
#

Organism: Babesia ovis (NCBI:txid5869)

Secondary structure (DSSP, 8-state):
---------------HHHHHHHHHHHHHHHHHHHHHHHHHHHHTTS-PPPTTTTTTTS-HHHHHHHHGGGGGGGSTTSS---S---HHHHHHTTT--GGGS-HHHHHHHHHHHTTSSS--HHHHHHHHHHHHHTGGGS-HHHHHHHHHHGGGS-HHHHHHHHHHHHHHHHHHHHHS-GGGGGGS-HHHHHHHHHHHHHH-TT-HHHHHHHHHTPPPP-S--HHHHHHHHHHHHHHHHHHT---HHHHHHHHHHHHHHHHHHHHHHHHHHHHHHHHHTTT--------S------HHHHHHHHHHHHHHTB--HHHHHHHHHHHHHHHHHHHH-HHHHHHHHTTT---TTHHHHHHHHHHHT-TTB-TTT--B-HHHHHHHHHHHH-----SPPPHHHHHHHHHHS-S-HHHHHHHHHHHHHH--GGG--HHHHHHHHHHHHHHTTT-GGGHHHHHHH--SS--------SS-S-S---------S-HHHHHHHHHHHHHHHHHHH--HHHHHHHHHHHHHHHTTTTTB--HHHHHHHHHHHHHH--GGGHHHHHHHHHTS-GGG---HHHHHHHHHHHHHHHHTTT-STTHHHHHHHHHHHHHHHHHHHHHSSB--HHHHHHHHHHHHHHHHHHHHS-TT--HHHHHHHHHHHHHHHHHHHHHHHH-BSGGGS---HHHHHHHHHHHHHHTT--TTSS---HHHHHHHHHHGGG-TT-HHHHHTHHHHHHHHHHHTT--

Solvent-accessible surface area (backbone atoms only — not comparable to full-atom values): 42686 Å² total; per-residue (Å²): 136,84,87,90,89,83,88,83,96,80,89,86,88,74,54,71,69,55,52,52,50,52,51,51,52,51,50,52,51,51,50,50,52,51,50,53,52,53,47,59,54,48,43,76,73,64,79,55,87,59,80,66,71,74,52,74,80,52,53,75,69,51,54,50,51,61,63,48,46,76,65,43,80,76,58,74,78,78,77,73,77,62,96,71,72,48,74,64,50,81,72,39,66,89,59,70,64,58,88,77,52,53,66,68,56,50,51,56,50,50,70,46,46,55,72,36,84,75,52,59,60,71,60,50,51,54,46,53,53,51,48,61,75,44,51,95,74,52,53,72,57,54,52,15,50,57,47,41,51,46,81,56,43,59,71,91,54,30,61,64,46,45,71,63,42,49,62,54,51,53,56,53,55,76,69,52,55,75,75,64,42,68,82,54,61,57,63,32,51,22,28,37,32,28,31,40,30,75,74,39,64,88,49,52,66,59,37,48,53,48,56,71,39,58,64,80,89,76,89,74,60,64,66,64,49,43,52,35,50,38,32,40,43,53,18,26,72,66,61,75,47,85,45,69,69,56,53,52,57,52,44,55,50,51,30,51,51,39,49,52,36,46,51,54,49,52,52,50,53,51,52,50,54,61,35,63,76,63,79,58,88,69,82,72,76,76,77,88,67,75,72,56,71,61,56,65,38,51,51,49,46,52,53,44,26,61,74,71,12,42,48,58,40,70,36,54,56,33,49,48,51,37,54,59,59,49,44,61,49,45,68,76,34,69,64,51,46,51,52,40,47,46,48,70,66,74,64,77,53,54,62,49,51,49,52,50,50,57,62,68,66,52,80,44,42,40,93,90,75,70,47,68,43,60,68,60,51,44,52,54,52,56,67,67,58,75,80,71,75,76,77,70,80,52,74,68,46,51,44,58,37,70,74,54,63,58,42,53,51,51,68,47,32,54,31,51,47,50,49,60,77,30,47,48,73,89,52,54,52,74,65,56,28,51,49,50,37,54,50,33,66,75,34,27,64,58,32,68,70,39,59,70,50,40,66,76,40,52,75,93,73,79,88,69,79,92,70,72,100,55,76,80,85,84,69,74,95,65,92,67,89,83,77,90,72,66,72,64,64,53,47,53,57,50,42,55,52,31,49,55,50,25,74,75,67,69,43,67,68,34,50,56,49,42,68,56,49,50,58,62,47,54,75,43,52,67,56,44,50,49,63,68,60,51,49,50,48,46,47,46,31,47,72,70,66,50,58,86,52,43,56,58,55,34,53,59,56,70,64,46,68,56,67,65,61,88,44,49,67,55,40,41,26,54,37,51,38,51,54,47,58,62,72,56,53,87,80,51,101,55,53,63,61,44,48,52,29,48,39,50,44,50,52,51,51,46,53,33,50,66,66,23,31,60,63,59,62,50,35,53,24,31,49,47,32,42,40,19,52,52,52,40,38,73,76,76,49,69,101,79,68,54,71,68,57,50,52,49,51,53,51,39,46,51,52,44,45,55,42,46,36,46,39,54,78,51,37,48,43,62,89,72,54,84,60,53,65,67,36,31,54,38,42,55,52,21,52,34,44,59,69,70,53,67,84,90,48,100,63,83,43,73,66,52,55,55,46,52,57,58,71,48,38,81,45,92,93,29,61,37,52,53,48,29,45,68,57,54,49,47,35,55,58,54,34,61,73,80,108

Nearest PDB structures (foldseek):
  6yr5-assembly2_D-2  TM=2.233E-01  e=2.193E+00  Homo sapiens
  6qk8-assembly1_A  TM=3.481E-01  e=9.408E+00  Saccharomyces cerevisiae S288C
  6qzr-assembly3_E-4  TM=2.942E-01  e=9.776E+00  Homo sapiens
  8vv3-assembly1_A  TM=1.462E-01  e=2.110E+00  Bombyx mori

Mean predicted aligned error: 15.74 Å

Sequence (739 aa):
MVLEKRPTAKRARFTCKKLAFLELQRHRRLEYGRWLTRRKRAERVYFLPSVKDEVGVLSAESVQRILHQGSAFHFSKDIVRESSESFHGLLFDGILNVRRFSQHELVLLISVLVKLSTPNHKLLSRALLQCTLRFDSFTFSEVAHLSFLISYLPESLSLEFIKQWMPKVAILLRRLDFKDFGNTDFSSLAKLSYAVSHYSPECHLLVSDLLSALPGYNGGNDRLCSRDFSLVCRSMLTSGVVSYGFLRDASDFYTSQLNQAIECLLQRLNRRSVLSRRRIVFTLEDSASEPTVVMDDLLLFISTCDHFGYHNRPLLDAFNRYIRDISLSFITDRHAAKYYRSHGSANPDIITKRFSELIRSGHYKHPKSGKQDLQKLLKDLYGSITHEPEGFWSIRSICAIGSKYVTDRHGFSKFVDFVLSNLNYDLLSSDEKNHLSGLCQSLQAFNPRLVRYMAALGDCGNVKPIASMYLDENTVLHERKMESIDGTQVESTVFARHYTAYIAERKSPDLEMMLRLFPTMASKVPLIICWECVWQMLHVIAIGNCFEMIPLVRSFLEESFLGFQNFDHASQHISDITLRIISAGGNFNEIDLYMDSCVRIVELFTCASLSRDHGDLPCFANLFNLFANLHHILQHGFTEMDEDTSLSLERLLRCLEQYLESFSGKKQGLLSQTVPREVYTQVMSAISRYFCLDLATDGLSVERSLELLRIHHDTEGASFLRSNAHLFRHIILQGSLEV